Protein AF-0000000074038288 (afdb_homodimer)

Foldseek 3Di:
DDDDPVNVQDDVVLVVLLCVLQQVLLVVLDDPQWDDGADDPDTGGHCVVVPVVAPAKDKDKDKDWLPCLQVLCQVVVHLQQRLLLQLQVTLVVRLQFVWQWEEKEKEKEAQHDDSVSSNSNSSNNSVNSNVRSYRHGYYYYYHHHPPDDHRGMIMMMMIMTIDHPVSTAQQAPFDFQWFKKFWWWLAQRRFQVVLLVVLCVVLVPDQQAALCVLPPPLPTRHGNSCSSSPHTFRCNQVSNQCVVVPAAWRGKWFAHAQACFPGVLRRHDFFKEKEWEPVFFDFHSSLVSSCVSSVDDLVVSRNTGNRTTGMMTIHHPVRVVVSQVSSVVGGPTHMTRTTTMRGDGSGYDYPPRD/DDDDPVNVQDDVVLVVLLCVLQQVLLVVLDDPQWDDGADDPDTGGHCVVVPVVAPAKDKDKDKDWLPCLQVLCQVVVHLQFRLLLQLQVTLVVRLQFVWQWEEKEKEKEDQHDDSVSSSSNSSNNSVNSNVRSYRHGYYYYYHDHPPDDHRGMIMMMMIMTIDHPVSTAQQAPDDFQWFKKFWWWLAQRRFQVVLLVVLCVVLVPDQQAALCVLPPPLPTRHGNSCSSSPHTFRCNQVSNQCVVVPAAWRGKWFAHAQACFPGVLRRHDFFKEKEWEPVFFDFRSSLVSSCVSSVDDLVVSRNTGNRTTGMMTIHHPVRVVVSQVSSVVGGPTHMTRTTTMRGDGSGYDYPPRD

Radius of gyration: 26.0 Å; Cα contacts (8 Å, |Δi|>4): 1789; chains: 2; bounding box: 57×75×63 Å

Solvent-accessible surface area (backbone atoms only — not comparable to full-atom values): 34507 Å² total; per-residue (Å²): 123,66,57,45,53,57,76,36,47,38,55,69,65,48,53,55,50,25,50,65,64,31,47,63,44,30,54,72,22,54,54,91,40,47,75,51,67,92,81,56,65,36,26,38,38,45,36,58,83,56,47,78,79,36,92,40,42,21,38,30,34,26,51,41,54,34,58,49,47,44,57,54,24,53,77,68,71,48,52,65,41,56,19,28,28,32,47,18,58,20,44,31,29,30,28,38,32,60,29,46,51,47,38,32,38,39,36,44,35,25,15,59,80,48,40,68,59,54,27,41,26,50,41,22,29,23,54,41,25,47,74,58,58,16,18,45,55,48,55,37,78,45,55,30,56,87,32,32,32,90,78,29,55,48,50,40,30,36,31,38,22,41,29,46,58,93,60,56,31,68,5,76,74,55,50,63,61,20,33,28,31,32,29,48,36,65,42,54,41,62,32,46,38,49,38,53,51,46,30,35,59,76,58,64,56,59,53,75,40,30,38,32,76,77,30,81,81,43,78,40,80,51,27,41,46,56,46,61,58,30,55,28,70,60,52,40,61,29,50,52,50,41,54,74,71,63,55,68,66,26,27,41,28,60,28,40,61,23,2,64,60,52,30,45,44,73,33,47,32,90,49,24,19,37,45,31,43,48,70,48,60,70,59,53,43,66,56,56,45,49,32,63,65,23,46,36,52,56,73,54,47,42,46,34,28,27,70,20,36,32,34,36,43,29,28,50,56,88,48,44,66,63,50,53,57,48,41,67,70,51,35,98,53,59,68,33,74,28,34,35,29,31,77,40,86,38,47,58,46,69,41,70,70,113,123,67,57,46,54,57,75,36,47,37,54,69,65,49,53,53,50,24,50,65,65,31,47,63,42,31,55,71,21,54,53,93,40,46,75,51,66,91,81,57,67,35,27,38,37,46,36,59,83,58,48,77,80,34,94,40,43,21,39,31,35,28,52,39,54,34,59,51,46,44,56,55,25,53,76,66,70,48,51,66,40,56,19,29,27,33,47,17,58,18,44,30,30,31,27,38,30,61,28,47,52,46,38,32,37,40,36,44,36,25,15,58,79,48,39,68,60,52,26,41,24,52,41,22,30,24,53,40,26,47,73,58,59,16,19,46,54,49,56,37,78,45,54,30,54,87,31,32,31,89,78,30,53,49,49,39,30,36,32,37,21,40,28,44,57,93,59,55,32,68,5,75,75,54,48,63,62,20,33,29,31,32,30,48,35,66,42,54,41,61,31,46,38,48,40,52,50,44,30,36,58,77,60,64,57,60,52,76,40,30,38,31,76,78,29,79,80,42,78,39,78,52,26,42,45,57,46,61,57,30,54,29,70,61,53,40,61,32,52,52,50,41,54,74,70,63,54,69,67,25,27,42,28,62,29,40,62,24,2,63,59,52,31,44,43,74,32,46,32,91,49,24,20,40,45,32,43,47,70,47,61,71,60,52,44,65,56,56,45,50,33,63,64,24,46,36,51,55,72,55,45,41,47,33,27,28,71,21,35,32,32,37,43,27,28,50,56,89,48,45,67,62,48,54,58,49,40,65,71,50,35,97,52,57,70,33,73,29,35,35,29,32,75,41,86,37,49,59,46,69,41,71,69,114

Sequence (708 aa):
MSLSYKDSGVDIEAGNRTVDLIRDAAASTFTPAVLTGVGSFGAFYDLSEIAPSYRQPVLVQSVDGVGTKTVVARQADDFSRIGADLVSACCNDIAVHGARPLTFLDYVANDVLDPERVAQIVCGIAEACRAVGASLIGGETAEMPGVYLPGEHDLVGVVTGIVERDRIINGETITPGDVILGVASSGLHTNGFSLARKIIQVADLSLKAPLEQLLPGAGSSRSLQDALLEAHVNYTPGILALLEAGIPLRGMAHITGGGVLENIPRILPPGCDALLDGTAWKVPPIFSVLAHHGGVAPEELHRVFNMGVGLTVILPAAARDEAQALMKEVFSVESWEIGVVTEGTGAVRISGIAMSLSYKDSGVDIEAGNRTVDLIRDAAASTFTPAVLTGVGSFGAFYDLSEIAPSYRQPVLVQSVDGVGTKTVVARQADDFSRIGADLVSACCNDIAVHGARPLTFLDYVANDVLDPERVAQIVCGIAEACRAVGASLIGGETAEMPGVYLPGEHDLVGVVTGIVERDRIINGETITPGDVILGVASSGLHTNGFSLARKIIQVADLSLKAPLEQLLPGAGSSRSLQDALLEAHVNYTPGILALLEAGIPLRGMAHITGGGVLENIPRILPPGCDALLDGTAWKVPPIFSVLAHHGGVAPEELHRVFNMGVGLTVILPAAARDEAQALMKEVFSVESWEIGVVTEGTGAVRISGIA

InterPro domains:
  IPR004733 Phosphoribosylformylglycinamidine cyclo-ligase [MF_00741] (3-353)
  IPR004733 Phosphoribosylformylglycinamidine cyclo-ligase [PTHR10520] (2-347)
  IPR004733 Phosphoribosylformylglycinamidine cyclo-ligase [TIGR00878] (3-343)
  IPR004733 Phosphoribosylformylglycinamidine cyclo-ligase [cd02196] (36-342)
  IPR010918 PurM-like, C-terminal domain [PF02769] (176-346)
  IPR016188 PurM-like, N-terminal domain [PF00586] (58-163)
  IPR036676 PurM-like, C-terminal domain superfamily [G3DSA:3.90.650.10] (170-354)
  IPR036676 PurM-like, C-terminal domain superfamily [SSF56042] (170-349)
  IPR036921 PurM-like, N-terminal domain superfamily [G3DSA:3.30.1330.10] (1-169)
  IPR036921 PurM-like, N-terminal domain superfamily [SSF55326] (2-169)

pLDDT: mean 95.11, std 5.72, range [53.66, 98.94]

Secondary structure (DSSP, 8-state):
----TGGGT--HHHHHHHHHHHHHHHHTT--TTB---TT-SSEEEE-TTTGGG-SSEEEEEEEEE-TTHHHHHHHHT--TTHHHHHHHHHHHHHHTTTPEEEEEEEEEEESS--HHHHHHHHHHHHHHHHHHT-EEEEEEEEE-TTTBPTT-EEEEEEEEEEEEGGG---STT--TT-EEEEEEPSSSTTSSHHHHHHHHHHTT--TTSBHHHHSTT----SBHHHHHTPPPP--HHHHHHHHHTT----EEEE--TTHHHHHGGGGPPTTEEEEEETTSSPPPHHHHHHHHHHT--HHHHHHHS-TTEEEEEEE-GGGHHHHHHHHHHH-SS-EEEEEEEEESSS-EEEES--/----TGGGT--HHHHHHHHHHHHHHHHTT--TTB---TTSSSEEEE-TTTGGG-SSEEEEEEEEE-TTHHHHHHHHT--TTHHHHHHHHHHHHHHTTTPEEEEEEEEEEESS--HHHHHHHHHHHHHHHHHHT-EEEEEEEEE-TTTBPTT-EEEEEEEEEEEEGGG---STT--TT-EEEEEEPSSSTTSSHHHHHHHHHHTT--TTSBHHHHSTT----SBHHHHHTPPPP--HHHHHHHHHTT----EEEE--TTHHHHHGGGGPPTTEEEEEETTSSPPPHHHHHHHHHHT--HHHHHHHS-TTEEEEEEE-GGGHHHHHHHHHHH-SS-EEEEEEEEESSS-EEEES--

Structure (mmCIF, N/CA/C/O backbone):
data_AF-0000000074038288-model_v1
#
loop_
_entity.id
_entity.type
_entity.pdbx_description
1 polymer 'Phosphoribosylformylglycinamidine cyclo-ligase'
#
loop_
_atom_site.group_PDB
_atom_site.id
_atom_site.type_symbol
_atom_site.label_atom_id
_atom_site.label_alt_id
_atom_site.label_comp_id
_atom_site.label_asym_id
_atom_site.label_entity_id
_atom_site.label_seq_id
_atom_site.pdbx_PDB_ins_code
_atom_site.Cartn_x
_atom_site.Cartn_y
_atom_site.Cartn_z
_atom_site.occupancy
_atom_site.B_iso_or_equiv
_atom_site.auth_seq_id
_atom_site.auth_comp_id
_atom_site.auth_asym_id
_atom_site.auth_atom_id
_atom_site.pdbx_PDB_model_num
ATOM 1 N N . MET A 1 1 ? -26 -23.531 -15.258 1 53.66 1 MET A N 1
ATOM 2 C CA . MET A 1 1 ? -25.453 -22.312 -15.836 1 53.66 1 MET A CA 1
ATOM 3 C C . MET A 1 1 ? -23.969 -22.188 -15.547 1 53.66 1 MET A C 1
ATOM 5 O O . MET A 1 1 ? -23.516 -22.516 -14.453 1 53.66 1 MET A O 1
ATOM 9 N N . SER A 1 2 ? -23.094 -22.109 -16.5 1 71.56 2 SER A N 1
ATOM 10 C CA . SER A 1 2 ? -21.641 -22.031 -16.422 1 71.56 2 SER A CA 1
ATOM 11 C C . SER A 1 2 ? -21.188 -20.703 -15.844 1 71.56 2 SER A C 1
ATOM 13 O O . SER A 1 2 ? -21.547 -19.641 -16.359 1 71.56 2 SER A O 1
ATOM 15 N N . LEU A 1 3 ? -20.594 -20.719 -14.602 1 82 3 LEU A N 1
ATOM 16 C CA . LEU A 1 3 ? -20.156 -19.5 -13.938 1 82 3 LEU A CA 1
ATOM 17 C C . LEU A 1 3 ? -18.828 -19 -14.5 1 82 3 LEU A C 1
ATOM 19 O O . LEU A 1 3 ? -17.969 -19.812 -14.867 1 82 3 LEU A O 1
ATOM 23 N N . SER A 1 4 ? -18.828 -17.719 -14.758 1 77.88 4 SER A N 1
ATOM 24 C CA . SER A 1 4 ? -17.594 -17.047 -15.188 1 77.88 4 SER A CA 1
ATOM 25 C C . SER A 1 4 ? -17.125 -16.031 -14.156 1 77.88 4 SER A C 1
ATOM 27 O O . SER A 1 4 ? -17.844 -15.734 -13.188 1 77.88 4 SER A O 1
ATOM 29 N N . TYR A 1 5 ? -15.93 -15.664 -14.359 1 80.38 5 TYR A N 1
ATOM 30 C CA . TYR A 1 5 ? -15.375 -14.625 -13.492 1 80.38 5 TYR A CA 1
ATOM 31 C C . TYR A 1 5 ? -16.25 -13.375 -13.516 1 80.38 5 TYR A C 1
ATOM 33 O O . TYR A 1 5 ? -16.484 -12.75 -12.477 1 80.38 5 TYR A O 1
ATOM 41 N N . LYS A 1 6 ? -16.703 -12.984 -14.625 1 77.44 6 LYS A N 1
ATOM 42 C CA . LYS A 1 6 ? -17.562 -11.828 -14.773 1 77.44 6 LYS A CA 1
ATOM 43 C C . LYS A 1 6 ? -18.844 -11.992 -13.969 1 77.44 6 LYS A C 1
ATOM 45 O O . LYS A 1 6 ? -19.328 -11.047 -13.336 1 77.44 6 LYS A O 1
ATOM 50 N N . ASP A 1 7 ? -19.281 -13.125 -13.898 1 79.62 7 ASP A N 1
ATOM 51 C CA . ASP A 1 7 ? -20.484 -13.43 -13.133 1 79.62 7 ASP A CA 1
ATOM 52 C C . ASP A 1 7 ? -20.25 -13.242 -11.633 1 79.62 7 ASP A C 1
ATOM 54 O O . ASP A 1 7 ? -21.188 -13.133 -10.852 1 79.62 7 ASP A O 1
ATOM 58 N N . SER A 1 8 ? -19.109 -13.266 -11.32 1 80.56 8 SER A N 1
ATOM 59 C CA . SER A 1 8 ? -18.766 -13.172 -9.906 1 80.56 8 SER A CA 1
ATOM 60 C C . SER A 1 8 ? -18.422 -11.75 -9.508 1 80.56 8 SER A C 1
ATOM 62 O O . SER A 1 8 ? -18.016 -11.492 -8.367 1 80.56 8 SER A O 1
ATOM 64 N N . GLY A 1 9 ? -18.5 -10.867 -10.391 1 79.81 9 GLY A N 1
ATOM 65 C CA . GLY A 1 9 ? -18.344 -9.461 -10.07 1 79.81 9 GLY A CA 1
ATOM 66 C C . GLY A 1 9 ? -16.984 -8.914 -10.438 1 79.81 9 GLY A C 1
ATOM 67 O O . GLY A 1 9 ? -16.656 -7.766 -10.117 1 79.81 9 GLY A O 1
ATOM 68 N N . VAL A 1 10 ? -16.203 -9.75 -11.062 1 81.31 10 VAL A N 1
ATOM 69 C CA . VAL A 1 10 ? -14.891 -9.281 -11.469 1 81.31 10 VAL A CA 1
ATOM 70 C C . VAL A 1 10 ? -14.805 -9.227 -12.992 1 81.31 10 VAL A C 1
ATOM 72 O O . VAL A 1 10 ? -15.062 -10.227 -13.672 1 81.31 10 VAL A O 1
ATOM 75 N N . ASP A 1 11 ? -14.461 -8.016 -13.516 1 81.5 11 ASP A N 1
ATOM 76 C CA . ASP A 1 11 ? -14.43 -7.785 -14.953 1 81.5 11 ASP A CA 1
ATOM 77 C C . ASP A 1 11 ? -13 -7.574 -15.445 1 81.5 11 ASP A C 1
ATOM 79 O O . ASP A 1 11 ? -12.461 -6.469 -15.352 1 81.5 11 ASP A O 1
ATOM 83 N N . ILE A 1 12 ? -12.438 -8.555 -16.016 1 77.62 12 ILE A N 1
ATOM 84 C CA . ILE A 1 12 ? -11.055 -8.539 -16.5 1 77.62 12 ILE A CA 1
ATOM 85 C C . ILE A 1 12 ? -10.898 -7.465 -17.578 1 77.62 12 ILE A C 1
ATOM 87 O O . ILE A 1 12 ? -9.883 -6.762 -17.609 1 77.62 12 ILE A O 1
ATOM 91 N N . GLU A 1 13 ? -11.914 -7.305 -18.406 1 78.5 13 GLU A N 1
ATOM 92 C CA . GLU A 1 13 ? -11.867 -6.297 -19.453 1 78.5 13 GLU A CA 1
ATOM 93 C C . GLU A 1 13 ? -11.828 -4.887 -18.859 1 78.5 13 GLU A C 1
ATOM 95 O O . GLU A 1 13 ? -11.141 -4.008 -19.391 1 78.5 13 GLU A O 1
ATOM 100 N N . ALA A 1 14 ? -12.594 -4.715 -17.875 1 84 14 ALA A N 1
ATOM 101 C CA . ALA A 1 14 ? -12.57 -3.426 -17.188 1 84 14 ALA A CA 1
ATOM 102 C C . ALA A 1 14 ? -11.18 -3.129 -16.625 1 84 14 ALA A C 1
ATOM 104 O O . ALA A 1 14 ? -10.727 -1.982 -16.656 1 84 14 ALA A O 1
ATOM 105 N N . GLY A 1 15 ? -10.539 -4.121 -16.141 1 83.19 15 GLY A N 1
ATOM 106 C CA . GLY A 1 15 ? -9.172 -3.969 -15.664 1 83.19 15 GLY A CA 1
ATOM 107 C C . GLY A 1 15 ? -8.211 -3.537 -16.75 1 83.19 15 GLY A C 1
ATOM 108 O O . GLY A 1 15 ? -7.418 -2.613 -16.547 1 83.19 15 GLY A O 1
ATOM 109 N N . ASN A 1 16 ? -8.328 -4.148 -17.875 1 82.69 16 ASN A N 1
ATOM 110 C CA . ASN A 1 16 ? -7.484 -3.793 -19 1 82.69 16 ASN A CA 1
ATOM 111 C C . ASN A 1 16 ? -7.754 -2.369 -19.484 1 82.69 16 ASN A C 1
ATOM 113 O O . ASN A 1 16 ? -6.824 -1.634 -19.812 1 82.69 16 ASN A O 1
ATOM 117 N N . ARG A 1 17 ? -8.961 -2.051 -19.531 1 87.25 17 ARG A N 1
ATOM 118 C CA . ARG A 1 17 ? -9.344 -0.697 -19.922 1 87.25 17 ARG A CA 1
ATOM 119 C C . ARG A 1 17 ? -8.75 0.333 -18.969 1 87.25 17 ARG A C 1
ATOM 121 O O . ARG A 1 17 ? -8.273 1.387 -19.391 1 87.25 17 ARG A O 1
ATOM 128 N N . THR A 1 18 ? -8.82 0.029 -17.734 1 89.38 18 THR A N 1
ATOM 129 C CA . THR A 1 18 ? -8.234 0.921 -16.734 1 89.38 18 THR A CA 1
ATOM 130 C C . THR A 1 18 ? -6.758 1.166 -17.016 1 89.38 18 THR A C 1
ATOM 132 O O . THR A 1 18 ? -6.301 2.311 -17.016 1 89.38 18 THR A O 1
ATOM 135 N N . VAL A 1 19 ? -6.043 0.137 -17.297 1 87.38 19 VAL A N 1
ATOM 136 C CA . VAL A 1 19 ? -4.617 0.238 -17.578 1 87.38 19 VAL A CA 1
ATOM 137 C C . VAL A 1 19 ? -4.395 1.139 -18.781 1 87.38 19 VAL A C 1
ATOM 139 O O . VAL A 1 19 ? -3.5 1.987 -18.781 1 87.38 19 VAL A O 1
ATOM 142 N N . ASP A 1 20 ? -5.188 1.035 -19.766 1 90.38 20 ASP A N 1
ATOM 143 C CA . ASP A 1 20 ? -5.078 1.845 -20.969 1 90.38 20 ASP A CA 1
ATOM 144 C C . ASP A 1 20 ? -5.305 3.324 -20.656 1 90.38 20 ASP A C 1
ATOM 146 O O . ASP A 1 20 ? -4.633 4.191 -21.219 1 90.38 20 ASP A O 1
ATOM 150 N N . LEU A 1 21 ? -6.199 3.541 -19.797 1 91.75 21 LEU A N 1
ATOM 151 C CA . LEU A 1 21 ? -6.59 4.914 -19.484 1 91.75 21 LEU A CA 1
ATOM 152 C C . LEU A 1 21 ? -5.516 5.613 -18.672 1 91.75 21 LEU A C 1
ATOM 154 O O . LEU A 1 21 ? -5.395 6.84 -18.703 1 91.75 21 LEU A O 1
ATOM 158 N N . ILE A 1 22 ? -4.715 4.844 -17.953 1 93.62 22 ILE A N 1
ATOM 159 C CA . ILE A 1 22 ? -3.848 5.5 -16.969 1 93.62 22 ILE A CA 1
ATOM 160 C C . ILE A 1 22 ? -2.398 5.445 -17.453 1 93.62 22 ILE A C 1
ATOM 162 O O . ILE A 1 22 ? -1.529 6.125 -16.891 1 93.62 22 ILE A O 1
ATOM 166 N N . ARG A 1 23 ? -2.135 4.672 -18.453 1 93.06 23 ARG A N 1
ATOM 167 C CA . ARG A 1 23 ? -0.776 4.391 -18.906 1 93.06 23 ARG A CA 1
ATOM 168 C C . ARG A 1 23 ? -0.015 5.68 -19.203 1 93.06 23 ARG A C 1
ATOM 170 O O . ARG A 1 23 ? 1.106 5.863 -18.719 1 93.06 23 ARG A O 1
ATOM 177 N N . ASP A 1 24 ? -0.569 6.59 -19.938 1 94.94 24 ASP A N 1
ATOM 178 C CA . ASP A 1 24 ? 0.098 7.828 -20.328 1 94.94 24 ASP A CA 1
ATOM 179 C C . ASP A 1 24 ? 0.338 8.727 -19.109 1 94.94 24 ASP A C 1
ATOM 181 O O . ASP A 1 24 ? 1.373 9.391 -19.016 1 94.94 24 ASP A O 1
ATOM 185 N N . ALA A 1 25 ? -0.634 8.781 -18.281 1 95 25 ALA A N 1
ATOM 186 C CA . ALA A 1 25 ? -0.489 9.594 -17.078 1 95 25 ALA A CA 1
ATOM 187 C C . ALA A 1 25 ? 0.678 9.109 -16.219 1 95 25 ALA A C 1
ATOM 189 O O . ALA A 1 25 ? 1.498 9.906 -15.766 1 95 25 ALA A O 1
ATOM 190 N N . ALA A 1 26 ? 0.738 7.828 -16 1 94.88 26 ALA A N 1
ATOM 191 C CA . ALA A 1 26 ? 1.844 7.258 -15.242 1 94.88 26 ALA A CA 1
ATOM 192 C C . ALA A 1 26 ? 3.18 7.527 -15.93 1 94.88 26 ALA A C 1
ATOM 194 O O . ALA A 1 26 ? 4.137 7.977 -15.289 1 94.88 26 ALA A O 1
ATOM 195 N N . ALA A 1 27 ? 3.25 7.344 -17.219 1 95.69 27 ALA A N 1
ATOM 196 C CA . ALA A 1 27 ? 4.484 7.516 -17.984 1 95.69 27 ALA A CA 1
ATOM 197 C C . ALA A 1 27 ? 4.977 8.961 -17.906 1 95.69 27 ALA A C 1
ATOM 199 O O . ALA A 1 27 ? 6.18 9.211 -17.938 1 95.69 27 ALA A O 1
ATOM 200 N N . SER A 1 28 ? 4.078 9.867 -17.781 1 97.19 28 SER A N 1
ATOM 201 C CA . SER A 1 28 ? 4.434 11.281 -17.734 1 97.19 28 SER A CA 1
ATOM 202 C C . SER A 1 28 ? 5.227 11.602 -16.469 1 97.19 28 SER A C 1
ATOM 204 O O . SER A 1 28 ? 5.84 12.672 -16.375 1 97.19 28 SER A O 1
ATOM 206 N N . THR A 1 29 ? 5.227 10.711 -15.516 1 97.62 29 THR A N 1
ATOM 207 C CA . THR A 1 29 ? 5.957 10.93 -14.273 1 97.62 29 THR A CA 1
ATOM 208 C C . THR A 1 29 ? 7.348 10.312 -14.344 1 97.62 29 THR A C 1
ATOM 210 O O . THR A 1 29 ? 8.156 10.484 -13.43 1 97.62 29 THR A O 1
ATOM 213 N N . PHE A 1 30 ? 7.633 9.57 -15.359 1 96.38 30 PHE A N 1
ATOM 214 C CA . PHE A 1 30 ? 8.844 8.758 -15.422 1 96.38 30 PHE A CA 1
ATOM 215 C C . PHE A 1 30 ? 10.062 9.633 -15.711 1 96.38 30 PHE A C 1
ATOM 217 O O . PHE A 1 30 ? 9.961 10.625 -16.438 1 96.38 30 PHE A O 1
ATOM 224 N N . THR A 1 31 ? 11.141 9.312 -15.055 1 94.19 31 THR A N 1
ATOM 225 C CA . THR A 1 31 ? 12.477 9.789 -15.383 1 94.19 31 THR A CA 1
ATOM 226 C C . THR A 1 31 ? 13.297 8.688 -16.047 1 94.19 31 THR A C 1
ATOM 228 O O . THR A 1 31 ? 12.844 7.543 -16.141 1 94.19 31 THR A O 1
ATOM 231 N N . PRO A 1 32 ? 14.523 9.008 -16.484 1 93.31 32 PRO A N 1
ATOM 232 C CA . PRO A 1 32 ? 15.375 7.957 -17.047 1 93.31 32 PRO A CA 1
ATOM 233 C C . PRO A 1 32 ? 15.711 6.859 -16.047 1 93.31 32 PRO A C 1
ATOM 235 O O . PRO A 1 32 ? 16.188 5.785 -16.438 1 93.31 32 PRO A O 1
ATOM 238 N N . ALA A 1 33 ? 15.43 7.105 -14.781 1 95.19 33 ALA A N 1
ATOM 239 C CA . ALA A 1 33 ? 15.727 6.117 -13.75 1 95.19 33 ALA A CA 1
ATOM 240 C C . ALA A 1 33 ? 14.703 4.984 -13.766 1 95.19 33 ALA A C 1
ATOM 242 O O . ALA A 1 33 ? 14.945 3.916 -13.195 1 95.19 33 ALA A O 1
ATOM 243 N N . VAL A 1 34 ? 13.547 5.242 -14.352 1 96.31 34 VAL A N 1
ATOM 244 C CA . VAL A 1 34 ? 12.523 4.211 -14.453 1 96.31 34 VAL A CA 1
ATOM 245 C C . VAL A 1 34 ? 12.82 3.295 -15.633 1 96.31 34 VAL A C 1
ATOM 247 O O . VAL A 1 34 ? 12.859 3.746 -16.781 1 96.31 34 VAL A O 1
ATOM 250 N N . LEU A 1 35 ? 12.953 1.976 -15.344 1 93.75 35 LEU A N 1
ATOM 251 C CA . LEU A 1 35 ? 13.422 1.073 -16.391 1 93.75 35 LEU A CA 1
ATOM 252 C C . LEU A 1 35 ? 12.281 0.23 -16.938 1 93.75 35 LEU A C 1
ATOM 254 O O . LEU A 1 35 ? 12.469 -0.551 -17.875 1 93.75 35 LEU A O 1
ATOM 258 N N . THR A 1 36 ? 11.141 0.269 -16.328 1 87.12 36 THR A N 1
ATOM 259 C CA . THR A 1 36 ? 10.031 -0.581 -16.75 1 87.12 36 THR A CA 1
ATOM 260 C C . THR A 1 36 ? 8.805 0.258 -17.078 1 87.12 36 THR A C 1
ATOM 262 O O . THR A 1 36 ? 8.617 1.345 -16.531 1 87.12 36 THR A O 1
ATOM 265 N N . GLY A 1 37 ? 8.102 -0.224 -18.047 1 78.69 37 GLY A N 1
ATOM 266 C CA . GLY A 1 37 ? 6.781 0.33 -18.281 1 78.69 37 GLY A CA 1
ATOM 267 C C . GLY A 1 37 ? 5.695 -0.341 -17.469 1 78.69 37 GLY A C 1
ATOM 268 O O . GLY A 1 37 ? 5.984 -1.082 -16.531 1 78.69 37 GLY A O 1
ATOM 269 N N . VAL A 1 38 ? 4.465 -0.058 -17.797 1 73.81 38 VAL A N 1
ATOM 270 C CA . VAL A 1 38 ? 3.299 -0.641 -17.141 1 73.81 38 VAL A CA 1
ATOM 271 C C . VAL A 1 38 ? 3.127 -2.092 -17.594 1 73.81 38 VAL A C 1
ATOM 273 O O . VAL A 1 38 ? 3.309 -2.414 -18.766 1 73.81 38 VAL A O 1
ATOM 276 N N . GLY A 1 39 ? 3.004 -3.125 -16.562 1 72.62 39 GLY A N 1
ATOM 277 C CA . GLY A 1 39 ? 2.67 -4.492 -16.938 1 72.62 39 GLY A CA 1
ATOM 278 C C . GLY A 1 39 ? 3.66 -5.512 -16.406 1 72.62 39 GLY A C 1
ATOM 279 O O . GLY A 1 39 ? 3.361 -6.707 -16.359 1 72.62 39 GLY A O 1
ATOM 280 N N . SER A 1 40 ? 4.84 -5.09 -16.031 1 84.06 40 SER A N 1
ATOM 281 C CA . SER A 1 40 ? 5.816 -6.012 -15.461 1 84.06 40 SER A CA 1
ATOM 282 C C . SER A 1 40 ? 5.387 -6.477 -14.078 1 84.06 40 SER A C 1
ATOM 284 O O . SER A 1 40 ? 4.504 -5.875 -13.461 1 84.06 40 SER A O 1
ATOM 286 N N . PHE A 1 41 ? 5.918 -7.648 -13.703 1 92.44 41 PHE A N 1
ATOM 287 C CA . PHE A 1 41 ? 5.605 -8.156 -12.375 1 92.44 41 PHE A CA 1
ATOM 288 C C . PHE A 1 41 ? 6.086 -7.184 -11.297 1 92.44 41 PHE A C 1
ATOM 290 O O . PHE A 1 41 ? 5.395 -6.957 -10.305 1 92.44 41 PHE A O 1
ATOM 297 N N . GLY A 1 42 ? 7.215 -6.641 -11.461 1 94.25 42 GLY A N 1
ATOM 298 C CA . GLY A 1 42 ? 7.801 -5.629 -10.602 1 94.25 42 GLY A CA 1
ATOM 299 C C . GLY A 1 42 ? 8.266 -4.398 -11.352 1 94.25 42 GLY A C 1
ATOM 300 O O . GLY A 1 42 ? 8.578 -4.473 -12.539 1 94.25 42 GLY A O 1
ATOM 301 N N . ALA A 1 43 ? 8.281 -3.271 -10.656 1 96.06 43 ALA A N 1
ATOM 302 C CA . ALA A 1 43 ? 8.742 -2.016 -11.242 1 96.06 43 ALA A CA 1
ATOM 303 C C . ALA A 1 43 ? 10.203 -1.758 -10.898 1 96.06 43 ALA A C 1
ATOM 305 O O . ALA A 1 43 ? 10.648 -2.029 -9.781 1 96.06 43 ALA A O 1
ATOM 306 N N . PHE A 1 44 ? 10.969 -1.221 -11.883 1 97.06 44 PHE A N 1
ATOM 307 C CA . PHE A 1 44 ? 12.406 -1.019 -11.719 1 97.06 44 PHE A CA 1
ATOM 308 C C . PHE A 1 44 ? 12.734 0.466 -11.609 1 97.06 44 PHE A C 1
ATOM 310 O O . PHE A 1 44 ? 12.219 1.278 -12.383 1 97.06 44 PHE A O 1
ATOM 317 N N . TYR A 1 45 ? 13.531 0.779 -10.68 1 97.5 45 TYR A N 1
ATOM 318 C CA . TYR A 1 45 ? 14.047 2.133 -10.516 1 97.5 45 TYR A CA 1
ATOM 319 C C . TYR A 1 45 ? 15.562 2.121 -10.32 1 97.5 45 TYR A C 1
ATOM 321 O O . TYR A 1 45 ? 16.047 1.656 -9.289 1 97.5 45 TYR A O 1
ATOM 329 N N . ASP A 1 46 ? 16.266 2.664 -11.273 1 96.44 46 ASP A N 1
ATOM 330 C CA . ASP A 1 46 ? 17.719 2.672 -11.305 1 96.44 46 ASP A CA 1
ATOM 331 C C . ASP A 1 46 ? 18.281 3.729 -10.359 1 96.44 46 ASP A C 1
ATOM 333 O O . ASP A 1 46 ? 18 4.918 -10.508 1 96.44 46 ASP A O 1
ATOM 337 N N . LEU A 1 47 ? 19.109 3.27 -9.422 1 94.5 47 LEU A N 1
ATOM 338 C CA . LEU A 1 47 ? 19.688 4.188 -8.453 1 94.5 47 LEU A CA 1
ATOM 339 C C . LEU A 1 47 ? 21.031 4.719 -8.945 1 94.5 47 LEU A C 1
ATOM 341 O O . LEU A 1 47 ? 21.641 5.574 -8.305 1 94.5 47 LEU A O 1
ATOM 345 N N . SER A 1 48 ? 21.469 4.281 -10.078 1 88.56 48 SER A N 1
ATOM 346 C CA . SER A 1 48 ? 22.844 4.512 -10.516 1 88.56 48 SER A CA 1
ATOM 347 C C . SER A 1 48 ? 23.125 6 -10.719 1 88.56 48 SER A C 1
ATOM 349 O O . SER A 1 48 ? 24.234 6.465 -10.492 1 88.56 48 SER A O 1
ATOM 351 N N . GLU A 1 49 ? 22.109 6.711 -11.133 1 83.62 49 GLU A N 1
ATOM 352 C CA . GLU A 1 49 ? 22.344 8.133 -11.383 1 83.62 49 GLU A CA 1
ATOM 353 C C . GLU A 1 49 ? 22.188 8.945 -10.102 1 83.62 49 GLU A C 1
ATOM 355 O O . GLU A 1 49 ? 22.719 10.055 -10 1 83.62 49 GLU A O 1
ATOM 360 N N . ILE A 1 50 ? 21.5 8.406 -9.141 1 84.81 50 ILE A N 1
ATOM 361 C CA . ILE A 1 50 ? 21.188 9.148 -7.922 1 84.81 50 ILE A CA 1
ATOM 362 C C . ILE A 1 50 ? 22.188 8.766 -6.82 1 84.81 50 ILE A C 1
ATOM 364 O O . ILE A 1 50 ? 22.625 9.625 -6.051 1 84.81 50 ILE A O 1
ATOM 368 N N . ALA A 1 51 ? 22.656 7.594 -6.895 1 77.56 51 ALA A N 1
ATOM 369 C CA . ALA A 1 51 ? 23.438 7.008 -5.809 1 77.56 51 ALA A CA 1
ATOM 370 C C . ALA A 1 51 ? 24.766 7.746 -5.633 1 77.56 51 ALA A C 1
ATOM 372 O O . ALA A 1 51 ? 25.203 7.992 -4.504 1 77.56 51 ALA A O 1
ATOM 373 N N . PRO A 1 52 ? 25.359 8.242 -6.734 1 80 52 PRO A N 1
ATOM 374 C CA . PRO A 1 52 ? 26.656 8.891 -6.559 1 80 52 PRO A CA 1
ATOM 375 C C . PRO A 1 52 ? 26.562 10.203 -5.781 1 80 52 PRO A C 1
ATOM 377 O O . PRO A 1 52 ? 27.578 10.68 -5.254 1 80 52 PRO A O 1
ATOM 380 N N . SER A 1 53 ? 25.453 10.695 -5.699 1 86.12 53 SER A N 1
ATOM 381 C CA . SER A 1 53 ? 25.266 11.961 -4.996 1 86.12 53 SER A CA 1
ATOM 382 C C . SER A 1 53 ? 25.109 11.742 -3.496 1 86.12 53 SER A C 1
ATOM 384 O O . SER A 1 53 ? 25.016 12.703 -2.73 1 86.12 53 SER A O 1
ATOM 386 N N . TYR A 1 54 ? 25.156 10.508 -3.037 1 90.62 54 TYR A N 1
ATOM 387 C CA . TYR A 1 54 ? 24.984 10.164 -1.63 1 90.62 54 TYR A CA 1
ATOM 388 C C . TYR A 1 54 ? 26.172 9.367 -1.114 1 90.62 54 TYR A C 1
ATOM 390 O O . TYR A 1 54 ? 26.625 8.422 -1.766 1 90.62 54 TYR A O 1
ATOM 398 N N . ARG A 1 55 ? 26.734 9.789 -0.027 1 91.06 55 ARG A N 1
ATOM 399 C CA . ARG A 1 55 ? 27.812 9.047 0.632 1 91.06 55 ARG A CA 1
ATOM 400 C C . ARG A 1 55 ? 27.25 7.863 1.415 1 91.06 55 ARG A C 1
ATOM 402 O O . ARG A 1 55 ? 27.75 6.742 1.308 1 91.06 55 ARG A O 1
ATOM 409 N N . GLN A 1 56 ? 26.188 8.086 2.18 1 93.75 56 GLN A N 1
ATOM 410 C CA . GLN A 1 56 ? 25.469 7.09 2.955 1 93.75 56 GLN A CA 1
ATOM 411 C C . GLN A 1 56 ? 23.969 7.172 2.693 1 93.75 56 GLN A C 1
ATOM 413 O O . GLN A 1 56 ? 23.203 7.621 3.553 1 93.75 56 GLN A O 1
ATOM 418 N N . PRO A 1 57 ? 23.562 6.586 1.51 1 94.81 57 PRO A N 1
ATOM 419 C CA . PRO A 1 57 ? 22.156 6.688 1.12 1 94.81 57 PRO A CA 1
ATOM 420 C C . PRO A 1 57 ? 21.234 5.891 2.035 1 94.81 57 PRO A C 1
ATOM 422 O O . PRO A 1 57 ? 21.484 4.719 2.309 1 94.81 57 PRO A O 1
ATOM 425 N N . VAL A 1 58 ? 20.203 6.523 2.553 1 96.69 58 VAL A N 1
ATOM 426 C CA . VAL A 1 58 ? 19.188 5.891 3.375 1 96.69 58 VAL A CA 1
ATOM 427 C C . VAL A 1 58 ? 17.828 6 2.688 1 96.69 58 VAL A C 1
ATOM 429 O O . VAL A 1 58 ? 17.391 7.098 2.328 1 96.69 58 VAL A O 1
ATOM 432 N N . LEU A 1 59 ? 17.203 4.824 2.432 1 97.25 59 LEU A N 1
ATOM 433 C CA . LEU A 1 59 ? 15.828 4.852 1.946 1 97.25 59 LEU A CA 1
ATOM 434 C C . LEU A 1 59 ? 14.867 5.277 3.055 1 97.25 59 LEU A C 1
ATOM 436 O O . LEU A 1 59 ? 15.039 4.883 4.211 1 97.25 59 LEU A O 1
ATOM 440 N N . VAL A 1 60 ? 13.93 6.098 2.762 1 98.19 60 VAL A N 1
ATOM 441 C CA . VAL A 1 60 ? 12.836 6.473 3.652 1 98.19 60 VAL A CA 1
ATOM 442 C C . VAL A 1 60 ? 11.492 6.117 3.006 1 98.19 60 VAL A C 1
ATOM 444 O O . VAL A 1 60 ? 11.227 6.516 1.871 1 98.19 60 VAL A O 1
ATOM 447 N N . GLN A 1 61 ? 10.656 5.336 3.709 1 98.5 61 GLN A N 1
ATOM 448 C CA . GLN A 1 61 ? 9.414 4.84 3.121 1 98.5 61 GLN A CA 1
ATOM 449 C C . GLN A 1 61 ? 8.219 5.125 4.027 1 98.5 61 GLN A C 1
ATOM 451 O O . GLN A 1 61 ? 8.359 5.168 5.254 1 98.5 61 GLN A O 1
ATOM 456 N N . SER A 1 62 ? 7.113 5.379 3.457 1 98.12 62 SER A N 1
ATOM 457 C CA . SER A 1 62 ? 5.852 5.559 4.168 1 98.12 62 SER A CA 1
ATOM 458 C C . SER A 1 62 ? 4.684 4.984 3.373 1 98.12 62 SER A C 1
ATOM 460 O O . SER A 1 62 ? 4.668 5.051 2.141 1 98.12 62 SER A O 1
ATOM 462 N N . VAL A 1 63 ? 3.771 4.332 4.023 1 98.06 63 VAL A N 1
ATOM 463 C CA . VAL A 1 63 ? 2.514 3.852 3.459 1 98.06 63 VAL A CA 1
ATOM 464 C C . VAL A 1 63 ? 1.339 4.508 4.184 1 98.06 63 VAL A C 1
ATOM 466 O O . VAL A 1 63 ? 1.376 4.688 5.402 1 98.06 63 VAL A O 1
ATOM 469 N N . ASP A 1 64 ? 0.36 4.938 3.432 1 97.38 64 ASP A N 1
ATOM 470 C CA . ASP A 1 64 ? -0.815 5.566 4.023 1 97.38 64 ASP A CA 1
ATOM 471 C C . ASP A 1 64 ? -2.02 5.473 3.088 1 97.38 64 ASP A C 1
ATOM 473 O O . ASP A 1 64 ? -1.894 5.012 1.951 1 97.38 64 ASP A O 1
ATOM 477 N N . GLY A 1 65 ? -3.17 5.816 3.564 1 97.38 65 GLY A N 1
ATOM 478 C CA . GLY A 1 65 ? -4.406 5.934 2.811 1 97.38 65 GLY A CA 1
ATOM 479 C C . GLY A 1 65 ? -5.074 7.285 2.969 1 97.38 65 GLY A C 1
ATOM 480 O O . GLY A 1 65 ? -4.527 8.188 3.611 1 97.38 65 GLY A O 1
ATOM 481 N N . VAL A 1 66 ? -6.27 7.434 2.338 1 97.5 66 VAL A N 1
ATOM 482 C CA . VAL A 1 66 ? -7 8.688 2.465 1 97.5 66 VAL A CA 1
ATOM 483 C C . VAL A 1 66 ? -8.188 8.508 3.404 1 97.5 66 VAL A C 1
ATOM 485 O O . VAL A 1 66 ? -8.961 9.438 3.627 1 97.5 66 VAL A O 1
ATOM 488 N N . GLY A 1 67 ? -8.383 7.301 3.881 1 96.12 67 GLY A N 1
ATOM 489 C CA . GLY A 1 67 ? -9.422 7.004 4.855 1 96.12 67 GLY A CA 1
ATOM 490 C C . GLY A 1 67 ? -10.82 7.207 4.312 1 96.12 67 GLY A C 1
ATOM 491 O O . GLY A 1 67 ? -11.078 6.965 3.133 1 96.12 67 GLY A O 1
ATOM 492 N N . THR A 1 68 ? -11.688 7.637 5.199 1 97.06 68 THR A N 1
ATOM 493 C CA . THR A 1 68 ? -13.109 7.676 4.848 1 97.06 68 THR A CA 1
ATOM 494 C C . THR A 1 68 ? -13.445 8.977 4.121 1 97.06 68 THR A C 1
ATOM 496 O O . THR A 1 68 ? -14.617 9.258 3.857 1 97.06 68 THR A O 1
ATOM 499 N N . LYS A 1 69 ? -12.391 9.789 3.799 1 97.88 69 LYS A N 1
ATOM 500 C CA . LYS A 1 69 ? -12.609 10.898 2.879 1 97.88 69 LYS A CA 1
ATOM 501 C C . LYS A 1 69 ? -13.172 10.414 1.55 1 97.88 69 LYS A C 1
ATOM 503 O O . LYS A 1 69 ? -13.891 11.148 0.867 1 97.88 69 LYS A O 1
ATOM 508 N N . THR A 1 70 ? -12.961 9.148 1.186 1 97.56 70 THR A N 1
ATOM 509 C CA . THR A 1 70 ? -13.477 8.547 -0.04 1 97.56 70 THR A CA 1
ATOM 510 C C . THR A 1 70 ? -15 8.531 -0.032 1 97.56 70 THR A C 1
ATOM 512 O O . THR A 1 70 ? -15.633 8.625 -1.086 1 97.56 70 THR A O 1
ATOM 515 N N . VAL A 1 71 ? -15.609 8.398 1.153 1 97.5 71 VAL A N 1
ATOM 516 C CA . VAL A 1 71 ? -17.062 8.375 1.262 1 97.5 71 VAL A CA 1
ATOM 517 C C . VAL A 1 71 ? -17.641 9.727 0.849 1 97.5 71 VAL A C 1
ATOM 519 O O . VAL A 1 71 ? -18.641 9.797 0.135 1 97.5 71 VAL A O 1
ATOM 522 N N . VAL A 1 72 ? -16.969 10.789 1.306 1 97.5 72 VAL A N 1
ATOM 523 C CA . VAL A 1 72 ? -17.406 12.141 0.945 1 97.5 72 VAL A CA 1
ATOM 524 C C . VAL A 1 72 ? -17.234 12.352 -0.558 1 97.5 72 VAL A C 1
ATOM 526 O O . VAL A 1 72 ? -18.094 12.945 -1.208 1 97.5 72 VAL A O 1
ATOM 529 N N . ALA A 1 73 ? -16.109 11.891 -1.11 1 96.94 73 ALA A N 1
ATOM 530 C CA . ALA A 1 73 ? -15.875 12 -2.549 1 96.94 73 ALA A CA 1
ATOM 531 C C . ALA A 1 73 ? -16.969 11.297 -3.336 1 96.94 73 ALA A C 1
ATOM 533 O O . ALA A 1 73 ? -17.469 11.82 -4.34 1 96.94 73 ALA A O 1
ATOM 534 N N . ARG A 1 74 ? -17.359 10.148 -2.928 1 96.12 74 ARG A N 1
ATOM 535 C CA . ARG A 1 74 ? -18.406 9.398 -3.59 1 96.12 74 ARG A CA 1
ATOM 536 C C . ARG A 1 74 ? -19.75 10.141 -3.52 1 96.12 74 ARG A C 1
ATOM 538 O O . ARG A 1 74 ? -20.438 10.273 -4.527 1 96.12 74 ARG A O 1
ATOM 545 N N . GLN A 1 75 ? -20.062 10.578 -2.314 1 95.94 75 GLN A N 1
ATOM 546 C CA . GLN A 1 75 ? -21.312 11.297 -2.125 1 95.94 75 GLN A CA 1
ATOM 547 C C . GLN A 1 75 ? -21.375 12.547 -3.004 1 95.94 75 GLN A C 1
ATOM 549 O O . GLN A 1 75 ? -22.438 12.898 -3.52 1 95.94 75 GLN A O 1
ATOM 554 N N . ALA A 1 76 ? -20.25 13.164 -3.143 1 95.19 76 ALA A N 1
ATOM 555 C CA . ALA A 1 76 ? -20.156 14.367 -3.965 1 95.19 76 ALA A CA 1
ATOM 556 C C . ALA A 1 76 ? -19.969 14.016 -5.438 1 95.19 76 ALA A C 1
ATOM 558 O O . ALA A 1 76 ? -20.031 14.891 -6.309 1 95.19 76 ALA A O 1
ATOM 559 N N . ASP A 1 77 ? -19.688 12.797 -5.762 1 93.62 77 ASP A N 1
ATOM 560 C CA . ASP A 1 77 ? -19.344 12.305 -7.094 1 93.62 77 ASP A CA 1
ATOM 561 C C . ASP A 1 77 ? -18.172 13.094 -7.684 1 93.62 77 ASP A C 1
ATOM 563 O O . ASP A 1 77 ? -18.25 13.562 -8.82 1 93.62 77 ASP A O 1
ATOM 567 N N . ASP A 1 78 ? -17.219 13.305 -6.887 1 94.5 78 ASP A N 1
ATOM 568 C CA . ASP A 1 78 ? -16.016 14.039 -7.27 1 94.5 78 ASP A CA 1
ATOM 569 C C . ASP A 1 78 ? -14.766 13.406 -6.664 1 94.5 78 ASP A C 1
ATOM 571 O O . ASP A 1 78 ? -14.445 13.641 -5.5 1 94.5 78 ASP A O 1
ATOM 575 N N . PHE A 1 79 ? -14.07 12.648 -7.516 1 94.88 79 PHE A N 1
ATOM 576 C CA . PHE A 1 79 ? -12.852 11.984 -7.082 1 94.88 79 PHE A CA 1
ATOM 577 C C . PHE A 1 79 ? -11.617 12.695 -7.629 1 94.88 79 PHE A C 1
ATOM 579 O O . PHE A 1 79 ? -10.508 12.156 -7.586 1 94.88 79 PHE A O 1
ATOM 586 N N . SER A 1 80 ? -11.727 13.93 -8.055 1 91.38 80 SER A N 1
ATOM 587 C CA . SER A 1 80 ? -10.688 14.602 -8.82 1 91.38 80 SER A CA 1
ATOM 588 C C . SER A 1 80 ? -9.492 14.961 -7.945 1 91.38 80 SER A C 1
ATOM 590 O O . SER A 1 80 ? -8.375 15.102 -8.445 1 91.38 80 SER A O 1
ATOM 592 N N . ARG A 1 81 ? -9.672 15.062 -6.633 1 93.44 81 ARG A N 1
ATOM 593 C CA . ARG A 1 81 ? -8.594 15.562 -5.781 1 93.44 81 ARG A CA 1
ATOM 594 C C . ARG A 1 81 ? -8.047 14.461 -4.883 1 93.44 81 ARG A C 1
ATOM 596 O O . ARG A 1 81 ? -6.984 14.617 -4.281 1 93.44 81 ARG A O 1
ATOM 603 N N . ILE A 1 82 ? -8.711 13.328 -4.832 1 97.44 82 ILE A N 1
ATOM 604 C CA . ILE A 1 82 ? -8.406 12.305 -3.832 1 97.44 82 ILE A CA 1
ATOM 605 C C . ILE A 1 82 ? -7.043 11.688 -4.125 1 97.44 82 ILE A C 1
ATOM 607 O O . ILE A 1 82 ? -6.312 11.32 -3.201 1 97.44 82 ILE A O 1
ATOM 611 N N . GLY A 1 83 ? -6.715 11.562 -5.438 1 97.94 83 GLY A N 1
ATOM 612 C CA . GLY A 1 83 ? -5.387 11.086 -5.793 1 97.94 83 GLY A CA 1
ATOM 613 C C . GLY A 1 83 ? -4.27 11.953 -5.25 1 97.94 83 GLY A C 1
ATOM 614 O O . GLY A 1 83 ? -3.287 11.445 -4.707 1 97.94 83 GLY A O 1
ATOM 615 N N . ALA A 1 84 ? -4.438 13.266 -5.391 1 97.75 84 ALA A N 1
ATOM 616 C CA . ALA A 1 84 ? -3.455 14.211 -4.871 1 97.75 84 ALA A CA 1
ATOM 617 C C . ALA A 1 84 ? -3.367 14.133 -3.352 1 97.75 84 ALA A C 1
ATOM 619 O O . ALA A 1 84 ? -2.285 14.273 -2.777 1 97.75 84 ALA A O 1
ATOM 620 N N . ASP A 1 85 ? -4.527 13.938 -2.699 1 98.62 85 ASP A N 1
ATOM 621 C CA . ASP A 1 85 ? -4.551 13.758 -1.25 1 98.62 85 ASP A CA 1
ATOM 622 C C . ASP A 1 85 ? -3.637 12.617 -0.822 1 98.62 85 ASP A C 1
ATOM 624 O O . ASP A 1 85 ? -2.893 12.734 0.152 1 98.62 85 ASP A O 1
ATOM 628 N N . LEU A 1 86 ? -3.732 11.57 -1.569 1 98.75 86 LEU A N 1
ATOM 629 C CA . LEU A 1 86 ? -2.973 10.367 -1.246 1 98.75 86 LEU A CA 1
ATOM 630 C C . LEU A 1 86 ? -1.473 10.633 -1.331 1 98.75 86 LEU A C 1
ATOM 632 O O . LEU A 1 86 ? -0.72 10.258 -0.428 1 98.75 86 LEU A O 1
ATOM 636 N N . VAL A 1 87 ? -1.022 11.273 -2.391 1 98.81 87 VAL A N 1
ATOM 637 C CA . VAL A 1 87 ? 0.391 11.57 -2.594 1 98.81 87 VAL A CA 1
ATOM 638 C C . VAL A 1 87 ? 0.882 12.516 -1.496 1 98.81 87 VAL A C 1
ATOM 640 O O . VAL A 1 87 ? 1.972 12.328 -0.95 1 98.81 87 VAL A O 1
ATOM 643 N N . SER A 1 88 ? 0.062 13.477 -1.146 1 98.75 88 SER A N 1
ATOM 644 C CA . SER A 1 88 ? 0.431 14.422 -0.095 1 98.75 88 SER A CA 1
ATOM 645 C C . SER A 1 88 ? 0.583 13.719 1.25 1 98.75 88 SER A C 1
ATOM 647 O O . SER A 1 88 ? 1.542 13.977 1.983 1 98.75 88 SER A O 1
ATOM 649 N N . ALA A 1 89 ? -0.358 12.844 1.552 1 98.31 89 ALA A N 1
ATOM 650 C CA . ALA A 1 89 ? -0.309 12.117 2.816 1 98.31 89 ALA A CA 1
ATOM 651 C C . ALA A 1 89 ? 0.991 11.328 2.945 1 98.31 89 ALA A C 1
ATOM 653 O O . ALA A 1 89 ? 1.638 11.352 3.996 1 98.31 89 ALA A O 1
ATOM 654 N N . CYS A 1 90 ? 1.387 10.695 1.919 1 98.56 90 CYS A N 1
ATOM 655 C CA . CYS A 1 90 ? 2.568 9.836 1.942 1 98.56 90 CYS A CA 1
ATOM 656 C C . CYS A 1 90 ? 3.844 10.672 1.875 1 98.56 90 CYS A C 1
ATOM 658 O O . CYS A 1 90 ? 4.77 10.461 2.664 1 98.56 90 CYS A O 1
ATOM 660 N N . CYS A 1 91 ? 3.908 11.617 0.985 1 98.81 91 CYS A N 1
ATOM 661 C CA . CYS A 1 91 ? 5.129 12.375 0.734 1 98.81 91 CYS A CA 1
ATOM 662 C C . CYS A 1 91 ? 5.457 13.289 1.906 1 98.81 91 CYS A C 1
ATOM 664 O O . CYS A 1 91 ? 6.625 13.492 2.232 1 98.81 91 CYS A O 1
ATOM 666 N N . ASN A 1 92 ? 4.422 13.883 2.521 1 98.81 92 ASN A N 1
ATOM 667 C CA . ASN A 1 92 ? 4.672 14.711 3.691 1 98.81 92 ASN A CA 1
ATOM 668 C C . ASN A 1 92 ? 5.332 13.922 4.816 1 98.81 92 ASN A C 1
ATOM 670 O O . ASN A 1 92 ? 6.16 14.453 5.559 1 98.81 92 ASN A O 1
ATOM 674 N N . ASP A 1 93 ? 5.004 12.656 4.945 1 98.44 93 ASP A N 1
ATOM 675 C CA . ASP A 1 93 ? 5.535 11.797 6.004 1 98.44 93 ASP A CA 1
ATOM 676 C C . ASP A 1 93 ? 7.043 11.625 5.867 1 98.44 93 ASP A C 1
ATOM 678 O O . ASP A 1 93 ? 7.754 11.492 6.867 1 98.44 93 ASP A O 1
ATOM 682 N N . ILE A 1 94 ? 7.539 11.578 4.645 1 98.62 94 ILE A N 1
ATOM 683 C CA . ILE A 1 94 ? 8.977 11.352 4.52 1 98.62 94 ILE A CA 1
ATOM 684 C C . ILE A 1 94 ? 9.703 12.688 4.395 1 98.62 94 ILE A C 1
ATOM 686 O O . ILE A 1 94 ? 10.867 12.812 4.777 1 98.62 94 ILE A O 1
ATOM 690 N N . ALA A 1 95 ? 9.008 13.711 3.914 1 98.69 95 ALA A N 1
ATOM 691 C CA . ALA A 1 95 ? 9.617 15.023 3.736 1 98.69 95 ALA A CA 1
ATOM 692 C C . ALA A 1 95 ? 10.055 15.609 5.074 1 98.69 95 ALA A C 1
ATOM 694 O O . ALA A 1 95 ? 11.062 16.312 5.152 1 98.69 95 ALA A O 1
ATOM 695 N N . VAL A 1 96 ? 9.344 15.32 6.137 1 98.69 96 VAL A N 1
ATOM 696 C CA . VAL A 1 96 ? 9.641 15.883 7.449 1 98.69 96 VAL A CA 1
ATOM 697 C C . VAL A 1 96 ? 10.977 15.344 7.953 1 98.69 96 VAL A C 1
ATOM 699 O O . VAL A 1 96 ? 11.539 15.867 8.922 1 98.69 96 VAL A O 1
ATOM 702 N N . HIS A 1 97 ? 11.492 14.312 7.301 1 98.38 97 HIS A N 1
ATOM 703 C CA . HIS A 1 97 ? 12.797 13.766 7.652 1 98.38 97 HIS A CA 1
ATOM 704 C C . HIS A 1 97 ? 13.875 14.258 6.699 1 98.38 97 HIS A C 1
ATOM 706 O O . HIS A 1 97 ? 15.031 13.82 6.781 1 98.38 97 HIS A O 1
ATOM 712 N N . GLY A 1 98 ? 13.508 15.117 5.75 1 98.12 98 GLY A N 1
ATOM 713 C CA . GLY A 1 98 ? 14.453 15.648 4.781 1 98.12 98 GLY A CA 1
ATOM 714 C C . GLY A 1 98 ? 14.617 14.766 3.561 1 98.12 98 GLY A C 1
ATOM 715 O O . GLY A 1 98 ? 15.547 14.961 2.771 1 98.12 98 GLY A O 1
ATOM 716 N N . ALA A 1 99 ? 13.773 13.836 3.373 1 98.19 99 ALA A N 1
ATOM 717 C CA . ALA A 1 99 ? 13.922 12.875 2.281 1 98.19 99 ALA A CA 1
ATOM 718 C C . ALA A 1 99 ? 13.289 13.406 0.997 1 98.19 99 ALA A C 1
ATOM 720 O O . ALA A 1 99 ? 12.234 14.047 1.035 1 98.19 99 ALA A O 1
ATOM 721 N N . ARG A 1 100 ? 13.883 13.148 -0.108 1 97.44 100 ARG A N 1
ATOM 722 C CA . ARG A 1 100 ? 13.336 13.422 -1.433 1 97.44 100 ARG A CA 1
ATOM 723 C C . ARG A 1 100 ? 12.586 12.211 -1.981 1 97.44 100 ARG A C 1
ATOM 725 O O . ARG A 1 100 ? 13.125 11.102 -2.006 1 97.44 100 ARG A O 1
ATOM 732 N N . PRO A 1 101 ? 11.359 12.43 -2.432 1 98.38 101 PRO A N 1
ATOM 733 C CA . PRO A 1 101 ? 10.633 11.297 -3.014 1 98.38 101 PRO A CA 1
ATOM 734 C C . PRO A 1 101 ? 11.273 10.797 -4.309 1 98.38 101 PRO A C 1
ATOM 736 O O . PRO A 1 101 ? 11.758 11.594 -5.113 1 98.38 101 PRO A O 1
ATOM 739 N N . LEU A 1 102 ? 11.273 9.469 -4.543 1 98.12 102 LEU A N 1
ATOM 740 C CA . LEU A 1 102 ? 11.781 8.844 -5.766 1 98.12 102 LEU A CA 1
ATOM 741 C C . LEU A 1 102 ? 10.656 8.125 -6.508 1 98.12 102 LEU A C 1
ATOM 743 O O . LEU A 1 102 ? 10.375 8.438 -7.668 1 98.12 102 LEU A O 1
ATOM 747 N N . THR A 1 103 ? 10 7.215 -5.809 1 98.5 103 THR A N 1
ATOM 748 C CA . THR A 1 103 ? 8.984 6.387 -6.453 1 98.5 103 THR A CA 1
ATOM 749 C C . THR A 1 103 ? 7.688 6.406 -5.652 1 98.5 103 THR A C 1
ATOM 751 O O . THR A 1 103 ? 7.691 6.688 -4.453 1 98.5 103 THR A O 1
ATOM 754 N N . PHE A 1 104 ? 6.637 6.188 -6.332 1 98.69 104 PHE A N 1
ATOM 755 C CA . PHE A 1 104 ? 5.309 6.055 -5.742 1 98.69 104 PHE A CA 1
ATOM 756 C C . PHE A 1 104 ? 4.57 4.859 -6.34 1 98.69 104 PHE A C 1
ATOM 758 O O . PHE A 1 104 ? 4.645 4.613 -7.543 1 98.69 104 PHE A O 1
ATOM 765 N N . LEU A 1 105 ? 3.955 4.004 -5.512 1 98.31 105 LEU A N 1
ATOM 766 C CA . LEU A 1 105 ? 3.033 2.947 -5.91 1 98.31 105 LEU A CA 1
ATOM 767 C C . LEU A 1 105 ? 1.65 3.178 -5.312 1 98.31 105 LEU A C 1
ATOM 769 O O . LEU A 1 105 ? 1.528 3.721 -4.211 1 98.31 105 LEU A O 1
ATOM 773 N N . ASP A 1 106 ? 0.654 2.744 -6.047 1 98 106 ASP A N 1
ATOM 774 C CA . ASP A 1 106 ? -0.707 2.932 -5.551 1 98 106 ASP A CA 1
ATOM 775 C C . ASP A 1 106 ? -1.486 1.619 -5.582 1 98 106 ASP A C 1
ATOM 777 O O . ASP A 1 106 ? -1.142 0.703 -6.332 1 98 106 ASP A O 1
ATOM 781 N N . TYR A 1 107 ? -2.416 1.5 -4.781 1 98.12 107 TYR A N 1
ATOM 782 C CA . TYR A 1 107 ? -3.438 0.462 -4.707 1 98.12 107 TYR A CA 1
ATOM 783 C C . TYR A 1 107 ? -4.832 1.073 -4.617 1 98.12 107 TYR A C 1
ATOM 785 O O . TYR A 1 107 ? -5.125 1.832 -3.689 1 98.12 107 TYR A O 1
ATOM 793 N N . VAL A 1 108 ? -5.672 0.831 -5.617 1 97.75 108 VAL A N 1
ATOM 794 C CA . VAL A 1 108 ? -7.051 1.307 -5.645 1 97.75 108 VAL A CA 1
ATOM 795 C C . VAL A 1 108 ? -8.008 0.117 -5.613 1 97.75 108 VAL A C 1
ATOM 797 O O . VAL A 1 108 ? -8.008 -0.714 -6.523 1 97.75 108 VAL A O 1
ATOM 800 N N . ALA A 1 109 ? -8.82 0.028 -4.566 1 97.25 109 ALA A N 1
ATOM 801 C CA . ALA A 1 109 ? -9.758 -1.078 -4.418 1 97.25 109 ALA A CA 1
ATOM 802 C C . ALA A 1 109 ? -11.195 -0.569 -4.352 1 97.25 109 ALA A C 1
ATOM 804 O O . ALA A 1 109 ? -11.453 0.529 -3.85 1 97.25 109 ALA A O 1
ATOM 805 N N . ASN A 1 110 ? -12.094 -1.302 -4.836 1 95.69 110 ASN A N 1
ATOM 806 C CA . ASN A 1 110 ? -13.516 -0.979 -4.844 1 95.69 110 ASN A CA 1
ATOM 807 C C . ASN A 1 110 ? -14.375 -2.236 -4.922 1 95.69 110 ASN A C 1
ATOM 809 O O . ASN A 1 110 ? -13.859 -3.338 -5.109 1 95.69 110 ASN A O 1
ATOM 813 N N . ASP A 1 111 ? -15.695 -2.031 -4.773 1 94.69 111 ASP A N 1
ATOM 814 C CA . ASP A 1 111 ? -16.625 -3.15 -4.895 1 94.69 111 ASP A CA 1
ATOM 815 C C . ASP A 1 111 ? -16.766 -3.582 -6.352 1 94.69 111 ASP A C 1
ATOM 817 O O . ASP A 1 111 ? -16.719 -4.773 -6.664 1 94.69 111 ASP A O 1
ATOM 821 N N . VAL A 1 112 ? -16.969 -2.627 -7.211 1 92.62 112 VAL A N 1
ATOM 822 C CA . VAL A 1 112 ? -17.094 -2.834 -8.648 1 92.62 112 VAL A CA 1
ATOM 823 C C . VAL A 1 112 ? -16.188 -1.844 -9.391 1 92.62 112 VAL A C 1
ATOM 825 O O . VAL A 1 112 ? -16.234 -0.638 -9.133 1 92.62 112 VAL A O 1
ATOM 828 N N . LEU A 1 113 ? -15.453 -2.404 -10.281 1 92.12 113 LEU A N 1
ATOM 829 C CA . LEU A 1 113 ? -14.484 -1.582 -10.992 1 92.12 113 LEU A CA 1
ATOM 830 C C . LEU A 1 113 ? -15.172 -0.642 -11.977 1 92.12 113 LEU A C 1
ATOM 832 O O . LEU A 1 113 ? -15.945 -1.087 -12.828 1 92.12 113 LEU A O 1
ATOM 836 N N . ASP A 1 114 ? -15.008 0.592 -11.797 1 93.19 114 ASP A N 1
ATOM 837 C CA . ASP A 1 114 ? -15.328 1.643 -12.758 1 93.19 114 ASP A CA 1
ATOM 838 C C . ASP A 1 114 ? -14.055 2.242 -13.352 1 93.19 114 ASP A C 1
ATOM 840 O O . ASP A 1 114 ? -13.422 3.109 -12.75 1 93.19 114 ASP A O 1
ATOM 844 N N . PRO A 1 115 ? -13.75 1.827 -14.547 1 94.31 115 PRO A N 1
ATOM 845 C CA . PRO A 1 115 ? -12.461 2.217 -15.133 1 94.31 115 PRO A CA 1
ATOM 846 C C . PRO A 1 115 ? -12.281 3.73 -15.195 1 94.31 115 PRO A C 1
ATOM 848 O O . PRO A 1 115 ? -11.18 4.23 -14.938 1 94.31 115 PRO A O 1
ATOM 851 N N . GLU A 1 116 ? -13.312 4.496 -15.523 1 94.12 116 GLU A N 1
ATOM 852 C CA . GLU A 1 116 ? -13.203 5.945 -15.648 1 94.12 116 GLU A CA 1
ATOM 853 C C . GLU A 1 116 ? -12.945 6.598 -14.289 1 94.12 116 GLU A C 1
ATOM 855 O O . GLU A 1 116 ? -12.164 7.547 -14.195 1 94.12 116 GLU A O 1
ATOM 860 N N . ARG A 1 117 ? -13.57 6.133 -13.312 1 94.56 117 ARG A N 1
ATOM 861 C CA . ARG A 1 117 ? -13.359 6.652 -11.961 1 94.56 117 ARG A CA 1
ATOM 862 C C . ARG A 1 117 ? -11.945 6.367 -11.477 1 94.56 117 ARG A C 1
ATOM 864 O O . ARG A 1 117 ? -11.289 7.242 -10.914 1 94.56 117 ARG A O 1
ATOM 871 N N . VAL A 1 118 ? -11.539 5.152 -11.641 1 94.94 118 VAL A N 1
ATOM 872 C CA . VAL A 1 118 ? -10.188 4.781 -11.234 1 94.94 118 VAL A CA 1
ATOM 873 C C . VAL A 1 118 ? -9.172 5.609 -12.008 1 94.94 118 VAL A C 1
ATOM 875 O O . VAL A 1 118 ? -8.164 6.051 -11.445 1 94.94 118 VAL A O 1
ATOM 878 N N . ALA A 1 119 ? -9.422 5.793 -13.266 1 94.94 119 ALA A N 1
ATOM 879 C CA . ALA A 1 119 ? -8.523 6.605 -14.078 1 94.94 119 ALA A CA 1
ATOM 880 C C . ALA A 1 119 ? -8.43 8.031 -13.531 1 94.94 119 ALA A C 1
ATOM 882 O O . ALA A 1 119 ? -7.348 8.617 -13.5 1 94.94 119 ALA A O 1
ATOM 883 N N . GLN A 1 120 ? -9.531 8.57 -13.125 1 95.31 120 GLN A N 1
ATOM 884 C CA . GLN A 1 120 ? -9.539 9.906 -12.539 1 95.31 120 GLN A CA 1
ATOM 885 C C . GLN A 1 120 ? -8.641 9.969 -11.305 1 95.31 120 GLN A C 1
ATOM 887 O O . GLN A 1 120 ? -7.867 10.914 -11.141 1 95.31 120 GLN A O 1
ATOM 892 N N . ILE A 1 121 ? -8.766 9.031 -10.484 1 97.38 121 ILE A N 1
ATOM 893 C CA . ILE A 1 121 ? -7.984 8.953 -9.258 1 97.38 121 ILE A CA 1
ATOM 894 C C . ILE A 1 121 ? -6.5 8.836 -9.594 1 97.38 121 ILE A C 1
ATOM 896 O O . ILE A 1 121 ? -5.68 9.609 -9.094 1 97.38 121 ILE A O 1
ATOM 900 N N . VAL A 1 122 ? -6.156 7.934 -10.492 1 97.12 122 VAL A N 1
ATOM 901 C CA . VAL A 1 122 ? -4.762 7.645 -10.805 1 97.12 122 VAL A CA 1
ATOM 902 C C . VAL A 1 122 ? -4.148 8.82 -11.555 1 97.12 122 VAL A C 1
ATOM 904 O O . VAL A 1 122 ? -2.969 9.133 -11.367 1 97.12 122 VAL A O 1
ATOM 907 N N . CYS A 1 123 ? -4.898 9.469 -12.406 1 97 123 CYS A N 1
ATOM 908 C CA . CYS A 1 123 ? -4.398 10.664 -13.078 1 97 123 CYS A CA 1
ATOM 909 C C . CYS A 1 123 ? -4.082 11.766 -12.07 1 97 123 CYS A C 1
ATOM 911 O O . CYS A 1 123 ? -3.111 12.508 -12.242 1 97 123 CYS A O 1
ATOM 913 N N . GLY A 1 124 ? -4.934 11.883 -11.055 1 97.38 124 GLY A N 1
ATOM 914 C CA . GLY A 1 124 ? -4.637 12.805 -9.969 1 97.38 124 GLY A CA 1
ATOM 915 C C . GLY A 1 124 ? -3.363 12.461 -9.227 1 97.38 124 GLY A C 1
ATOM 916 O O . GLY A 1 124 ? -2.592 13.344 -8.852 1 97.38 124 GLY A O 1
ATOM 917 N N . ILE A 1 125 ? -3.178 11.156 -9.016 1 98.5 125 ILE A N 1
ATOM 918 C CA . ILE A 1 125 ? -1.948 10.688 -8.383 1 98.5 125 ILE A CA 1
ATOM 919 C C . ILE A 1 125 ? -0.748 11.086 -9.242 1 98.5 125 ILE A C 1
ATOM 921 O O . ILE A 1 125 ? 0.229 11.641 -8.734 1 98.5 125 ILE A O 1
ATOM 925 N N . ALA A 1 126 ? -0.845 10.812 -10.516 1 98.12 126 ALA A N 1
ATOM 926 C CA . ALA A 1 126 ? 0.248 11.102 -11.438 1 98.12 126 ALA A CA 1
ATOM 927 C C . ALA A 1 126 ? 0.595 12.586 -11.438 1 98.12 126 ALA A C 1
ATOM 929 O O . ALA A 1 126 ? 1.771 12.953 -11.391 1 98.12 126 ALA A O 1
ATOM 930 N N . GLU A 1 127 ? -0.379 13.406 -11.492 1 98 127 GLU A N 1
ATOM 931 C CA . GLU A 1 127 ? -0.151 14.844 -11.469 1 98 127 GLU A CA 1
ATOM 932 C C . GLU A 1 127 ? 0.563 15.273 -10.188 1 98 127 GLU A C 1
ATOM 934 O O . GLU A 1 127 ? 1.51 16.062 -10.234 1 98 127 GLU A O 1
ATOM 939 N N . ALA A 1 128 ? 0.08 14.781 -9.102 1 98.38 128 ALA A N 1
ATOM 940 C CA . ALA A 1 128 ? 0.692 15.109 -7.812 1 98.38 128 ALA A CA 1
ATOM 941 C C . ALA A 1 128 ? 2.121 14.586 -7.734 1 98.38 128 ALA A C 1
ATOM 943 O O . ALA A 1 128 ? 3 15.234 -7.168 1 98.38 128 ALA A O 1
ATOM 944 N N . CYS A 1 129 ? 2.357 13.375 -8.242 1 98.56 129 CYS A N 1
ATOM 945 C CA . CYS A 1 129 ? 3.703 12.812 -8.273 1 98.56 129 CYS A CA 1
ATOM 946 C C . CYS A 1 129 ? 4.648 13.703 -9.07 1 98.56 129 CYS A C 1
ATOM 948 O O . CYS A 1 129 ? 5.762 13.992 -8.625 1 98.56 129 CYS A O 1
ATOM 950 N N . ARG A 1 130 ? 4.227 14.148 -10.203 1 97.81 130 ARG A N 1
ATOM 951 C CA . ARG A 1 130 ? 5.051 15.039 -11.023 1 97.81 130 ARG A CA 1
ATOM 952 C C . ARG A 1 130 ? 5.43 16.297 -10.242 1 97.81 130 ARG A C 1
ATOM 954 O O . ARG A 1 130 ? 6.57 16.75 -10.312 1 97.81 130 ARG A O 1
ATOM 961 N N . ALA A 1 131 ? 4.531 16.766 -9.492 1 96.69 131 ALA A N 1
ATOM 962 C CA . ALA A 1 131 ? 4.723 18.016 -8.766 1 96.69 131 ALA A CA 1
ATOM 963 C C . ALA A 1 131 ? 5.801 17.875 -7.699 1 96.69 131 ALA A C 1
ATOM 965 O O . ALA A 1 131 ? 6.445 18.859 -7.324 1 96.69 131 ALA A O 1
ATOM 966 N N . VAL A 1 132 ? 6.039 16.688 -7.207 1 97.5 132 VAL A N 1
ATOM 967 C CA . VAL A 1 132 ? 7.008 16.531 -6.125 1 97.5 132 VAL A CA 1
ATOM 968 C C . VAL A 1 132 ? 8.234 15.789 -6.633 1 97.5 132 VAL A C 1
ATOM 970 O O . VAL A 1 132 ? 9.141 15.469 -5.859 1 97.5 132 VAL A O 1
ATOM 973 N N . GLY A 1 133 ? 8.25 15.414 -7.898 1 96.38 133 GLY A N 1
ATOM 974 C CA . GLY A 1 133 ? 9.414 14.781 -8.508 1 96.38 133 GLY A CA 1
ATOM 975 C C . GLY A 1 133 ? 9.469 13.289 -8.266 1 96.38 133 GLY A C 1
ATOM 976 O O . GLY A 1 133 ? 10.539 12.68 -8.328 1 96.38 133 GLY A O 1
ATOM 977 N N . ALA A 1 134 ? 8.383 12.664 -7.949 1 98.06 134 ALA A N 1
ATOM 978 C CA . ALA A 1 134 ? 8.305 11.219 -7.777 1 98.06 134 ALA A CA 1
ATOM 979 C C . ALA A 1 134 ? 7.793 10.539 -9.039 1 98.06 134 ALA A C 1
ATOM 981 O O . ALA A 1 134 ? 7.023 11.133 -9.805 1 98.06 134 ALA A O 1
ATOM 982 N N . SER A 1 135 ? 8.195 9.336 -9.281 1 98.12 135 SER A N 1
ATOM 983 C CA . SER A 1 135 ? 7.707 8.547 -10.398 1 98.12 135 SER A CA 1
ATOM 984 C C . SER A 1 135 ? 6.66 7.535 -9.945 1 98.12 135 SER A C 1
ATOM 986 O O . SER A 1 135 ? 6.906 6.742 -9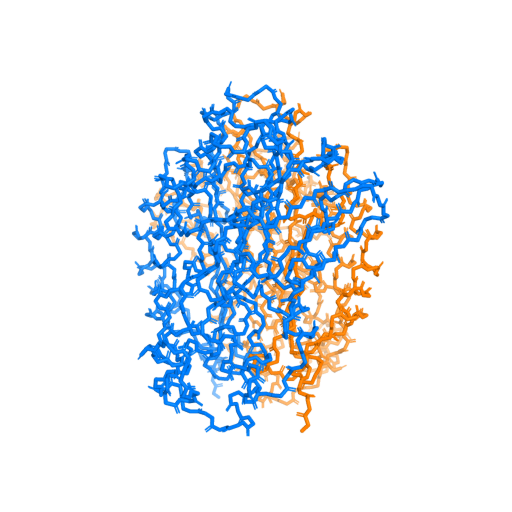.031 1 98.12 135 SER A O 1
ATOM 988 N N . LEU A 1 136 ? 5.441 7.613 -10.531 1 97.81 136 LEU A N 1
ATOM 989 C CA . LEU A 1 136 ? 4.426 6.586 -10.32 1 97.81 136 LEU A CA 1
ATOM 990 C C . LEU A 1 136 ? 4.754 5.328 -11.117 1 97.81 136 LEU A C 1
ATOM 992 O O . LEU A 1 136 ? 4.348 5.199 -12.273 1 97.81 136 LEU A O 1
ATOM 996 N N . ILE A 1 137 ? 5.402 4.309 -10.469 1 96.88 137 ILE A N 1
ATOM 997 C CA . ILE A 1 137 ? 6.09 3.293 -11.258 1 96.88 137 ILE A CA 1
ATOM 998 C C . ILE A 1 137 ? 5.27 2.006 -11.273 1 96.88 137 ILE A C 1
ATOM 1000 O O . ILE A 1 137 ? 5.602 1.06 -11.992 1 96.88 137 ILE A O 1
ATOM 1004 N N . GLY A 1 138 ? 4.207 1.979 -10.484 1 94 138 GLY A N 1
ATOM 1005 C CA . GLY A 1 138 ? 3.389 0.78 -10.43 1 94 138 GLY A CA 1
ATOM 1006 C C . GLY A 1 138 ? 2.148 0.944 -9.57 1 94 138 GLY A C 1
ATOM 1007 O O . GLY A 1 138 ? 1.955 1.988 -8.945 1 94 138 GLY A O 1
ATOM 1008 N N . GLY A 1 139 ? 1.347 -0.093 -9.57 1 94.06 139 GLY A N 1
ATOM 1009 C CA . GLY A 1 139 ? 0.124 -0.1 -8.789 1 94.06 139 GLY A CA 1
ATOM 1010 C C . GLY A 1 139 ? -0.706 -1.354 -8.984 1 94.06 139 GLY A C 1
ATOM 1011 O O . GLY A 1 139 ? -0.29 -2.275 -9.695 1 94.06 139 GLY A O 1
ATOM 1012 N N . GLU A 1 140 ? -1.758 -1.386 -8.258 1 93.25 140 GLU A N 1
ATOM 1013 C CA . GLU A 1 140 ? -2.721 -2.482 -8.32 1 93.25 140 GLU A CA 1
ATOM 1014 C C . GLU A 1 140 ? -4.152 -1.965 -8.203 1 93.25 140 GLU A C 1
ATOM 1016 O O . GLU A 1 140 ? -4.438 -1.087 -7.387 1 93.25 140 GLU A O 1
ATOM 1021 N N . THR A 1 141 ? -4.984 -2.418 -9.109 1 92.88 141 THR A N 1
ATOM 1022 C CA . THR A 1 141 ? -6.418 -2.166 -9.023 1 92.88 141 THR A CA 1
ATOM 1023 C C . THR A 1 141 ? -7.168 -3.436 -8.625 1 92.88 141 THR A C 1
ATOM 1025 O O . THR A 1 141 ? -7.082 -4.453 -9.312 1 92.88 141 THR A O 1
ATOM 1028 N N . ALA A 1 142 ? -7.887 -3.379 -7.547 1 92.69 142 ALA A N 1
ATOM 1029 C CA . ALA A 1 142 ? -8.578 -4.559 -7.027 1 92.69 142 ALA A CA 1
ATOM 1030 C C . ALA A 1 142 ? -10.094 -4.367 -7.059 1 92.69 142 ALA A C 1
ATOM 1032 O O . ALA A 1 142 ? -10.602 -3.328 -6.637 1 92.69 142 ALA A O 1
ATOM 1033 N N . GLU A 1 143 ? -10.727 -5.27 -7.676 1 93.56 143 GLU A N 1
ATOM 1034 C CA . GLU A 1 143 ? -12.18 -5.387 -7.594 1 93.56 143 GLU A CA 1
ATOM 1035 C C . GLU A 1 143 ? -12.586 -6.453 -6.578 1 93.56 143 GLU A C 1
ATOM 1037 O O . GLU A 1 143 ? -12.359 -7.645 -6.801 1 93.56 143 GLU A O 1
ATOM 1042 N N . MET A 1 144 ? -13.234 -6.031 -5.5 1 95.19 144 MET A N 1
ATOM 1043 C CA . MET A 1 144 ? -13.461 -6.949 -4.387 1 95.19 144 MET A CA 1
ATOM 1044 C C . MET A 1 144 ? -14.922 -6.945 -3.965 1 95.19 144 MET A C 1
ATOM 1046 O O . MET A 1 144 ? -15.258 -6.531 -2.852 1 95.19 144 MET A O 1
ATOM 1050 N N . PRO A 1 145 ? -15.789 -7.52 -4.828 1 93.31 145 PRO A N 1
ATOM 1051 C CA . PRO A 1 145 ? -17.188 -7.66 -4.43 1 93.31 145 PRO A CA 1
ATOM 1052 C C . PRO A 1 145 ? -17.359 -8.469 -3.146 1 93.31 145 PRO A C 1
ATOM 1054 O O . PRO A 1 145 ? -16.688 -9.492 -2.963 1 93.31 145 PRO A O 1
ATOM 1057 N N . GLY A 1 146 ? -18.219 -8 -2.287 1 93.56 146 GLY A N 1
ATOM 1058 C CA . GLY A 1 146 ? -18.469 -8.703 -1.037 1 93.56 146 GLY A CA 1
ATOM 1059 C C . GLY A 1 146 ? -17.531 -8.266 0.084 1 93.56 146 GLY A C 1
ATOM 1060 O O . GLY A 1 146 ? -17.672 -8.734 1.219 1 93.56 146 GLY A O 1
ATOM 1061 N N . VAL A 1 147 ? -16.641 -7.383 -0.172 1 96.94 147 VAL A N 1
ATOM 1062 C CA . VAL A 1 147 ? -15.727 -6.855 0.841 1 96.94 147 VAL A CA 1
ATOM 1063 C C . VAL A 1 147 ? -16.062 -5.395 1.128 1 96.94 147 VAL A C 1
ATOM 1065 O O . VAL A 1 147 ? -16.203 -5 2.287 1 96.94 147 VAL A O 1
ATOM 1068 N N . TYR A 1 148 ? -16.25 -4.641 0.126 1 97.56 148 TYR A N 1
ATOM 1069 C CA . TYR A 1 148 ? -16.578 -3.225 0.215 1 97.56 148 TYR A CA 1
ATOM 1070 C C . TYR A 1 148 ? -18.078 -3.01 0.132 1 97.56 148 TYR A C 1
ATOM 1072 O O . TYR A 1 148 ? -18.797 -3.793 -0.502 1 97.56 148 TYR A O 1
ATOM 1080 N N . LEU A 1 149 ? -18.562 -1.943 0.787 1 97.19 149 LEU A N 1
ATOM 1081 C CA . LEU A 1 149 ? -19.938 -1.494 0.538 1 97.19 149 LEU A CA 1
ATOM 1082 C C . LEU A 1 149 ? -20.094 -1.021 -0.903 1 97.19 149 LEU A C 1
ATOM 1084 O O . LEU A 1 149 ? -19.125 -0.591 -1.532 1 97.19 149 LEU A O 1
ATOM 1088 N N . PRO A 1 150 ? -21.312 -1.094 -1.481 1 95.31 150 PRO A N 1
ATOM 1089 C CA . PRO A 1 150 ? -21.516 -0.705 -2.877 1 95.31 150 PRO A CA 1
ATOM 1090 C C . PRO A 1 150 ? -21.062 0.723 -3.168 1 95.31 150 PRO A C 1
ATOM 1092 O O . PRO A 1 150 ? -21.469 1.66 -2.48 1 95.31 150 PRO A O 1
ATOM 1095 N N . GLY A 1 151 ? -20.172 0.85 -4.086 1 94.75 151 GLY A N 1
ATOM 1096 C CA . GLY A 1 151 ? -19.734 2.148 -4.574 1 94.75 151 GLY A CA 1
ATOM 1097 C C . GLY A 1 151 ? -18.531 2.699 -3.814 1 94.75 151 GLY A C 1
ATOM 1098 O O . GLY A 1 151 ? -17.969 3.719 -4.199 1 94.75 151 GLY A O 1
ATOM 1099 N N . GLU A 1 152 ? -18.109 2.037 -2.779 1 96.25 152 GLU A N 1
ATOM 1100 C CA . GLU A 1 152 ? -17.047 2.572 -1.935 1 96.25 152 GLU A CA 1
ATOM 1101 C C . GLU A 1 152 ? -15.664 2.197 -2.477 1 96.25 152 GLU A C 1
ATOM 1103 O O . GLU A 1 152 ? -15.539 1.268 -3.275 1 96.25 152 GLU A O 1
ATOM 1108 N N . HIS A 1 153 ? -14.648 2.971 -2.064 1 96.88 153 HIS A N 1
ATOM 1109 C CA . HIS A 1 153 ? -13.266 2.83 -2.496 1 96.88 153 HIS A CA 1
ATOM 1110 C C . HIS A 1 153 ? -12.305 2.891 -1.311 1 96.88 153 HIS A C 1
ATOM 1112 O O . HIS A 1 153 ? -12.633 3.482 -0.278 1 96.88 153 HIS A O 1
ATOM 1118 N N . ASP A 1 154 ? -11.266 2.26 -1.421 1 98.06 154 ASP A N 1
ATOM 1119 C CA . ASP A 1 154 ? -10.094 2.479 -0.58 1 98.06 154 ASP A CA 1
ATOM 1120 C C . ASP A 1 154 ? -8.852 2.738 -1.429 1 98.06 154 ASP A C 1
ATOM 1122 O O . ASP A 1 154 ? -8.711 2.189 -2.523 1 98.06 154 ASP A O 1
ATOM 1126 N N . LEU A 1 155 ? -8.047 3.684 -1.025 1 98.44 155 LEU A N 1
ATOM 1127 C CA . LEU A 1 155 ? -6.824 4.082 -1.714 1 98.44 155 LEU A CA 1
ATOM 1128 C C . LEU A 1 155 ? -5.617 3.961 -0.79 1 98.44 155 LEU A C 1
ATOM 1130 O O . LEU A 1 155 ? -5.621 4.496 0.321 1 98.44 155 LEU A O 1
ATOM 1134 N N . VAL A 1 156 ? -4.602 3.273 -1.232 1 98.69 156 VAL A N 1
ATOM 1135 C CA . VAL A 1 156 ? -3.354 3.109 -0.491 1 98.69 156 VAL A CA 1
ATOM 1136 C C . VAL A 1 156 ? -2.178 3.568 -1.349 1 98.69 156 VAL A C 1
ATOM 1138 O O . VAL A 1 156 ? -2.137 3.301 -2.553 1 98.69 156 VAL A O 1
ATOM 1141 N N . GLY A 1 157 ? -1.301 4.332 -0.774 1 98.62 157 GLY A N 1
ATOM 1142 C CA . GLY A 1 157 ? -0.09 4.785 -1.438 1 98.62 157 GLY A CA 1
ATOM 1143 C C . GLY A 1 157 ? 1.174 4.461 -0.665 1 98.62 157 GLY A C 1
ATOM 1144 O O . GLY A 1 157 ? 1.157 4.41 0.567 1 98.62 157 GLY A O 1
ATOM 1145 N N . VAL A 1 158 ? 2.221 4.23 -1.381 1 98.56 158 VAL A N 1
ATOM 1146 C CA . VAL A 1 158 ? 3.535 4.035 -0.781 1 98.56 158 VAL A CA 1
ATOM 1147 C C . VAL A 1 158 ? 4.562 4.91 -1.492 1 98.56 158 VAL A C 1
ATOM 1149 O O . VAL A 1 158 ? 4.668 4.883 -2.721 1 98.56 158 VAL A O 1
ATOM 1152 N N . VAL A 1 159 ? 5.246 5.66 -0.727 1 98.81 159 VAL A N 1
ATOM 1153 C CA . VAL A 1 159 ? 6.324 6.48 -1.26 1 98.81 159 VAL A CA 1
ATOM 1154 C C . VAL A 1 159 ? 7.672 5.945 -0.773 1 98.81 159 VAL A C 1
ATOM 1156 O O . VAL A 1 159 ? 7.793 5.504 0.372 1 98.81 159 VAL A O 1
ATOM 1159 N N . THR A 1 160 ? 8.609 5.879 -1.653 1 98.5 160 THR A N 1
ATOM 1160 C CA . THR A 1 160 ? 10.008 5.629 -1.332 1 98.5 160 THR A CA 1
ATOM 1161 C C . THR A 1 160 ? 10.867 6.832 -1.703 1 98.5 160 THR A C 1
ATOM 1163 O O . THR A 1 160 ? 10.812 7.32 -2.834 1 98.5 160 THR A O 1
ATOM 1166 N N . GLY A 1 161 ? 11.531 7.344 -0.741 1 98.19 161 GLY A N 1
ATOM 1167 C CA . GLY A 1 161 ? 12.469 8.438 -0.954 1 98.19 161 GLY A CA 1
ATOM 1168 C C . GLY A 1 161 ? 13.875 8.117 -0.477 1 98.19 161 GLY A C 1
ATOM 1169 O O . GLY A 1 161 ? 14.18 6.973 -0.15 1 98.19 161 GLY A O 1
ATOM 1170 N N . ILE A 1 162 ? 14.719 9.148 -0.495 1 97.19 162 ILE A N 1
ATOM 1171 C CA . ILE A 1 162 ? 16.109 8.961 -0.133 1 97.19 162 ILE A CA 1
ATOM 1172 C C . ILE A 1 162 ? 16.625 10.188 0.628 1 97.19 162 ILE A C 1
ATOM 1174 O O . ILE A 1 162 ? 16.188 11.305 0.369 1 97.19 162 ILE A O 1
ATOM 1178 N N . VAL A 1 163 ? 17.469 9.969 1.578 1 97.19 163 VAL A N 1
ATOM 1179 C CA . VAL A 1 163 ? 18.109 11.039 2.346 1 97.19 163 VAL A CA 1
ATOM 1180 C C . VAL A 1 163 ? 19.531 10.625 2.721 1 97.19 163 VAL A C 1
ATOM 1182 O O . VAL A 1 163 ? 19.828 9.438 2.824 1 97.19 163 VAL A O 1
ATOM 1185 N N . GLU A 1 164 ? 20.406 11.633 2.766 1 96.56 164 GLU A N 1
ATOM 1186 C CA . GLU A 1 164 ? 21.734 11.375 3.322 1 96.56 164 GLU A CA 1
ATOM 1187 C C . GLU A 1 164 ? 21.656 11.094 4.82 1 96.56 164 GLU A C 1
ATOM 1189 O O . GLU A 1 164 ? 20.984 11.805 5.559 1 96.56 164 GLU A O 1
ATOM 1194 N N . ARG A 1 165 ? 22.328 10.117 5.246 1 95.44 165 ARG A N 1
ATOM 1195 C CA . ARG A 1 165 ? 22.203 9.633 6.617 1 95.44 165 ARG A CA 1
ATOM 1196 C C . ARG A 1 165 ? 22.438 10.766 7.617 1 95.44 1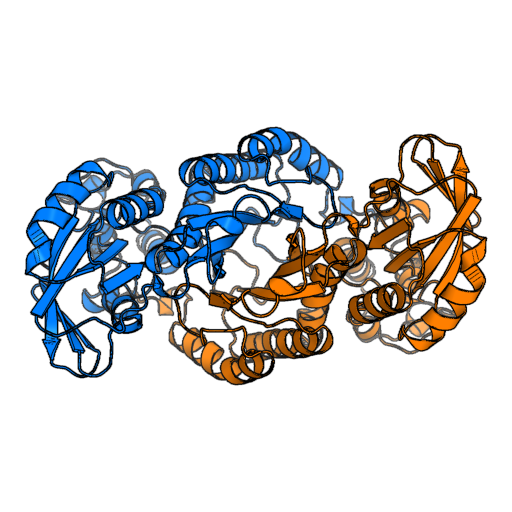65 ARG A C 1
ATOM 1198 O O . ARG A 1 165 ? 21.656 10.945 8.555 1 95.44 165 ARG A O 1
ATOM 1205 N N . ASP A 1 166 ? 23.484 11.5 7.398 1 95.75 166 ASP A N 1
ATOM 1206 C CA . ASP A 1 166 ? 23.859 12.516 8.383 1 95.75 166 ASP A CA 1
ATOM 1207 C C . ASP A 1 166 ? 23 13.766 8.219 1 95.75 166 ASP A C 1
ATOM 1209 O O . ASP A 1 166 ? 23.188 14.75 8.938 1 95.75 166 ASP A O 1
ATOM 1213 N N . ARG A 1 167 ? 22.062 13.789 7.293 1 96.31 167 ARG A N 1
ATOM 1214 C CA . ARG A 1 167 ? 21.156 14.914 7.086 1 96.31 167 ARG A CA 1
ATOM 1215 C C . ARG A 1 167 ? 19.734 14.562 7.527 1 96.31 167 ARG A C 1
ATOM 1217 O O . ARG A 1 167 ? 18.812 15.352 7.332 1 96.31 167 ARG A O 1
ATOM 1224 N N . ILE A 1 168 ? 19.578 13.391 8.047 1 97.19 168 ILE A N 1
ATOM 1225 C CA . ILE A 1 168 ? 18.266 12.977 8.547 1 97.19 168 ILE A CA 1
ATOM 1226 C C . ILE A 1 168 ? 17.797 13.93 9.641 1 97.19 168 ILE A C 1
ATOM 1228 O O . ILE A 1 168 ? 18.562 14.234 10.57 1 97.19 168 ILE A O 1
ATOM 1232 N N . ILE A 1 169 ? 16.625 14.422 9.531 1 97.69 169 ILE A N 1
ATOM 1233 C CA . ILE A 1 169 ? 15.992 15.234 10.555 1 97.69 169 ILE A CA 1
ATOM 1234 C C . ILE A 1 169 ? 15.039 14.367 11.383 1 97.69 169 ILE A C 1
ATOM 1236 O O . ILE A 1 169 ? 14.062 13.828 10.852 1 97.69 169 ILE A O 1
ATOM 1240 N N . ASN A 1 170 ? 15.32 14.219 12.68 1 94.44 170 ASN A N 1
ATOM 1241 C CA . ASN A 1 170 ? 14.492 13.344 13.516 1 94.44 170 ASN A CA 1
ATOM 1242 C C . ASN A 1 170 ? 14.172 14 14.852 1 94.44 170 ASN A C 1
ATOM 1244 O O . ASN A 1 170 ? 13.68 13.336 15.766 1 94.44 170 ASN A O 1
ATOM 1248 N N . GLY A 1 171 ? 14.508 15.219 15.07 1 96.62 171 GLY A N 1
ATOM 1249 C CA . GLY A 1 171 ? 14.133 15.977 16.25 1 96.62 171 GLY A CA 1
ATOM 1250 C C . GLY A 1 171 ? 15.141 15.867 17.375 1 96.62 171 GLY A C 1
ATOM 1251 O O . GLY A 1 171 ? 15.008 16.531 18.406 1 96.62 171 GLY A O 1
ATOM 1252 N N . GLU A 1 172 ? 16.219 15.133 17.188 1 95.5 172 GLU A N 1
ATOM 1253 C CA . GLU A 1 172 ? 17.172 14.844 18.25 1 95.5 172 GLU A CA 1
ATOM 1254 C C . GLU A 1 172 ? 17.906 16.109 18.688 1 95.5 172 GLU A C 1
ATOM 1256 O O . GLU A 1 172 ? 18.391 16.203 19.828 1 95.5 172 GLU A O 1
ATOM 1261 N N . THR A 1 173 ? 18.016 17.141 17.797 1 97.56 173 THR A N 1
ATOM 1262 C CA . THR A 1 173 ? 18.797 18.328 18.094 1 97.56 173 THR A CA 1
ATOM 1263 C C . THR A 1 173 ? 17.906 19.453 18.609 1 97.56 173 THR A C 1
ATOM 1265 O O . THR A 1 173 ? 18.391 20.578 18.828 1 97.56 173 THR A O 1
ATOM 1268 N N . ILE A 1 174 ? 16.641 19.188 18.766 1 98.69 174 ILE A N 1
ATOM 1269 C CA . ILE A 1 174 ? 15.719 20.172 19.328 1 98.69 174 ILE A CA 1
ATOM 1270 C C . ILE A 1 174 ? 16.125 20.516 20.766 1 98.69 174 ILE A C 1
ATOM 1272 O O . ILE A 1 174 ? 16.5 19.625 21.531 1 98.69 174 ILE A O 1
ATOM 1276 N N . THR A 1 175 ? 16.109 21.766 21.109 1 98.44 175 THR A N 1
ATOM 1277 C CA . THR A 1 175 ? 16.453 22.219 22.453 1 98.44 175 THR A CA 1
ATOM 1278 C C . THR A 1 175 ? 15.508 23.312 22.906 1 98.44 175 THR A C 1
ATOM 1280 O O . THR A 1 175 ? 14.898 24 22.078 1 98.44 175 THR A O 1
ATOM 1283 N N . PRO A 1 176 ? 15.383 23.406 24.297 1 98.69 176 PRO A N 1
ATOM 1284 C CA . PRO A 1 176 ? 14.602 24.531 24.781 1 98.69 176 PRO A CA 1
ATOM 1285 C C . PRO A 1 176 ? 15.055 25.875 24.188 1 98.69 176 PRO A C 1
ATOM 1287 O O . PRO A 1 176 ? 16.25 26.109 24.047 1 98.69 176 PRO A O 1
ATOM 1290 N N . GLY A 1 177 ? 14.094 26.688 23.844 1 98.69 177 GLY A N 1
ATOM 1291 C CA . GLY A 1 177 ? 14.391 27.969 23.219 1 98.69 177 GLY A CA 1
ATOM 1292 C C . GLY A 1 177 ? 14.164 27.953 21.719 1 98.69 177 GLY A C 1
ATOM 1293 O O . GLY A 1 177 ? 14.023 29.016 21.094 1 98.69 177 GLY A O 1
ATOM 1294 N N . ASP A 1 178 ? 14.117 26.797 21.125 1 98.88 178 ASP A N 1
ATOM 1295 C CA . ASP A 1 178 ? 13.766 26.703 19.719 1 98.88 178 ASP A CA 1
ATOM 1296 C C . ASP A 1 178 ? 12.344 27.219 19.453 1 98.88 178 ASP A C 1
ATOM 1298 O O . ASP A 1 178 ? 11.469 27.078 20.312 1 98.88 178 ASP A O 1
ATOM 1302 N N . VAL A 1 179 ? 12.141 27.812 18.281 1 98.88 179 VAL A N 1
ATOM 1303 C CA . VAL A 1 179 ? 10.828 28.328 17.906 1 98.88 179 VAL A CA 1
ATOM 1304 C C . VAL A 1 179 ? 10.07 27.266 17.109 1 98.88 179 VAL A C 1
ATOM 1306 O O . VAL A 1 179 ? 10.688 26.422 16.438 1 98.88 179 VAL A O 1
ATOM 1309 N N . ILE A 1 180 ? 8.789 27.266 17.25 1 98.94 180 ILE A N 1
ATOM 1310 C CA . ILE A 1 180 ? 7.906 26.375 16.5 1 98.94 180 ILE A CA 1
ATOM 1311 C C . ILE A 1 180 ? 7.082 27.172 15.508 1 98.94 180 ILE A C 1
ATOM 1313 O O . ILE A 1 180 ? 6.309 28.062 15.891 1 98.94 180 ILE A O 1
ATOM 1317 N N . LEU A 1 181 ? 7.305 26.938 14.25 1 98.94 181 LEU A N 1
ATOM 1318 C CA . LEU A 1 181 ? 6.488 27.531 13.188 1 98.94 181 LEU A CA 1
ATOM 1319 C C . LEU A 1 181 ? 5.406 26.547 12.734 1 98.94 181 LEU A C 1
ATOM 1321 O O . LEU A 1 181 ? 5.648 25.344 12.641 1 98.94 181 LEU A O 1
ATOM 1325 N N . GLY A 1 182 ? 4.223 27.047 12.602 1 98.81 182 GLY A N 1
ATOM 1326 C CA . GLY A 1 182 ? 3.123 26.281 12.031 1 98.81 182 GLY A CA 1
ATOM 1327 C C . GLY A 1 182 ? 2.818 26.656 10.594 1 98.81 182 GLY A C 1
ATOM 1328 O O . GLY A 1 182 ? 2.828 27.844 10.242 1 98.81 182 GLY A O 1
ATOM 1329 N N . VAL A 1 183 ? 2.66 25.688 9.75 1 98.88 183 VAL A N 1
ATOM 1330 C CA . VAL A 1 183 ? 2.229 25.875 8.375 1 98.88 183 VAL A CA 1
ATOM 1331 C C . VAL A 1 183 ? 0.762 25.484 8.227 1 98.88 183 VAL A C 1
ATOM 1333 O O . VAL A 1 183 ? 0.342 24.438 8.734 1 98.88 183 VAL A O 1
ATOM 1336 N N . ALA A 1 184 ? 0.029 26.234 7.508 1 98.75 184 ALA A N 1
ATOM 1337 C CA . ALA A 1 184 ? -1.427 26.125 7.449 1 98.75 184 ALA A CA 1
ATOM 1338 C C . ALA A 1 184 ? -1.849 24.828 6.781 1 98.75 184 ALA A C 1
ATOM 1340 O O . ALA A 1 184 ? -1.202 24.359 5.836 1 98.75 184 ALA A O 1
ATOM 1341 N N . SER A 1 185 ? -2.904 24.203 7.32 1 98.44 185 SER A N 1
ATOM 1342 C CA . SER A 1 185 ? -3.637 23.203 6.566 1 98.44 185 SER A CA 1
ATOM 1343 C C . SER A 1 185 ? -4.711 23.844 5.691 1 98.44 185 SER A C 1
ATOM 1345 O O . SER A 1 185 ? -5.055 25 5.871 1 98.44 185 SER A O 1
ATOM 1347 N N . SER A 1 186 ? -5.223 23.125 4.727 1 96.94 186 SER A N 1
ATOM 1348 C CA . SER A 1 186 ? -6.273 23.609 3.834 1 96.94 186 SER A CA 1
ATOM 1349 C C . SER A 1 186 ? -7.648 23.141 4.305 1 96.94 186 SER A C 1
ATOM 1351 O O . SER A 1 186 ? -8.664 23.469 3.691 1 96.94 186 SER A O 1
ATOM 1353 N N . GLY A 1 187 ? -7.781 22.562 5.348 1 97.06 187 GLY A N 1
ATOM 1354 C CA . GLY A 1 187 ? -8.938 21.875 5.922 1 97.06 187 GLY A CA 1
ATOM 1355 C C . GLY A 1 187 ? -8.57 20.641 6.711 1 97.06 187 GLY A C 1
ATOM 1356 O O . GLY A 1 187 ? -7.57 20.625 7.438 1 97.06 187 GLY A O 1
ATOM 1357 N N . LEU A 1 188 ? -9.398 19.594 6.578 1 98 188 LEU A N 1
ATOM 1358 C CA . LEU A 1 188 ? -9.195 18.391 7.363 1 98 188 LEU A CA 1
ATOM 1359 C C . LEU A 1 188 ? -8.039 17.562 6.801 1 98 188 LEU A C 1
ATOM 1361 O O . LEU A 1 188 ? -7.543 16.641 7.461 1 98 188 LEU A O 1
ATOM 1365 N N . HIS A 1 189 ? -7.609 17.906 5.559 1 98.19 189 HIS A N 1
ATOM 1366 C CA . HIS A 1 189 ? -6.703 17.016 4.828 1 98.19 189 HIS A CA 1
ATOM 1367 C C . HIS A 1 189 ? -7.293 15.625 4.684 1 98.19 189 HIS A C 1
ATOM 1369 O O . HIS A 1 189 ? -8.312 15.438 4.012 1 98.19 189 HIS A O 1
ATOM 1375 N N . THR A 1 190 ? -6.711 14.594 5.285 1 97.44 190 THR A N 1
ATOM 1376 C CA . THR A 1 190 ? -7.227 13.242 5.125 1 97.44 190 THR A CA 1
ATOM 1377 C C . THR A 1 190 ? -7.555 12.625 6.484 1 97.44 190 THR A C 1
ATOM 1379 O O . THR A 1 190 ? -7.625 11.398 6.613 1 97.44 190 THR A O 1
ATOM 1382 N N . ASN A 1 191 ? -7.789 13.43 7.477 1 95.44 191 ASN A N 1
ATOM 1383 C CA . ASN A 1 191 ? -7.988 12.898 8.82 1 95.44 191 ASN A CA 1
ATOM 1384 C C . ASN A 1 191 ? -9.281 13.422 9.445 1 95.44 191 ASN A C 1
ATOM 1386 O O . ASN A 1 191 ? -9.703 14.547 9.156 1 95.44 191 ASN A O 1
ATOM 1390 N N . GLY A 1 192 ? -9.883 12.547 10.281 1 95.62 192 GLY A N 1
ATOM 1391 C CA . GLY A 1 192 ? -11.031 12.961 11.07 1 95.62 192 GLY A CA 1
ATOM 1392 C C . GLY A 1 192 ? -12.352 12.812 10.328 1 95.62 192 GLY A C 1
ATOM 1393 O O . GLY A 1 192 ? -13.398 13.242 10.828 1 95.62 192 GLY A O 1
ATOM 1394 N N . PHE A 1 193 ? -12.336 12.203 9.258 1 97 193 PHE A N 1
ATOM 1395 C CA . PHE A 1 193 ? -13.508 12.195 8.391 1 97 193 PHE A CA 1
ATOM 1396 C C . PHE A 1 193 ? -14.602 11.312 8.977 1 97 193 PHE A C 1
ATOM 1398 O O . PHE A 1 193 ? -15.789 11.539 8.719 1 97 193 PHE A O 1
ATOM 1405 N N . SER A 1 194 ? -14.273 10.25 9.703 1 95.12 194 SER A N 1
ATOM 1406 C CA . SER A 1 194 ? -15.32 9.461 10.336 1 95.12 194 SER A CA 1
ATOM 1407 C C . SER A 1 194 ? -16.156 10.312 11.273 1 95.12 194 SER A C 1
ATOM 1409 O O . SER A 1 194 ? -17.391 10.211 11.273 1 95.12 194 SER A O 1
ATOM 1411 N N . LEU A 1 195 ? -15.531 11.125 12.086 1 95.75 195 LEU A N 1
ATOM 1412 C CA . LEU A 1 195 ? -16.266 12.031 12.977 1 95.75 195 LEU A CA 1
ATOM 1413 C C . LEU A 1 195 ? -17.031 13.078 12.172 1 95.75 195 LEU A C 1
ATOM 1415 O O . LEU A 1 195 ? -18.203 13.352 12.461 1 95.75 195 LEU A O 1
ATOM 1419 N N . ALA A 1 196 ? -16.344 13.68 11.188 1 97.38 196 ALA A N 1
ATOM 1420 C CA . ALA A 1 196 ? -17 14.68 10.352 1 97.38 196 ALA A CA 1
ATOM 1421 C C . ALA A 1 196 ? -18.266 14.109 9.703 1 97.38 196 ALA A C 1
ATOM 1423 O O . ALA A 1 196 ? -19.312 14.75 9.719 1 97.38 196 ALA A O 1
ATOM 1424 N N . ARG A 1 197 ? -18.156 12.938 9.164 1 97 197 ARG A N 1
ATOM 1425 C CA . ARG A 1 197 ? -19.297 12.289 8.508 1 97 197 ARG A CA 1
ATOM 1426 C C . ARG A 1 197 ? -20.422 12.016 9.5 1 97 197 ARG A C 1
ATOM 1428 O O . ARG A 1 197 ? -21.594 12.18 9.164 1 97 197 ARG A O 1
ATOM 1435 N N . LYS A 1 198 ? -20.062 11.547 10.664 1 96.38 198 LYS A N 1
ATOM 1436 C CA . LYS A 1 198 ? -21.062 11.289 11.695 1 96.38 198 LYS A CA 1
ATOM 1437 C C . LYS A 1 198 ? -21.828 12.562 12.062 1 96.38 198 LYS A C 1
ATOM 1439 O O . LYS A 1 198 ? -23.047 12.547 12.219 1 96.38 198 LYS A O 1
ATOM 1444 N N . ILE A 1 199 ? -21.109 13.625 12.242 1 96.94 199 ILE A N 1
ATOM 1445 C CA . ILE A 1 199 ? -21.719 14.914 12.562 1 96.94 199 ILE A CA 1
ATOM 1446 C C . ILE A 1 199 ? -22.688 15.32 11.461 1 96.94 199 ILE A C 1
ATOM 1448 O O . ILE A 1 199 ? -23.812 15.727 11.742 1 96.94 199 ILE A O 1
ATOM 1452 N N . ILE A 1 200 ? -22.25 15.227 10.195 1 97.25 200 ILE A N 1
ATOM 1453 C CA . ILE A 1 200 ? -23.062 15.594 9.047 1 97.25 200 ILE A CA 1
ATOM 1454 C C . ILE A 1 200 ? -24.344 14.766 9.031 1 97.25 200 ILE A C 1
ATOM 1456 O O . ILE A 1 200 ? -25.438 15.297 8.797 1 97.25 200 ILE A O 1
ATOM 1460 N N . GLN A 1 201 ? -24.203 13.523 9.297 1 95.88 201 GLN A N 1
ATOM 1461 C CA . GLN A 1 201 ? -25.344 12.609 9.312 1 95.88 201 GLN A CA 1
ATOM 1462 C C . GLN A 1 201 ? -26.312 12.961 10.43 1 95.88 201 GLN A C 1
ATOM 1464 O O . GLN A 1 201 ? -27.516 13.109 10.188 1 95.88 201 GLN A O 1
ATOM 1469 N N . VAL A 1 202 ? -25.844 13.102 11.664 1 96 202 VAL A N 1
ATOM 1470 C CA . VAL A 1 202 ? -26.672 13.312 12.844 1 96 202 VAL A CA 1
ATOM 1471 C C . VAL A 1 202 ? -27.359 14.672 12.75 1 96 202 VAL A C 1
ATOM 1473 O O . VAL A 1 202 ? -28.531 14.805 13.117 1 96 202 VAL A O 1
ATOM 1476 N N . ALA A 1 203 ? -26.656 15.609 12.266 1 96.88 203 ALA A N 1
ATOM 1477 C CA . ALA A 1 203 ? -27.188 16.969 12.172 1 96.88 203 ALA A CA 1
ATOM 1478 C C . ALA A 1 203 ? -27.938 17.172 10.867 1 96.88 203 ALA A C 1
ATOM 1480 O O . ALA A 1 203 ? -28.516 18.234 10.625 1 96.88 203 ALA A O 1
ATOM 1481 N N . ASP A 1 204 ? -27.922 16.172 10.016 1 97.31 204 ASP A N 1
ATOM 1482 C CA . ASP A 1 204 ? -28.609 16.172 8.727 1 97.31 204 ASP A CA 1
ATOM 1483 C C . ASP A 1 204 ? -28.203 17.391 7.891 1 97.31 204 ASP A C 1
ATOM 1485 O O . ASP A 1 204 ? -29.047 18.156 7.441 1 97.31 204 ASP A O 1
ATOM 1489 N N . LEU A 1 205 ? -26.938 17.578 7.789 1 97.81 205 LEU A N 1
ATOM 1490 C CA . LEU A 1 205 ? -26.422 18.703 7.035 1 97.81 205 LEU A CA 1
ATOM 1491 C C . LEU A 1 205 ? -26.375 18.391 5.543 1 97.81 205 LEU A C 1
ATOM 1493 O O . LEU A 1 205 ? -26.062 17.266 5.152 1 97.81 205 LEU A O 1
ATOM 1497 N N . SER A 1 206 ? -26.609 19.406 4.723 1 97.56 206 SER A N 1
ATOM 1498 C CA . SER A 1 206 ? -26.453 19.266 3.277 1 97.56 206 SER A CA 1
ATOM 1499 C C . SER A 1 206 ? -25.016 19.516 2.848 1 97.56 206 SER A C 1
ATOM 1501 O O . SER A 1 206 ? -24.453 20.578 3.139 1 97.56 206 SER A O 1
ATOM 1503 N N . LEU A 1 207 ? -24.453 18.641 2.09 1 97.56 207 LEU A N 1
ATOM 1504 C CA . LEU A 1 207 ? -23.094 18.781 1.578 1 97.56 207 LEU A CA 1
ATOM 1505 C C . LEU A 1 207 ? -22.984 19.984 0.642 1 97.56 207 LEU A C 1
ATOM 1507 O O . LEU A 1 207 ? -21.922 20.562 0.486 1 97.56 207 LEU A O 1
ATOM 1511 N N . LYS A 1 208 ? -24.078 20.375 0.096 1 97.12 208 LYS A N 1
ATOM 1512 C CA . LYS A 1 208 ? -24.078 21.453 -0.891 1 97.12 208 LYS A CA 1
ATOM 1513 C C . LYS A 1 208 ? -24.266 22.812 -0.221 1 97.12 208 LYS A C 1
ATOM 1515 O O . LYS A 1 208 ? -24.062 23.859 -0.85 1 97.12 208 LYS A O 1
ATOM 1520 N N . ALA A 1 209 ? -24.594 22.828 1.027 1 97.81 209 ALA A N 1
ATOM 1521 C CA . ALA A 1 209 ? -24.844 24.078 1.735 1 97.81 209 ALA A CA 1
ATOM 1522 C C . ALA A 1 209 ? -23.547 24.844 1.963 1 97.81 209 ALA A C 1
ATOM 1524 O O . ALA A 1 209 ? -22.531 24.266 2.33 1 97.81 209 ALA A O 1
ATOM 1525 N N . PRO A 1 210 ? -23.641 26.188 1.725 1 97.88 210 PRO A N 1
ATOM 1526 C CA . PRO A 1 210 ? -22.484 27.016 2.102 1 97.88 210 PRO A CA 1
ATOM 1527 C C . PRO A 1 210 ? -22.234 27.016 3.607 1 97.88 210 PRO A C 1
ATOM 1529 O O . PRO A 1 210 ? -23.172 27 4.402 1 97.88 210 PRO A O 1
ATOM 1532 N N . LEU A 1 211 ? -20.969 27.094 3.98 1 98.06 211 LEU A N 1
ATOM 1533 C CA . LEU A 1 211 ? -20.609 27.062 5.395 1 98.06 211 LEU A CA 1
ATOM 1534 C C . LEU A 1 211 ? -21.266 28.203 6.156 1 98.06 211 LEU A C 1
ATOM 1536 O O . LEU A 1 211 ? -21.703 28.031 7.301 1 98.06 211 LEU A O 1
ATOM 1540 N N . GLU A 1 212 ? -21.359 29.344 5.57 1 97.12 212 GLU A N 1
ATOM 1541 C CA . GLU A 1 212 ? -21.969 30.516 6.215 1 97.12 212 GLU A CA 1
ATOM 1542 C C . GLU A 1 212 ? -23.438 30.266 6.531 1 97.12 212 GLU A C 1
ATOM 1544 O O . GLU A 1 212 ? -23.984 30.812 7.496 1 97.12 212 GLU A O 1
ATOM 1549 N N . GLN A 1 213 ? -24.078 29.469 5.711 1 97.31 213 GLN A N 1
ATOM 1550 C CA . GLN A 1 213 ? -25.469 29.109 5.965 1 97.31 213 GLN A CA 1
ATOM 1551 C C . GLN A 1 213 ? -25.578 28.109 7.109 1 97.31 213 GLN A C 1
ATOM 1553 O O . GLN A 1 213 ? -26.562 28.125 7.863 1 97.31 213 GLN A O 1
ATOM 1558 N N . LEU A 1 214 ? -24.641 27.219 7.168 1 97.44 214 LEU A N 1
ATOM 1559 C CA . LEU A 1 214 ? -24.641 26.188 8.211 1 97.44 214 LEU A CA 1
ATOM 1560 C C . LEU A 1 214 ? -24.297 26.797 9.562 1 97.44 214 LEU A C 1
ATOM 1562 O O . LEU A 1 214 ? -24.766 26.328 10.602 1 97.44 214 LEU A O 1
ATOM 1566 N N . LEU A 1 215 ? -23.453 27.781 9.594 1 96.69 215 LEU A N 1
ATOM 1567 C CA . LEU A 1 215 ? -23.062 28.516 10.797 1 96.69 215 LEU A CA 1
ATOM 1568 C C . LEU A 1 215 ? -22.859 30 10.484 1 96.69 215 LEU A C 1
ATOM 1570 O O . LEU A 1 215 ? -21.812 30.391 9.969 1 96.69 215 LEU A O 1
ATOM 1574 N N . PRO A 1 216 ? -23.828 30.781 10.867 1 94.12 216 PRO A N 1
ATOM 1575 C CA . PRO A 1 216 ? -23.656 32.219 10.633 1 94.12 216 PRO A CA 1
ATOM 1576 C C . PRO A 1 216 ? -22.391 32.781 11.258 1 94.12 216 PRO A C 1
ATOM 1578 O O . PRO A 1 216 ? -22.094 32.5 12.422 1 94.12 216 PRO A O 1
ATOM 1581 N N . GLY A 1 217 ? -21.547 33.5 10.422 1 91.25 217 GLY A N 1
ATOM 1582 C CA . GLY A 1 217 ? -20.297 34.031 10.922 1 91.25 217 GLY A CA 1
ATOM 1583 C C . GLY A 1 217 ? -19.109 33.156 10.625 1 91.25 217 GLY A C 1
ATOM 1584 O O . GLY A 1 217 ? -17.969 33.5 10.969 1 91.25 217 GLY A O 1
ATOM 1585 N N . ALA A 1 218 ? -19.344 31.984 10.055 1 89.75 218 ALA A N 1
ATOM 1586 C CA . ALA A 1 218 ? -18.234 31.078 9.742 1 89.75 218 ALA A CA 1
ATOM 1587 C C . ALA A 1 218 ? -17.234 31.719 8.797 1 89.75 218 ALA A C 1
ATOM 1589 O O . ALA A 1 218 ? -16.062 31.375 8.789 1 89.75 218 ALA A O 1
ATOM 1590 N N . GLY A 1 219 ? -17.734 32.719 7.98 1 89.75 219 GLY A N 1
ATOM 1591 C CA . GLY A 1 219 ? -16.844 33.5 7.16 1 89.75 219 GLY A CA 1
ATOM 1592 C C . GLY A 1 219 ? -16.391 32.812 5.895 1 89.75 219 GLY A C 1
ATOM 1593 O O . GLY A 1 219 ? -15.266 32.969 5.445 1 89.75 219 GLY A O 1
ATOM 1594 N N . SER A 1 220 ? -17.156 31.875 5.34 1 93.75 220 SER A N 1
ATOM 1595 C CA . SER A 1 220 ? -16.812 31.203 4.094 1 93.75 220 SER A CA 1
ATOM 1596 C C . SER A 1 220 ? -18.062 30.859 3.287 1 93.75 220 SER A C 1
ATOM 1598 O O . SER A 1 220 ? -19.016 30.297 3.822 1 93.75 220 SER A O 1
ATOM 1600 N N . SER A 1 221 ? -18.031 31.156 2.016 1 95.12 221 SER A N 1
ATOM 1601 C CA . SER A 1 221 ? -19.141 30.875 1.115 1 95.12 221 SER A CA 1
ATOM 1602 C C . SER A 1 221 ? -18.969 29.516 0.436 1 95.12 221 SER A C 1
ATOM 1604 O O . SER A 1 221 ? -19.828 29.094 -0.334 1 95.12 221 SER A O 1
ATOM 1606 N N . ARG A 1 222 ? -17.906 28.859 0.736 1 96.06 222 ARG A N 1
ATOM 1607 C CA . ARG A 1 222 ? -17.688 27.531 0.166 1 96.06 222 ARG A CA 1
ATOM 1608 C C . ARG A 1 222 ? -18.719 26.547 0.69 1 96.06 222 ARG A C 1
ATOM 1610 O O . ARG A 1 222 ? -19.172 26.656 1.828 1 96.06 222 ARG A O 1
ATOM 1617 N N . SER A 1 223 ? -19.031 25.578 -0.181 1 97.81 223 SER A N 1
ATOM 1618 C CA . SER A 1 223 ? -19.938 24.516 0.269 1 97.81 223 SER A CA 1
ATOM 1619 C C . SER A 1 223 ? -19.25 23.578 1.25 1 97.81 223 SER A C 1
ATOM 1621 O O . SER A 1 223 ? -18.016 23.516 1.301 1 97.81 223 SER A O 1
ATOM 1623 N N . LEU A 1 224 ? -20.062 22.891 2.023 1 98.25 224 LEU A N 1
ATOM 1624 C CA . LEU A 1 224 ? -19.547 21.891 2.945 1 98.25 224 LEU A CA 1
ATOM 1625 C C . LEU A 1 224 ? -18.703 20.844 2.201 1 98.25 224 LEU A C 1
ATOM 1627 O O . LEU A 1 224 ? -17.609 20.5 2.633 1 98.25 224 LEU A O 1
ATOM 1631 N N . GLN A 1 225 ? -19.188 20.344 1.087 1 97.5 225 GLN A N 1
ATOM 1632 C CA . GLN A 1 225 ? -18.453 19.328 0.334 1 97.5 225 GLN A CA 1
ATOM 1633 C C . GLN A 1 225 ? -17.141 19.891 -0.215 1 97.5 225 GLN A C 1
ATOM 1635 O O . GLN A 1 225 ? -16.125 19.203 -0.231 1 97.5 225 GLN A O 1
ATOM 1640 N N . ASP A 1 226 ? -17.141 21.141 -0.664 1 97.19 226 ASP A N 1
ATOM 1641 C CA . ASP A 1 226 ? -15.914 21.734 -1.166 1 97.19 226 ASP A CA 1
ATOM 1642 C C . ASP A 1 226 ? -14.875 21.859 -0.057 1 97.19 226 ASP A C 1
ATOM 1644 O O . ASP A 1 226 ? -13.688 21.641 -0.286 1 97.19 226 ASP A O 1
ATOM 1648 N N . ALA A 1 227 ? -15.328 22.25 1.118 1 97.81 227 ALA A N 1
ATOM 1649 C CA . ALA A 1 227 ? -14.422 22.375 2.258 1 97.81 227 ALA A CA 1
ATOM 1650 C C . ALA A 1 227 ? -13.867 21.016 2.67 1 97.81 227 ALA A C 1
ATOM 1652 O O . ALA A 1 227 ? -12.68 20.906 2.996 1 97.81 227 ALA A O 1
ATOM 1653 N N . LEU A 1 228 ? -14.711 20.031 2.672 1 98.25 228 LEU A N 1
ATOM 1654 C CA . LEU A 1 228 ? -14.312 18.688 3.08 1 98.25 228 LEU A CA 1
ATOM 1655 C C . LEU A 1 228 ? -13.367 18.062 2.055 1 98.25 228 LEU A C 1
ATOM 1657 O O . LEU A 1 228 ? -12.438 17.344 2.416 1 98.25 228 LEU A O 1
ATOM 1661 N N . LEU A 1 229 ? -13.547 18.406 0.762 1 97.56 229 LEU A N 1
ATOM 1662 C CA . LEU A 1 229 ? -12.789 17.766 -0.301 1 97.56 229 LEU A CA 1
ATOM 1663 C C . LEU A 1 229 ? -11.578 18.594 -0.7 1 97.56 229 LEU A C 1
ATOM 1665 O O . LEU A 1 229 ? -10.883 18.281 -1.666 1 97.56 229 LEU A O 1
ATOM 1669 N N . GLU A 1 230 ? -11.422 19.703 0.058 1 96.06 230 GLU A N 1
ATOM 1670 C CA . GLU A 1 230 ? -10.227 20.5 -0.224 1 96.06 230 GLU A CA 1
ATOM 1671 C C . GLU A 1 230 ? -8.969 19.641 -0.179 1 96.06 230 GLU A C 1
ATOM 1673 O O . GLU A 1 230 ? -8.82 18.797 0.703 1 96.06 230 GLU A O 1
ATOM 1678 N N . ALA A 1 231 ? -8.055 19.891 -1.105 1 95.38 231 ALA A N 1
ATOM 1679 C CA . ALA A 1 231 ? -6.887 19.031 -1.304 1 95.38 231 ALA A CA 1
ATOM 1680 C C . ALA A 1 231 ? -5.945 19.094 -0.103 1 95.38 231 ALA A C 1
ATOM 1682 O O . ALA A 1 231 ? -5.742 20.172 0.476 1 95.38 231 ALA A O 1
ATOM 1683 N N . HIS A 1 232 ? -5.434 17.953 0.281 1 98 232 HIS A N 1
ATOM 1684 C CA . HIS A 1 232 ? -4.348 17.844 1.252 1 98 232 HIS A CA 1
ATOM 1685 C C . HIS A 1 232 ? -3.104 18.578 0.767 1 98 232 HIS A C 1
ATOM 1687 O O . HIS A 1 232 ? -2.541 18.234 -0.275 1 98 232 HIS A O 1
ATOM 1693 N N . VAL A 1 233 ? -2.662 19.594 1.515 1 98.25 233 VAL A N 1
ATOM 1694 C CA . VAL A 1 233 ? -1.503 20.391 1.106 1 98.25 233 VAL A CA 1
ATOM 1695 C C . VAL A 1 233 ? -0.265 19.484 1.051 1 98.25 233 VAL A C 1
ATOM 1697 O O . VAL A 1 233 ? -0.016 18.703 1.969 1 98.25 233 VAL A O 1
ATOM 1700 N N . ASN A 1 234 ? 0.422 19.562 -0.041 1 98.69 234 ASN A N 1
ATOM 1701 C CA . ASN A 1 234 ? 1.722 18.906 -0.13 1 98.69 234 ASN A CA 1
ATOM 1702 C C . ASN A 1 234 ? 2.855 19.844 0.265 1 98.69 234 ASN A C 1
ATOM 1704 O O . ASN A 1 234 ? 3.127 20.828 -0.434 1 98.69 234 ASN A O 1
ATOM 1708 N N . TYR A 1 235 ? 3.539 19.562 1.323 1 98.75 235 TYR A N 1
ATOM 1709 C CA . TYR A 1 235 ? 4.539 20.469 1.891 1 98.75 235 TYR A CA 1
ATOM 1710 C C . TYR A 1 235 ? 5.93 20.125 1.362 1 98.75 235 TYR A C 1
ATOM 1712 O O . TYR A 1 235 ? 6.895 20.844 1.643 1 98.75 235 TYR A O 1
ATOM 1720 N N . THR A 1 236 ? 6.074 19.094 0.576 1 98.69 236 THR A N 1
ATOM 1721 C CA . THR A 1 236 ? 7.355 18.531 0.149 1 98.69 236 THR A CA 1
ATOM 1722 C C . THR A 1 236 ? 8.18 19.578 -0.589 1 98.69 236 THR A C 1
ATOM 1724 O O . THR A 1 236 ? 9.336 19.828 -0.245 1 98.69 236 THR A O 1
ATOM 1727 N N . PRO A 1 237 ? 7.578 20.281 -1.579 1 98.25 237 PRO A N 1
ATOM 1728 C CA . PRO A 1 237 ? 8.398 21.281 -2.279 1 98.25 237 PRO A CA 1
ATOM 1729 C C . PRO A 1 237 ? 8.914 22.375 -1.356 1 98.25 237 PRO A C 1
ATOM 1731 O O . PRO A 1 237 ? 10.078 22.781 -1.463 1 98.25 237 PRO A O 1
ATOM 1734 N N . GLY A 1 238 ? 8.078 22.875 -0.483 1 98.62 238 GLY A N 1
ATOM 1735 C CA . GLY A 1 238 ? 8.492 23.891 0.465 1 98.62 238 GLY A CA 1
ATOM 1736 C C . GLY A 1 238 ? 9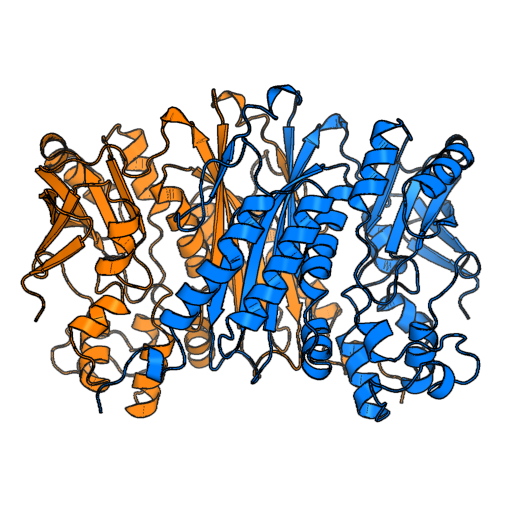.586 23.422 1.405 1 98.62 238 GLY A C 1
ATOM 1737 O O . GLY A 1 238 ? 10.555 24.156 1.651 1 98.62 238 GLY A O 1
ATOM 1738 N N . ILE A 1 239 ? 9.453 22.234 1.949 1 98.75 239 ILE A N 1
ATOM 1739 C CA . ILE A 1 239 ? 10.43 21.672 2.871 1 98.75 239 ILE A CA 1
ATOM 1740 C C . ILE A 1 239 ? 11.781 21.516 2.166 1 98.75 239 ILE A C 1
ATOM 1742 O O . ILE A 1 239 ? 12.812 21.906 2.707 1 98.75 239 ILE A O 1
ATOM 1746 N N . LEU A 1 240 ? 11.773 20.969 0.948 1 98 240 LEU A N 1
ATOM 1747 C CA . LEU A 1 240 ? 13.008 20.781 0.194 1 98 240 LEU A CA 1
ATOM 1748 C C . LEU A 1 240 ? 13.672 22.125 -0.1 1 98 240 LEU A C 1
ATOM 1750 O O . LEU A 1 240 ? 14.898 22.234 -0.074 1 98 240 LEU A O 1
ATOM 1754 N N . ALA A 1 241 ? 12.891 23.141 -0.374 1 98.38 241 ALA A N 1
ATOM 1755 C CA . ALA A 1 241 ? 13.422 24.469 -0.618 1 98.38 241 ALA A CA 1
ATOM 1756 C C . ALA A 1 241 ? 14.117 25.016 0.626 1 98.38 241 ALA A C 1
ATOM 1758 O O . ALA A 1 241 ? 15.172 25.641 0.529 1 98.38 241 ALA A O 1
ATOM 1759 N N . LEU A 1 242 ? 13.539 24.859 1.792 1 98.75 242 LEU A N 1
ATOM 1760 C CA . LEU A 1 242 ? 14.156 25.297 3.039 1 98.75 242 LEU A CA 1
ATOM 1761 C C . LEU A 1 242 ? 15.5 24.594 3.252 1 98.75 242 LEU A C 1
ATOM 1763 O O . LEU A 1 242 ? 16.484 25.234 3.652 1 98.75 242 LEU A O 1
ATOM 1767 N N . LEU A 1 243 ? 15.516 23.297 2.992 1 98.25 243 LEU A N 1
ATOM 1768 C CA . LEU A 1 243 ? 16.734 22.516 3.154 1 98.25 243 LEU A CA 1
ATOM 1769 C C . LEU A 1 243 ? 17.828 23 2.197 1 98.25 243 LEU A C 1
ATOM 1771 O O . LEU A 1 243 ? 18.984 23.141 2.59 1 98.25 243 LEU A O 1
ATOM 1775 N N . GLU A 1 244 ? 17.438 23.219 0.948 1 97.44 244 GLU A N 1
ATOM 1776 C CA . GLU A 1 244 ? 18.391 23.672 -0.07 1 97.44 244 GLU A CA 1
ATOM 1777 C C . GLU A 1 244 ? 18.969 25.031 0.301 1 97.44 244 GLU A C 1
ATOM 1779 O O . GLU A 1 244 ? 20.141 25.312 0.009 1 97.44 244 GLU A O 1
ATOM 1784 N N . ALA A 1 245 ? 18.203 25.844 0.958 1 98.25 245 ALA A N 1
ATOM 1785 C CA . ALA A 1 245 ? 18.641 27.172 1.349 1 98.25 245 ALA A CA 1
ATOM 1786 C C . ALA A 1 245 ? 19.516 27.125 2.596 1 98.25 245 ALA A C 1
ATOM 1788 O O . ALA A 1 245 ? 20.078 28.141 3.008 1 98.25 245 ALA A O 1
ATOM 1789 N N . GLY A 1 246 ? 19.609 26.031 3.223 1 97.94 246 GLY A N 1
ATOM 1790 C CA . GLY A 1 246 ? 20.484 25.859 4.371 1 97.94 246 GLY A CA 1
ATOM 1791 C C . GLY A 1 246 ? 19.844 26.266 5.68 1 97.94 246 GLY A C 1
ATOM 1792 O O . GLY A 1 246 ? 20.547 26.562 6.656 1 97.94 246 GLY A O 1
ATOM 1793 N N . ILE A 1 247 ? 18.5 26.406 5.699 1 98.44 247 ILE A N 1
ATOM 1794 C CA . ILE A 1 247 ? 17.828 26.672 6.965 1 98.44 247 ILE A CA 1
ATOM 1795 C C . ILE A 1 247 ? 18.062 25.531 7.941 1 98.44 247 ILE A C 1
ATOM 1797 O O . ILE A 1 247 ? 17.922 24.359 7.582 1 98.44 247 ILE A O 1
ATOM 1801 N N . PRO A 1 248 ? 18.438 25.797 9.156 1 98.31 248 PRO A N 1
ATOM 1802 C CA . PRO A 1 248 ? 18.766 24.75 10.125 1 98.31 248 PRO A CA 1
ATOM 1803 C C . PRO A 1 248 ? 17.516 24.141 10.758 1 98.31 248 PRO A C 1
ATOM 1805 O O . PRO A 1 248 ? 17.219 24.406 11.93 1 98.31 248 PRO A O 1
ATOM 1808 N N . LEU A 1 249 ? 16.859 23.312 10.094 1 98.69 249 LEU A N 1
ATOM 1809 C CA . LEU A 1 249 ? 15.672 22.625 10.586 1 98.69 249 LEU A CA 1
ATOM 1810 C C . LEU A 1 249 ? 16.047 21.547 11.602 1 98.69 249 LEU A C 1
ATOM 1812 O O . LEU A 1 249 ? 16.781 20.609 11.289 1 98.69 249 LEU A O 1
ATOM 1816 N N . ARG A 1 250 ? 15.508 21.609 12.797 1 98.69 250 ARG A N 1
ATOM 1817 C CA . ARG A 1 250 ? 15.836 20.656 13.859 1 98.69 250 ARG A CA 1
ATOM 1818 C C . ARG A 1 250 ? 14.789 19.547 13.953 1 98.69 250 ARG A C 1
ATOM 1820 O O . ARG A 1 250 ? 15.086 18.453 14.422 1 98.69 250 ARG A O 1
ATOM 1827 N N . GLY A 1 251 ? 13.586 19.859 13.57 1 98.5 251 GLY A N 1
ATOM 1828 C CA . GLY A 1 251 ? 12.484 18.906 13.578 1 98.5 251 GLY A CA 1
ATOM 1829 C C . GLY A 1 251 ? 11.258 19.391 12.836 1 98.5 251 GLY A C 1
ATOM 1830 O O . GLY A 1 251 ? 11.008 20.609 12.781 1 98.5 251 GLY A O 1
ATOM 1831 N N . MET A 1 252 ? 10.578 18.531 12.289 1 98.75 252 MET A N 1
ATOM 1832 C CA . MET A 1 252 ? 9.297 18.797 11.633 1 98.75 252 MET A CA 1
ATOM 1833 C C . MET A 1 252 ? 8.281 17.703 11.945 1 98.75 252 MET A C 1
ATOM 1835 O O . MET A 1 252 ? 8.633 16.531 12.07 1 98.75 252 MET A O 1
ATOM 1839 N N . ALA A 1 253 ? 7.051 18.078 12.109 1 98.56 253 ALA A N 1
ATOM 1840 C CA . ALA A 1 253 ? 5.965 17.125 12.336 1 98.56 253 ALA A CA 1
ATOM 1841 C C . ALA A 1 253 ? 4.852 17.297 11.305 1 98.56 253 ALA A C 1
ATOM 1843 O O . ALA A 1 253 ? 4.352 18.422 11.117 1 98.56 253 ALA A O 1
ATOM 1844 N N . HIS A 1 254 ? 4.57 16.203 10.578 1 98.62 254 HIS A N 1
ATOM 1845 C CA . HIS A 1 254 ? 3.379 16.156 9.742 1 98.62 254 HIS A CA 1
ATOM 1846 C C . HIS A 1 254 ? 2.117 16 10.586 1 98.62 254 HIS A C 1
ATOM 1848 O O . HIS A 1 254 ? 1.9 14.961 11.203 1 98.62 254 HIS A O 1
ATOM 1854 N N . ILE A 1 255 ? 1.242 17.031 10.578 1 98.25 255 ILE A N 1
ATOM 1855 C CA . ILE A 1 255 ? 0.104 17.047 11.484 1 98.25 255 ILE A CA 1
ATOM 1856 C C . ILE A 1 255 ? -1.104 16.391 10.82 1 98.25 255 ILE A C 1
ATOM 1858 O O . ILE A 1 255 ? -1.683 16.953 9.883 1 98.25 255 ILE A O 1
ATOM 1862 N N . THR A 1 256 ? -1.443 15.266 11.297 1 95 256 THR A N 1
ATOM 1863 C CA . THR A 1 256 ? -2.562 14.477 10.797 1 95 256 THR A CA 1
ATOM 1864 C C . THR A 1 256 ? -3.553 14.172 11.922 1 95 256 THR A C 1
ATOM 1866 O O . THR A 1 256 ? -4.012 15.078 12.609 1 95 256 THR A O 1
ATOM 1869 N N . GLY A 1 257 ? -3.941 12.898 12.047 1 90.75 257 GLY A N 1
ATOM 1870 C CA . GLY A 1 257 ? -4.754 12.539 13.195 1 90.75 257 GLY A CA 1
ATOM 1871 C C . GLY A 1 257 ? -4.043 12.766 14.523 1 90.75 257 GLY A C 1
ATOM 1872 O O . GLY A 1 257 ? -2.844 12.5 14.641 1 90.75 257 GLY A O 1
ATOM 1873 N N . GLY A 1 258 ? -4.773 13.25 15.5 1 91.38 258 GLY A N 1
ATOM 1874 C CA . GLY A 1 258 ? -4.18 13.586 16.781 1 91.38 258 GLY A CA 1
ATOM 1875 C C . GLY A 1 258 ? -3.732 15.039 16.875 1 91.38 258 GLY A C 1
ATOM 1876 O O . GLY A 1 258 ? -3.457 15.539 17.969 1 91.38 258 GLY A O 1
ATOM 1877 N N . GLY A 1 259 ? -3.695 15.695 15.719 1 94.88 259 GLY A N 1
ATOM 1878 C CA . GLY A 1 259 ? -3.348 17.109 15.695 1 94.88 259 GLY A CA 1
ATOM 1879 C C . GLY A 1 259 ? -1.953 17.391 16.234 1 94.88 259 GLY A C 1
ATOM 1880 O O . GLY A 1 259 ? -1.072 16.531 16.156 1 94.88 259 GLY A O 1
ATOM 1881 N N . VAL A 1 260 ? -1.764 18.609 16.656 1 96.56 260 VAL A N 1
ATOM 1882 C CA . VAL A 1 260 ? -0.461 19.031 17.156 1 96.56 260 VAL A CA 1
ATOM 1883 C C . VAL A 1 260 ? -0.157 18.312 18.469 1 96.56 260 VAL A C 1
ATOM 1885 O O . VAL A 1 260 ? 1.008 18.094 18.812 1 96.56 260 VAL A O 1
ATOM 1888 N N . LEU A 1 261 ? -1.13 17.812 19.188 1 95 261 LEU A N 1
ATOM 1889 C CA . LEU A 1 261 ? -1 17.219 20.516 1 95 261 LEU A CA 1
ATOM 1890 C C . LEU A 1 261 ? -0.323 15.859 20.438 1 95 261 LEU A C 1
ATOM 1892 O O . LEU A 1 261 ? 0.388 15.461 21.375 1 95 261 LEU A O 1
ATOM 1896 N N . GLU A 1 262 ? -0.571 15.203 19.328 1 93 262 GLU A N 1
ATOM 1897 C CA . GLU A 1 262 ? -0.069 13.836 19.266 1 93 262 GLU A CA 1
ATOM 1898 C C . GLU A 1 262 ? 1.09 13.719 18.281 1 93 262 GLU A C 1
ATOM 1900 O O . GLU A 1 262 ? 1.929 12.82 18.406 1 93 262 GLU A O 1
ATOM 1905 N N . ASN A 1 263 ? 1.154 14.562 17.297 1 96.06 263 ASN A N 1
ATOM 1906 C CA . ASN A 1 263 ? 2.17 14.414 16.266 1 96.06 263 ASN A CA 1
ATOM 1907 C C . ASN A 1 263 ? 3.471 15.117 16.656 1 96.06 263 ASN A C 1
ATOM 1909 O O . ASN A 1 263 ? 4.559 14.617 16.359 1 96.06 263 ASN A O 1
ATOM 1913 N N . ILE A 1 264 ? 3.418 16.266 17.359 1 97.81 264 ILE A N 1
ATOM 1914 C CA . ILE A 1 264 ? 4.629 16.984 17.734 1 97.81 264 ILE A CA 1
ATOM 1915 C C . ILE A 1 264 ? 5.445 16.156 18.719 1 97.81 264 ILE A C 1
ATOM 1917 O O . ILE A 1 264 ? 6.668 16.062 18.594 1 97.81 264 ILE A O 1
ATOM 1921 N N . PRO A 1 265 ? 4.832 15.461 19.734 1 96.25 265 PRO A N 1
ATOM 1922 C CA . PRO A 1 265 ? 5.605 14.664 20.688 1 96.25 265 PRO A CA 1
ATOM 1923 C C . PRO A 1 265 ? 6.457 13.594 20 1 96.25 265 PRO A C 1
ATOM 1925 O O . PRO A 1 265 ? 7.488 13.188 20.547 1 96.25 265 PRO A O 1
ATOM 1928 N N . ARG A 1 266 ? 6.105 13.219 18.812 1 94.31 266 ARG A N 1
ATOM 1929 C CA . ARG A 1 266 ? 6.82 12.164 18.094 1 94.31 266 ARG A CA 1
ATOM 1930 C C . ARG A 1 266 ? 8.25 12.594 17.781 1 94.31 266 ARG A C 1
ATOM 1932 O O . ARG A 1 266 ? 9.094 11.758 17.469 1 94.31 266 ARG A O 1
ATOM 1939 N N . ILE A 1 267 ? 8.523 13.891 17.781 1 96.38 267 ILE A N 1
ATOM 1940 C CA . ILE A 1 267 ? 9.852 14.336 17.391 1 96.38 267 ILE A CA 1
ATOM 1941 C C . ILE A 1 267 ? 10.516 15.078 18.531 1 96.38 267 ILE A C 1
ATOM 1943 O O . ILE A 1 267 ? 11.641 15.578 18.391 1 96.38 267 ILE A O 1
ATOM 1947 N N . LEU A 1 268 ? 9.844 15.203 19.688 1 97.5 268 LEU A N 1
ATOM 1948 C CA . LEU A 1 268 ? 10.453 15.883 20.828 1 97.5 268 LEU A CA 1
ATOM 1949 C C . LEU A 1 268 ? 11.445 14.969 21.531 1 97.5 268 LEU A C 1
ATOM 1951 O O . LEU A 1 268 ? 11.117 13.836 21.891 1 97.5 268 LEU A O 1
ATOM 1955 N N . PRO A 1 269 ? 12.648 15.445 21.719 1 97 269 PRO A N 1
ATOM 1956 C CA . PRO A 1 269 ? 13.594 14.656 22.516 1 97 269 PRO A CA 1
ATOM 1957 C C . PRO A 1 269 ? 13.281 14.688 24 1 97 269 PRO A C 1
ATOM 1959 O O . PRO A 1 269 ? 12.477 15.516 24.453 1 97 269 PRO A O 1
ATOM 1962 N N . PRO A 1 270 ? 13.906 13.766 24.688 1 95.5 270 PRO A N 1
ATOM 1963 C CA . PRO A 1 270 ? 13.703 13.805 26.125 1 95.5 270 PRO A CA 1
ATOM 1964 C C . PRO A 1 270 ? 14.031 15.164 26.734 1 95.5 270 PRO A C 1
ATOM 1966 O O . PRO A 1 270 ? 15 15.812 26.328 1 95.5 270 PRO A O 1
ATOM 1969 N N . GLY A 1 271 ? 13.172 15.562 27.656 1 96.88 271 GLY A N 1
ATOM 1970 C CA . GLY A 1 271 ? 13.445 16.797 28.391 1 96.88 271 GLY A CA 1
ATOM 1971 C C . GLY A 1 271 ? 12.844 18.016 27.734 1 96.88 271 GLY A C 1
ATOM 1972 O O . GLY A 1 271 ? 13.023 19.141 28.219 1 96.88 271 GLY A O 1
ATOM 1973 N N . CYS A 1 272 ? 12.133 17.859 26.672 1 98.19 272 CYS A N 1
ATOM 1974 C CA . CYS A 1 272 ? 11.586 19.016 25.969 1 98.19 272 CYS A CA 1
ATOM 1975 C C . CYS A 1 272 ? 10.062 18.953 25.938 1 98.19 272 CYS A C 1
ATOM 1977 O O . CYS A 1 272 ? 9.477 17.875 25.812 1 98.19 272 CYS A O 1
ATOM 1979 N N . ASP A 1 273 ? 9.453 20.062 26.062 1 98.5 273 ASP A N 1
ATOM 1980 C CA . ASP A 1 273 ? 8.023 20.297 25.844 1 98.5 273 ASP A CA 1
ATOM 1981 C C . ASP A 1 273 ? 7.793 21.312 24.734 1 98.5 273 ASP A C 1
ATOM 1983 O O . ASP A 1 273 ? 8.719 22.031 24.328 1 98.5 273 ASP A O 1
ATOM 1987 N N . ALA A 1 274 ? 6.656 21.312 24.172 1 98.62 274 ALA A N 1
ATOM 1988 C CA . ALA A 1 274 ? 6.223 22.344 23.25 1 98.62 274 ALA A CA 1
ATOM 1989 C C . ALA A 1 274 ? 5.09 23.172 23.844 1 98.62 274 ALA A C 1
ATOM 1991 O O . ALA A 1 274 ? 4.062 22.625 24.25 1 98.62 274 ALA A O 1
ATOM 1992 N N . LEU A 1 275 ? 5.277 24.422 23.953 1 98.44 275 LEU A N 1
ATOM 1993 C CA . LEU A 1 275 ? 4.242 25.359 24.375 1 98.44 275 LEU A CA 1
ATOM 1994 C C . LEU A 1 275 ? 3.709 26.156 23.188 1 98.44 275 LEU A C 1
ATOM 1996 O O . LEU A 1 275 ? 4.441 26.922 22.562 1 98.44 275 LEU A O 1
ATOM 2000 N N . LEU A 1 276 ? 2.463 25.969 22.891 1 98.31 276 LEU A N 1
ATOM 2001 C CA . LEU A 1 276 ? 1.85 26.578 21.719 1 98.31 276 LEU A CA 1
ATOM 2002 C C . LEU A 1 276 ? 0.824 27.625 22.141 1 98.31 276 LEU A C 1
ATOM 2004 O O . LEU A 1 276 ? 0.179 27.5 23.172 1 98.31 276 LEU A O 1
ATOM 2008 N N . ASP A 1 277 ? 0.706 28.688 21.359 1 97.81 277 ASP A N 1
ATOM 2009 C CA . ASP A 1 277 ? -0.339 29.703 21.469 1 97.81 277 ASP A CA 1
ATOM 2010 C C . ASP A 1 277 ? -1.459 29.453 20.469 1 97.81 277 ASP A C 1
ATOM 2012 O O . ASP A 1 277 ? -1.321 29.766 19.281 1 97.81 277 ASP A O 1
ATOM 2016 N N . GLY A 1 278 ? -2.582 28.984 20.969 1 95.44 278 GLY A N 1
ATOM 2017 C CA . GLY A 1 278 ? -3.691 28.594 20.109 1 95.44 278 GLY A CA 1
ATOM 2018 C C . GLY A 1 278 ? -4.297 29.766 19.344 1 95.44 278 GLY A C 1
ATOM 2019 O O . GLY A 1 278 ? -5.055 29.562 18.406 1 95.44 278 GLY A O 1
ATOM 2020 N N . THR A 1 279 ? -3.969 30.969 19.703 1 96.19 279 THR A N 1
ATOM 2021 C CA . THR A 1 279 ? -4.508 32.156 19.031 1 96.19 279 THR A CA 1
ATOM 2022 C C . THR A 1 279 ? -3.598 32.594 17.891 1 96.19 279 THR A C 1
ATOM 2024 O O . THR A 1 279 ? -3.928 33.531 17.156 1 96.19 279 THR A O 1
ATOM 2027 N N . ALA A 1 280 ? -2.494 31.891 17.719 1 97.31 280 ALA A N 1
ATOM 2028 C CA . ALA A 1 280 ? -1.435 32.375 16.828 1 97.31 280 ALA A CA 1
ATOM 2029 C C . ALA A 1 280 ? -1.698 31.969 15.383 1 97.31 280 ALA A C 1
ATOM 2031 O O . ALA A 1 280 ? -1.047 32.469 14.461 1 97.31 280 ALA A O 1
ATOM 2032 N N . TRP A 1 281 ? -2.635 31.094 15.125 1 96.94 281 TRP A N 1
ATOM 2033 C CA . TRP A 1 281 ? -2.914 30.688 13.758 1 96.94 281 TRP A CA 1
ATOM 2034 C C . TRP A 1 281 ? -4.41 30.75 13.461 1 96.94 281 TRP A C 1
ATOM 2036 O O . TRP A 1 281 ? -5.223 30.859 14.383 1 96.94 281 TRP A O 1
ATOM 2046 N N . LYS A 1 282 ? -4.73 30.766 12.227 1 95.25 282 LYS A N 1
ATOM 2047 C CA . LYS A 1 282 ? -6.113 30.844 11.766 1 95.25 282 LYS A CA 1
ATOM 2048 C C . LYS A 1 282 ? -6.711 29.453 11.586 1 95.25 282 LYS A C 1
ATOM 2050 O O . LYS A 1 282 ? -6.148 28.625 10.867 1 95.25 282 LYS A O 1
ATOM 2055 N N . VAL A 1 283 ? -7.801 29.219 12.203 1 95.69 283 VAL A N 1
ATOM 2056 C CA . VAL A 1 283 ? -8.516 27.953 12.07 1 95.69 283 VAL A CA 1
ATOM 2057 C C . VAL A 1 283 ? -9.508 28.047 10.914 1 95.69 283 VAL A C 1
ATOM 2059 O O . VAL A 1 283 ? -10.367 28.922 10.883 1 95.69 283 VAL A O 1
ATOM 2062 N N . PRO A 1 284 ? -9.414 27.172 9.953 1 96.75 284 PRO A N 1
ATOM 2063 C CA . PRO A 1 284 ? -10.375 27.172 8.852 1 96.75 284 PRO A CA 1
ATOM 2064 C C . PRO A 1 284 ? -11.82 27.062 9.32 1 96.75 284 PRO A C 1
ATOM 2066 O O . PRO A 1 284 ? -12.109 26.328 10.273 1 96.75 284 PRO A O 1
ATOM 2069 N N . PRO A 1 285 ? -12.789 27.641 8.656 1 97.25 285 PRO A N 1
ATOM 2070 C CA . PRO A 1 285 ? -14.188 27.719 9.062 1 97.25 285 PRO A CA 1
ATOM 2071 C C . PRO A 1 285 ? -14.836 26.344 9.211 1 97.25 285 PRO A C 1
ATOM 2073 O O . PRO A 1 285 ? -15.742 26.172 10.031 1 97.25 285 PRO A O 1
ATOM 2076 N N . ILE A 1 286 ? -14.398 25.391 8.477 1 97.94 286 ILE A N 1
ATOM 2077 C CA . ILE A 1 286 ? -15 24.062 8.477 1 97.94 286 ILE A CA 1
ATOM 2078 C C . ILE A 1 286 ? -14.961 23.484 9.891 1 97.94 286 ILE A C 1
ATOM 2080 O O . ILE A 1 286 ? -15.883 22.781 10.305 1 97.94 286 ILE A O 1
ATOM 2084 N N . PHE A 1 287 ? -13.938 23.781 10.633 1 97 287 PHE A N 1
ATOM 2085 C CA . PHE A 1 287 ? -13.789 23.219 11.969 1 97 287 PHE A CA 1
ATOM 2086 C C . PHE A 1 287 ? -14.82 23.812 12.922 1 97 287 PHE A C 1
ATOM 2088 O O . PHE A 1 287 ? -15.352 23.109 13.781 1 97 287 PHE A O 1
ATOM 2095 N N . SER A 1 288 ? -15.109 25.094 12.773 1 96.06 288 SER A N 1
ATOM 2096 C CA . SER A 1 288 ? -16.141 25.719 13.586 1 96.06 288 SER A CA 1
ATOM 2097 C C . SER A 1 288 ? -17.516 25.141 13.281 1 96.06 288 SER A C 1
ATOM 2099 O O . SER A 1 288 ? -18.328 24.938 14.188 1 96.06 288 SER A O 1
ATOM 2101 N N . VAL A 1 289 ? -17.766 24.891 12.031 1 97.56 289 VAL A N 1
ATOM 2102 C CA . VAL A 1 289 ? -19.031 24.297 11.617 1 97.56 289 VAL A CA 1
ATOM 2103 C C . VAL A 1 289 ? -19.172 22.906 12.234 1 97.56 289 VAL A C 1
ATOM 2105 O O . VAL A 1 289 ? -20.219 22.594 12.812 1 97.56 289 VAL A O 1
ATOM 2108 N N . LEU A 1 290 ? -18.125 22.109 12.148 1 97.19 290 LEU A N 1
ATOM 2109 C CA . LEU A 1 290 ? -18.172 20.75 12.703 1 97.19 290 LEU A CA 1
ATOM 2110 C C . LEU A 1 290 ? -18.297 20.797 14.219 1 97.19 290 LEU A C 1
ATOM 2112 O O . LEU A 1 290 ? -19.062 20.016 14.805 1 97.19 290 LEU A O 1
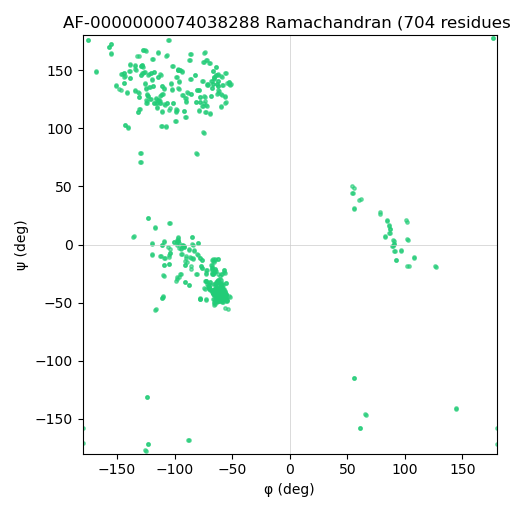ATOM 2116 N N . ALA A 1 291 ? -17.531 21.672 14.844 1 96.06 291 ALA A N 1
ATOM 2117 C CA . ALA A 1 291 ? -17.609 21.828 16.297 1 96.06 291 ALA A CA 1
ATOM 2118 C C . ALA A 1 291 ? -19.016 22.172 16.75 1 96.06 291 ALA A C 1
ATOM 2120 O O . ALA A 1 291 ? -19.547 21.562 17.688 1 96.06 291 ALA A O 1
ATOM 2121 N N . HIS A 1 292 ? -19.656 23.094 16.094 1 96.44 292 HIS A N 1
ATOM 2122 C CA . HIS A 1 292 ? -20.984 23.594 16.438 1 96.44 292 HIS A CA 1
ATOM 2123 C C . HIS A 1 292 ? -22.031 22.516 16.266 1 96.44 292 HIS A C 1
ATOM 2125 O O . HIS A 1 292 ? -22.797 22.219 17.203 1 96.44 292 HIS A O 1
ATOM 2131 N N . HIS A 1 293 ? -22.078 21.875 15.18 1 97.06 293 HIS A N 1
ATOM 2132 C CA . HIS A 1 293 ? -23.156 20.938 14.859 1 97.06 293 HIS A CA 1
ATOM 2133 C C . HIS A 1 293 ? -22.938 19.594 15.523 1 97.06 293 HIS A C 1
ATOM 2135 O O . HIS A 1 293 ? -23.891 18.828 15.734 1 97.06 293 HIS A O 1
ATOM 2141 N N . GLY A 1 294 ? -21.672 19.297 15.812 1 95.88 294 GLY A N 1
ATOM 2142 C CA . GLY A 1 294 ? -21.391 18.047 16.5 1 95.88 294 GLY A CA 1
ATOM 2143 C C . GLY A 1 294 ? -21.391 18.188 18.016 1 95.88 294 GLY A C 1
ATOM 2144 O O . GLY A 1 294 ? -21.422 17.188 18.734 1 95.88 294 GLY A O 1
ATOM 2145 N N . GLY A 1 295 ? -21.344 19.406 18.484 1 95.5 295 GLY A N 1
ATOM 2146 C CA . GLY A 1 295 ? -21.188 19.609 19.922 1 95.5 295 GLY A CA 1
ATOM 2147 C C . GLY A 1 295 ? -19.875 19.031 20.453 1 95.5 295 GLY A C 1
ATOM 2148 O O . GLY A 1 295 ? -19.859 18.422 21.516 1 95.5 295 GLY A O 1
ATOM 2149 N N . VAL A 1 296 ? -18.859 19.172 19.703 1 92.94 296 VAL A N 1
ATOM 2150 C CA . VAL A 1 296 ? -17.594 18.547 20.062 1 92.94 296 VAL A CA 1
ATOM 2151 C C . VAL A 1 296 ? -16.781 19.484 20.938 1 92.94 296 VAL A C 1
ATOM 2153 O O . VAL A 1 296 ? -16.609 20.672 20.609 1 92.94 296 VAL A O 1
ATOM 2156 N N . ALA A 1 297 ? -16.25 19 22.078 1 91.25 297 ALA A N 1
ATOM 2157 C CA . ALA A 1 297 ? -15.422 19.797 22.984 1 91.25 297 ALA A CA 1
ATOM 2158 C C . ALA A 1 297 ? -14.109 20.203 22.328 1 91.25 297 ALA A C 1
ATOM 2160 O O . ALA A 1 297 ? -13.539 19.422 21.547 1 91.25 297 ALA A O 1
ATOM 2161 N N . PRO A 1 298 ? -13.672 21.406 22.672 1 89.5 298 PRO A N 1
ATOM 2162 C CA . PRO A 1 298 ? -12.43 21.891 22.062 1 89.5 298 PRO A CA 1
ATOM 2163 C C . PRO A 1 298 ? -11.281 20.891 22.219 1 89.5 298 PRO A C 1
ATOM 2165 O O . PRO A 1 298 ? -10.5 20.688 21.281 1 89.5 298 PRO A O 1
ATOM 2168 N N . GLU A 1 299 ? -11.117 20.328 23.344 1 87.19 299 GLU A N 1
ATOM 2169 C CA . GLU A 1 299 ? -10.039 19.359 23.578 1 87.19 299 GLU A CA 1
ATOM 2170 C C . GLU A 1 299 ? -10.133 18.188 22.609 1 87.19 299 GLU A C 1
ATOM 2172 O O . GLU A 1 299 ? -9.117 17.719 22.094 1 87.19 299 GLU A O 1
ATOM 2177 N N . GLU A 1 300 ? -11.344 17.75 22.375 1 89.25 300 GLU A N 1
ATOM 2178 C CA . GLU A 1 300 ? -11.578 16.641 21.469 1 89.25 300 GLU A CA 1
ATOM 2179 C C . GLU A 1 300 ? -11.281 17.031 20.031 1 89.25 300 GLU A C 1
ATOM 2181 O O . GLU A 1 300 ? -10.773 16.219 19.25 1 89.25 300 GLU A O 1
ATOM 2186 N N . LEU A 1 301 ? -11.648 18.25 19.672 1 94 301 LEU A N 1
ATOM 2187 C CA . LEU A 1 301 ? -11.352 18.734 18.328 1 94 301 LEU A CA 1
ATOM 2188 C C . LEU A 1 301 ? -9.859 18.656 18.047 1 94 301 LEU A C 1
ATOM 2190 O O . LEU A 1 301 ? -9.453 18.188 16.969 1 94 301 LEU A O 1
ATOM 2194 N N . HIS A 1 302 ? -9.047 19.016 19.047 1 92.94 302 HIS A N 1
ATOM 2195 C CA . HIS A 1 302 ? -7.598 19.047 18.875 1 92.94 302 HIS A CA 1
ATOM 2196 C C . HIS A 1 302 ? -6.996 17.641 18.953 1 92.94 302 HIS A C 1
ATOM 2198 O O . HIS A 1 302 ? -5.848 17.438 18.562 1 92.94 302 HIS A O 1
ATOM 2204 N N . ARG A 1 303 ? -7.781 16.703 19.375 1 90.06 303 ARG A N 1
ATOM 2205 C CA . ARG A 1 303 ? -7.336 15.312 19.422 1 90.06 303 ARG A CA 1
ATOM 2206 C C . ARG A 1 303 ? -7.656 14.586 18.125 1 90.06 303 ARG A C 1
ATOM 2208 O O . ARG A 1 303 ? -7.066 13.547 17.828 1 90.06 303 ARG A O 1
ATOM 2215 N N . VAL A 1 304 ? -8.555 15.156 17.359 1 92.88 304 VAL A N 1
ATOM 2216 C CA . VAL A 1 304 ? -9.023 14.469 16.172 1 92.88 304 VAL A CA 1
ATOM 2217 C C . VAL A 1 304 ? -8.508 15.188 14.922 1 92.88 304 VAL A C 1
ATOM 2219 O O . VAL A 1 304 ? -8.055 14.539 13.977 1 92.88 304 VAL A O 1
ATOM 2222 N N . PHE A 1 305 ? -8.609 16.484 14.977 1 96.69 305 PHE A N 1
ATOM 2223 C CA . PHE A 1 305 ? -8.359 17.266 13.766 1 96.69 305 PHE A CA 1
ATOM 2224 C C . PHE A 1 305 ? -7.035 18 13.875 1 96.69 305 PHE A C 1
ATOM 2226 O O . PHE A 1 305 ? -6.504 18.188 14.977 1 96.69 305 PHE A O 1
ATOM 2233 N N . ASN A 1 306 ? -6.512 18.453 12.727 1 97.69 306 ASN A N 1
ATOM 2234 C CA . ASN A 1 306 ? -5.297 19.25 12.68 1 97.69 306 ASN A CA 1
ATOM 2235 C C . ASN A 1 306 ? -5.566 20.703 13.086 1 97.69 306 ASN A C 1
ATOM 2237 O O . ASN A 1 306 ? -4.637 21.453 13.383 1 97.69 306 ASN A O 1
ATOM 2241 N N . MET A 1 307 ? -6.828 21.156 13.062 1 97.5 307 MET A N 1
ATOM 2242 C CA . MET A 1 307 ? -7.316 22.453 13.523 1 97.5 307 MET A CA 1
ATOM 2243 C C . MET A 1 307 ? -6.566 23.578 12.836 1 97.5 307 MET A C 1
ATOM 2245 O O . MET A 1 307 ? -6.312 24.625 13.453 1 97.5 307 MET A O 1
ATOM 2249 N N . GLY A 1 308 ? -6.141 23.375 11.648 1 97.88 308 GLY A N 1
ATOM 2250 C CA . GLY A 1 308 ? -5.625 24.469 10.852 1 97.88 308 GLY A CA 1
ATOM 2251 C C . GLY A 1 308 ? -4.117 24.422 10.672 1 97.88 308 GLY A C 1
ATOM 2252 O O . GLY A 1 308 ? -3.557 25.188 9.883 1 97.88 308 GLY A O 1
ATOM 2253 N N . VAL A 1 309 ? -3.404 23.578 11.398 1 98.56 309 VAL A N 1
ATOM 2254 C CA . VAL A 1 309 ? -1.964 23.406 11.242 1 98.56 309 VAL A CA 1
ATOM 2255 C C . VAL A 1 309 ? -1.673 22.047 10.602 1 98.56 309 VAL A C 1
ATOM 2257 O O . VAL A 1 309 ? -2.021 21 11.156 1 98.56 309 VAL A O 1
ATOM 2260 N N . GLY A 1 310 ? -1.001 22.094 9.422 1 98.69 310 GLY A N 1
ATOM 2261 C CA . GLY A 1 310 ? -0.737 20.844 8.727 1 98.69 310 GLY A CA 1
ATOM 2262 C C . GLY A 1 310 ? 0.706 20.391 8.844 1 98.69 310 GLY A C 1
ATOM 2263 O O . GLY A 1 310 ? 1.018 19.234 8.586 1 98.69 310 GLY A O 1
ATOM 2264 N N . LEU A 1 311 ? 1.573 21.266 9.219 1 98.88 311 LEU A N 1
ATOM 2265 C CA . LEU A 1 311 ? 3.002 21.016 9.383 1 98.88 311 LEU A CA 1
ATOM 2266 C C . LEU A 1 311 ? 3.586 21.938 10.453 1 98.88 311 LEU A C 1
ATOM 2268 O O . LEU A 1 311 ? 3.227 23.109 10.539 1 98.88 311 LEU A O 1
ATOM 2272 N N . THR A 1 312 ? 4.391 21.406 11.273 1 98.88 312 THR A N 1
ATOM 2273 C CA . THR A 1 312 ? 5.184 22.234 12.164 1 98.88 312 THR A CA 1
ATOM 2274 C C . THR A 1 312 ? 6.668 22.125 11.836 1 98.88 312 THR A C 1
ATOM 2276 O O . THR A 1 312 ? 7.148 21.047 11.461 1 98.88 312 THR A O 1
ATOM 2279 N N . VAL A 1 313 ? 7.336 23.203 11.977 1 98.88 313 VAL A N 1
ATOM 2280 C CA . VAL A 1 313 ? 8.773 23.312 11.75 1 98.88 313 VAL A CA 1
ATOM 2281 C C . VAL A 1 313 ? 9.445 23.875 13 1 98.88 313 VAL A C 1
ATOM 2283 O O . VAL A 1 313 ? 9.078 24.953 13.492 1 98.88 313 VAL A O 1
ATOM 2286 N N . ILE A 1 314 ? 10.383 23.172 13.492 1 98.94 314 ILE A N 1
ATOM 2287 C CA . ILE A 1 314 ? 11.102 23.594 14.688 1 98.94 314 ILE A CA 1
ATOM 2288 C C . ILE A 1 314 ? 12.539 23.969 14.32 1 98.94 314 ILE A C 1
ATOM 2290 O O . ILE A 1 314 ? 13.234 23.203 13.648 1 98.94 314 ILE A O 1
ATOM 2294 N N . LEU A 1 315 ? 13.008 25.094 14.719 1 98.88 315 LEU A N 1
ATOM 2295 C CA . LEU A 1 315 ? 14.336 25.594 14.367 1 98.88 315 LEU A CA 1
ATOM 2296 C C . LEU A 1 315 ? 14.836 26.594 15.414 1 98.88 315 LEU A C 1
ATOM 2298 O O . LEU A 1 315 ? 14.062 27.062 16.25 1 98.88 315 LEU A O 1
ATOM 2302 N N . PRO A 1 316 ? 16.156 26.891 15.422 1 98.81 316 PRO A N 1
ATOM 2303 C CA . PRO A 1 316 ? 16.688 27.875 16.359 1 98.81 316 PRO A CA 1
ATOM 2304 C C . PRO A 1 316 ? 16.047 29.25 16.188 1 98.81 316 PRO A C 1
ATOM 2306 O O . PRO A 1 316 ? 15.773 29.688 15.07 1 98.81 316 PRO A O 1
ATOM 2309 N N . ALA A 1 317 ? 15.867 29.938 17.312 1 98.62 317 ALA A N 1
ATOM 2310 C CA . ALA A 1 317 ? 15.266 31.266 17.312 1 98.62 317 ALA A CA 1
ATOM 2311 C C . ALA A 1 317 ? 16.016 32.219 16.375 1 98.62 317 ALA A C 1
ATOM 2313 O O . ALA A 1 317 ? 15.414 33.094 15.734 1 98.62 317 ALA A O 1
ATOM 2314 N N . ALA A 1 318 ? 17.281 32.031 16.266 1 98.56 318 ALA A N 1
ATOM 2315 C CA . ALA A 1 318 ? 18.141 32.906 15.453 1 98.56 318 ALA A CA 1
ATOM 2316 C C . ALA A 1 318 ? 17.797 32.781 13.969 1 98.56 318 ALA A C 1
ATOM 2318 O O . ALA A 1 318 ? 18.047 33.688 13.188 1 98.56 318 ALA A O 1
ATOM 2319 N N . ALA A 1 319 ? 17.203 31.641 13.531 1 98.62 319 ALA A N 1
ATOM 2320 C CA . ALA A 1 319 ? 16.906 31.375 12.125 1 98.62 319 ALA A CA 1
ATOM 2321 C C . ALA A 1 319 ? 15.469 31.734 11.797 1 98.62 319 ALA A C 1
ATOM 2323 O O . ALA A 1 319 ? 15.039 31.609 10.641 1 98.62 319 ALA A O 1
ATOM 2324 N N . ARG A 1 320 ? 14.719 32.156 12.766 1 98.31 320 ARG A N 1
ATOM 2325 C CA . ARG A 1 320 ? 13.273 32.375 12.664 1 98.31 320 ARG A CA 1
ATOM 2326 C C . ARG A 1 320 ? 12.93 33.281 11.508 1 98.31 320 ARG A C 1
ATOM 2328 O O . ARG A 1 320 ? 12.141 32.938 10.625 1 98.31 320 ARG A O 1
ATOM 2335 N N . ASP A 1 321 ? 13.508 34.5 11.445 1 98.44 321 ASP A N 1
ATOM 2336 C CA . ASP A 1 321 ? 13.133 35.5 10.484 1 98.44 321 ASP A CA 1
ATOM 2337 C C . ASP A 1 321 ? 13.484 35.094 9.062 1 98.44 321 ASP A C 1
ATOM 2339 O O . ASP A 1 321 ? 12.695 35.281 8.133 1 98.44 321 ASP A O 1
ATOM 2343 N N . GLU A 1 322 ? 14.656 34.531 8.938 1 98.5 322 GLU A N 1
ATOM 2344 C CA . GLU A 1 322 ? 15.07 34.062 7.629 1 98.5 322 GLU A CA 1
ATOM 2345 C C . GLU A 1 322 ? 14.148 32.938 7.137 1 98.5 322 GLU A C 1
ATOM 2347 O O . GLU A 1 322 ? 13.742 32.938 5.973 1 98.5 322 GLU A O 1
ATOM 2352 N N . ALA A 1 323 ? 13.828 32 8.008 1 98.69 323 ALA A N 1
ATOM 2353 C CA . ALA A 1 323 ? 12.945 30.891 7.664 1 98.69 323 ALA A CA 1
ATOM 2354 C C . ALA A 1 323 ? 11.562 31.406 7.27 1 98.69 323 ALA A C 1
ATOM 2356 O O . ALA A 1 323 ? 11.008 30.969 6.25 1 98.69 323 ALA A O 1
ATOM 2357 N N . GLN A 1 324 ? 11 32.25 8.031 1 98.5 324 GLN A N 1
ATOM 2358 C CA . GLN A 1 324 ? 9.664 32.781 7.758 1 98.5 324 GLN A CA 1
ATOM 2359 C C . GLN A 1 324 ? 9.625 33.531 6.434 1 98.5 324 GLN A C 1
ATOM 2361 O O . GLN A 1 324 ? 8.641 33.438 5.691 1 98.5 324 GLN A O 1
ATOM 2366 N N . ALA A 1 325 ? 10.656 34.312 6.141 1 98.38 325 ALA A N 1
ATOM 2367 C CA . ALA A 1 325 ? 10.734 35.031 4.871 1 98.38 325 ALA A CA 1
ATOM 2368 C C . ALA A 1 325 ? 10.734 34.062 3.693 1 98.38 325 ALA A C 1
ATOM 2370 O O . ALA A 1 325 ? 10.016 34.281 2.713 1 98.38 325 ALA A O 1
ATOM 2371 N N . LEU A 1 326 ? 11.57 33.062 3.84 1 98.56 326 LEU A N 1
ATOM 2372 C CA . LEU A 1 326 ? 11.656 32.062 2.764 1 98.56 326 LEU A CA 1
ATOM 2373 C C . LEU A 1 326 ? 10.359 31.281 2.645 1 98.56 326 LEU A C 1
ATOM 2375 O O . LEU A 1 326 ? 9.922 30.969 1.538 1 98.56 326 LEU A O 1
ATOM 2379 N N . MET A 1 327 ? 9.742 30.938 3.758 1 98.69 327 MET A N 1
ATOM 2380 C CA . MET A 1 327 ? 8.5 30.156 3.766 1 98.69 327 MET A CA 1
ATOM 2381 C C . MET A 1 327 ? 7.398 30.906 3.01 1 98.69 327 MET A C 1
ATOM 2383 O O . MET A 1 327 ? 6.586 30.281 2.322 1 98.69 327 MET A O 1
ATOM 2387 N N . LYS A 1 328 ? 7.355 32.188 3.09 1 98.19 328 LYS A N 1
ATOM 2388 C CA . LYS A 1 328 ? 6.379 33 2.367 1 98.19 328 LYS A CA 1
ATOM 2389 C C . LYS A 1 328 ? 6.527 32.812 0.858 1 98.19 328 LYS A C 1
ATOM 2391 O O . LYS A 1 328 ? 5.551 32.938 0.116 1 98.19 328 LYS A O 1
ATOM 2396 N N . GLU A 1 329 ? 7.719 32.469 0.461 1 98 329 GLU A N 1
ATOM 2397 C CA . GLU A 1 329 ? 8.016 32.344 -0.962 1 98 329 GLU A CA 1
ATOM 2398 C C . GLU A 1 329 ? 7.773 30.922 -1.456 1 98 329 GLU A C 1
ATOM 2400 O O . GLU A 1 329 ? 7.352 30.719 -2.598 1 98 329 GLU A O 1
ATOM 2405 N N . VAL A 1 330 ? 7.996 30 -0.587 1 97.81 330 VAL A N 1
ATOM 2406 C CA . VAL A 1 330 ? 8.141 28.656 -1.123 1 97.81 330 VAL A CA 1
ATOM 2407 C C . VAL A 1 330 ? 6.922 27.812 -0.733 1 97.81 330 VAL A C 1
ATOM 2409 O O . VAL A 1 330 ? 6.703 26.734 -1.291 1 97.81 330 VAL A O 1
ATOM 2412 N N . PHE A 1 331 ? 6.168 28.219 0.221 1 97.56 331 PHE A N 1
ATOM 2413 C CA . PHE A 1 331 ? 4.926 27.531 0.548 1 97.56 331 PHE A CA 1
ATOM 2414 C C . PHE A 1 331 ? 3.73 28.234 -0.078 1 97.56 331 PHE A C 1
ATOM 2416 O O . PHE A 1 331 ? 3.695 29.469 -0.134 1 97.56 331 PHE A O 1
ATOM 2423 N N . SER A 1 332 ? 2.719 27.469 -0.53 1 95.19 332 SER A N 1
ATOM 2424 C CA . SER A 1 332 ? 1.515 28.031 -1.132 1 95.19 332 SER A CA 1
ATOM 2425 C C . SER A 1 332 ? 0.512 28.453 -0.066 1 95.19 332 SER A C 1
ATOM 2427 O O . SER A 1 332 ? -0.537 29.016 -0.383 1 95.19 332 SER A O 1
ATOM 2429 N N . VAL A 1 333 ? 0.774 28.188 1.202 1 97.44 333 VAL A N 1
ATOM 2430 C CA . VAL A 1 333 ? -0.105 28.484 2.326 1 97.44 333 VAL A CA 1
ATOM 2431 C C . VAL A 1 333 ? 0.646 29.328 3.363 1 97.44 333 VAL A C 1
ATOM 2433 O O . VAL A 1 333 ? 1.876 29.406 3.332 1 97.44 333 VAL A O 1
ATOM 2436 N N . GLU A 1 334 ? -0.103 29.891 4.289 1 97.69 334 GLU A N 1
ATOM 2437 C CA . GLU A 1 334 ? 0.471 30.766 5.305 1 97.69 334 GLU A CA 1
ATOM 2438 C C . GLU A 1 334 ? 1.231 29.969 6.359 1 97.69 334 GLU A C 1
ATOM 2440 O O . GLU A 1 334 ? 1.008 28.766 6.52 1 97.69 334 GLU A O 1
ATOM 2445 N N . SER A 1 335 ? 2.127 30.625 7.016 1 98.44 335 SER A N 1
ATOM 2446 C CA . SER A 1 335 ? 2.828 30.094 8.18 1 98.44 335 SER A CA 1
ATOM 2447 C C . SER A 1 335 ? 2.889 31.125 9.305 1 98.44 335 SER A C 1
ATOM 2449 O O . SER A 1 335 ? 2.742 32.312 9.07 1 98.44 335 SER A O 1
ATOM 2451 N N . TRP A 1 336 ? 3 30.641 10.539 1 98.44 336 TRP A N 1
ATOM 2452 C CA . TRP A 1 336 ? 2.996 31.453 11.742 1 98.44 336 TRP A CA 1
ATOM 2453 C C . TRP A 1 336 ? 4.031 30.953 12.75 1 98.44 336 TRP A C 1
ATOM 2455 O O . TRP A 1 336 ? 4.371 29.766 12.75 1 98.44 336 TRP A O 1
ATOM 2465 N N . GLU A 1 337 ? 4.516 31.891 13.484 1 98.69 337 GLU A N 1
ATOM 2466 C CA . GLU A 1 337 ? 5.133 31.438 14.727 1 98.69 337 GLU A CA 1
ATOM 2467 C C . GLU A 1 337 ? 4.082 31.062 15.766 1 98.69 337 GLU A C 1
ATOM 2469 O O . GLU A 1 337 ? 3.301 31.906 16.203 1 98.69 337 GLU A O 1
ATOM 2474 N N . ILE A 1 338 ? 4.121 29.797 16.172 1 98.62 338 ILE A N 1
ATOM 2475 C CA . ILE A 1 338 ? 2.959 29.375 16.953 1 98.62 338 ILE A CA 1
ATOM 2476 C C . ILE A 1 338 ? 3.404 28.938 18.344 1 98.62 338 ILE A C 1
ATOM 2478 O O . ILE A 1 338 ? 2.572 28.609 19.188 1 98.62 338 ILE A O 1
ATOM 2482 N N . GLY A 1 339 ? 4.68 28.844 18.562 1 98.69 339 GLY A N 1
ATOM 2483 C CA . GLY A 1 339 ? 5.07 28.391 19.891 1 98.69 339 GLY A CA 1
ATOM 2484 C C . GLY A 1 339 ? 6.574 28.297 20.078 1 98.69 339 GLY A C 1
ATOM 2485 O O . GLY A 1 339 ? 7.336 28.812 19.266 1 98.69 339 GLY A O 1
ATOM 2486 N N . VAL A 1 340 ? 6.949 27.688 21.281 1 98.75 340 VAL A N 1
ATOM 2487 C CA . VAL A 1 340 ? 8.352 27.562 21.641 1 98.75 340 VAL A CA 1
ATOM 2488 C C . VAL A 1 340 ? 8.586 26.234 22.375 1 98.75 340 VAL A C 1
ATOM 2490 O O . VAL A 1 340 ? 7.672 25.703 23 1 98.75 340 VAL A O 1
ATOM 2493 N N . VAL A 1 341 ? 9.781 25.719 22.141 1 98.81 341 VAL A N 1
ATOM 2494 C CA . VAL A 1 341 ? 10.203 24.531 22.906 1 98.81 341 VAL A CA 1
ATOM 2495 C C . VAL A 1 341 ? 10.703 24.953 24.281 1 98.81 341 VAL A C 1
ATOM 2497 O O . VAL A 1 341 ? 11.43 25.938 24.406 1 98.81 341 VAL A O 1
ATOM 2500 N N . THR A 1 342 ? 10.258 24.281 25.297 1 98.62 342 THR A N 1
ATOM 2501 C CA . THR A 1 342 ? 10.688 24.516 26.672 1 98.62 342 THR A CA 1
ATOM 2502 C C . THR A 1 342 ? 11.164 23.219 27.328 1 98.62 342 THR A C 1
ATOM 2504 O O . THR A 1 342 ? 11.039 22.156 26.734 1 98.62 342 THR A O 1
ATOM 2507 N N . GLU A 1 343 ? 11.797 23.406 28.469 1 98.12 343 GLU A N 1
ATOM 2508 C CA . GLU A 1 343 ? 12.109 22.203 29.266 1 98.12 343 GLU A CA 1
ATOM 2509 C C . GLU A 1 343 ? 10.844 21.5 29.719 1 98.12 343 GLU A C 1
ATOM 2511 O O . GLU A 1 343 ? 9.859 22.141 30.078 1 98.12 343 GLU A O 1
ATOM 2516 N N . GLY A 1 344 ? 10.93 20.203 29.609 1 96.94 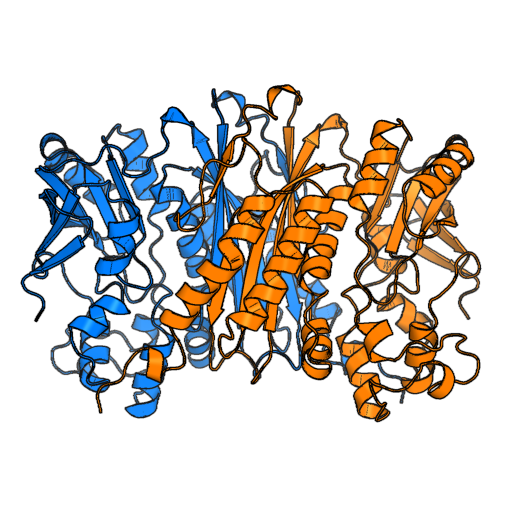344 GLY A N 1
ATOM 2517 C CA . GLY A 1 344 ? 9.742 19.469 30.031 1 96.94 344 GLY A CA 1
ATOM 2518 C C . GLY A 1 344 ? 9.883 17.969 29.891 1 96.94 344 GLY A C 1
ATOM 2519 O O . GLY A 1 344 ? 10.984 17.422 30.016 1 96.94 344 GLY A O 1
ATOM 2520 N N . THR A 1 345 ? 8.734 17.203 29.797 1 95.06 345 THR A N 1
ATOM 2521 C CA . THR A 1 345 ? 8.711 15.75 29.859 1 95.06 345 THR A CA 1
ATOM 2522 C C . THR A 1 345 ? 8.188 15.164 28.547 1 95.06 345 THR A C 1
ATOM 2524 O O . THR A 1 345 ? 7.781 14 28.5 1 95.06 345 THR A O 1
ATOM 2527 N N . GLY A 1 346 ? 8.109 15.961 27.484 1 94.25 346 GLY A N 1
ATOM 2528 C CA . GLY A 1 346 ? 7.656 15.461 26.203 1 94.25 346 GLY A CA 1
ATOM 2529 C C . GLY A 1 346 ? 6.215 15.82 25.891 1 94.25 346 GLY A C 1
ATOM 2530 O O . GLY A 1 346 ? 5.594 15.227 25.016 1 94.25 346 GLY A O 1
ATOM 2531 N N . ALA A 1 347 ? 5.629 16.812 26.531 1 94.69 347 ALA A N 1
ATOM 2532 C CA . ALA A 1 347 ? 4.219 17.172 26.391 1 94.69 347 ALA A CA 1
ATOM 2533 C C . ALA A 1 347 ? 4.043 18.375 25.484 1 94.69 347 ALA A C 1
ATOM 2535 O O . ALA A 1 347 ? 4.992 19.141 25.25 1 94.69 347 ALA A O 1
ATOM 2536 N N . VAL A 1 348 ? 2.898 18.406 24.906 1 96.69 348 VAL A N 1
ATOM 2537 C CA . VAL A 1 348 ? 2.475 19.594 24.156 1 96.69 348 VAL A CA 1
ATOM 2538 C C . VAL A 1 348 ? 1.314 20.281 24.875 1 96.69 348 VAL A C 1
ATOM 2540 O O . VAL A 1 348 ? 0.354 19.609 25.281 1 96.69 348 VAL A O 1
ATOM 2543 N N . ARG A 1 349 ? 1.446 21.516 25.094 1 95.56 349 ARG A N 1
ATOM 2544 C CA . ARG A 1 349 ? 0.383 22.312 25.703 1 95.56 349 ARG A CA 1
ATOM 2545 C C . ARG A 1 349 ? -0.024 23.469 24.766 1 95.56 349 ARG A C 1
ATOM 2547 O O . ARG A 1 349 ? 0.829 24.094 24.141 1 95.56 349 ARG A O 1
ATOM 2554 N N . ILE A 1 350 ? -1.257 23.625 24.656 1 95.94 350 ILE A N 1
ATOM 2555 C CA . ILE A 1 350 ? -1.794 24.719 23.844 1 95.94 350 ILE A CA 1
ATOM 2556 C C . ILE A 1 350 ? -2.523 25.719 24.734 1 95.94 350 ILE A C 1
ATOM 2558 O O . ILE A 1 350 ? -3.434 25.344 25.469 1 95.94 350 ILE A O 1
ATOM 2562 N N . SER A 1 351 ? -2.207 26.922 24.734 1 93.69 351 SER A N 1
ATOM 2563 C CA . SER A 1 351 ? -2.941 27.984 25.422 1 93.69 351 SER A CA 1
ATOM 2564 C C . SER A 1 351 ? -3.877 28.703 24.453 1 93.69 351 SER A C 1
ATOM 2566 O O . SER A 1 351 ? -3.664 28.688 23.25 1 93.69 351 SER A O 1
ATOM 2568 N N . GLY A 1 352 ? -4.965 29.234 24.953 1 87.38 352 GLY A N 1
ATOM 2569 C CA . GLY A 1 352 ? -5.836 30.094 24.172 1 87.38 352 GLY A CA 1
ATOM 2570 C C . GLY A 1 352 ? -6.809 29.328 23.297 1 87.38 352 GLY A C 1
ATOM 2571 O O . GLY A 1 352 ? -7.238 29.828 22.25 1 87.38 352 GLY A O 1
ATOM 2572 N N . ILE A 1 353 ? -6.805 28.031 23.469 1 78.19 353 ILE A N 1
ATOM 2573 C CA . ILE A 1 353 ? -7.812 27.344 22.688 1 78.19 353 ILE A CA 1
ATOM 2574 C C . ILE A 1 353 ? -9.172 27.469 23.359 1 78.19 353 ILE A C 1
ATOM 2576 O O . ILE A 1 353 ? -9.266 27.453 24.594 1 78.19 353 ILE A O 1
ATOM 2580 N N . ALA A 1 354 ? -10.062 28.172 22.609 1 60.34 354 ALA A N 1
ATOM 2581 C CA . ALA A 1 354 ? -11.398 28.422 23.141 1 60.34 354 ALA A CA 1
ATOM 2582 C C . ALA A 1 354 ? -12.328 27.234 22.875 1 60.34 354 ALA A C 1
ATOM 2584 O O . ALA A 1 354 ? -12.18 26.547 21.859 1 60.34 354 ALA A O 1
ATOM 2585 N N . MET B 1 1 ? -25.828 15.75 22.672 1 53.84 1 MET B N 1
ATOM 2586 C CA . MET B 1 1 ? -24.828 14.727 23.016 1 53.84 1 MET B CA 1
ATOM 2587 C C . MET B 1 1 ? -23.516 15 22.297 1 53.84 1 MET B C 1
ATOM 2589 O O . MET B 1 1 ? -23.484 15.406 21.141 1 53.84 1 MET B O 1
ATOM 2593 N N . SER B 1 2 ? -22.406 15.195 22.969 1 71.81 2 SER B N 1
ATOM 2594 C CA . SER B 1 2 ? -21.078 15.508 22.469 1 71.81 2 SER B CA 1
ATOM 2595 C C . SER B 1 2 ? -20.469 14.312 21.734 1 71.81 2 SER B C 1
ATOM 2597 O O . SER B 1 2 ? -20.359 13.219 22.297 1 71.81 2 SER B O 1
ATOM 2599 N N . LEU B 1 3 ? -20.281 14.453 20.391 1 82.12 3 LEU B N 1
ATOM 2600 C CA . LEU B 1 3 ? -19.75 13.367 19.562 1 82.12 3 LEU B CA 1
ATOM 2601 C C . LEU B 1 3 ? -18.234 13.273 19.703 1 82.12 3 LEU B C 1
ATOM 2603 O O . LEU B 1 3 ? -17.547 14.289 19.844 1 82.12 3 LEU B O 1
ATOM 2607 N N . SER B 1 4 ? -17.812 12.047 19.906 1 77.88 4 SER B N 1
ATOM 2608 C CA . SER B 1 4 ? -16.375 11.75 19.938 1 77.88 4 SER B CA 1
ATOM 2609 C C . SER B 1 4 ? -15.977 10.852 18.781 1 77.88 4 SER B C 1
ATOM 2611 O O . SER B 1 4 ? -16.828 10.344 18.047 1 77.88 4 SER B O 1
ATOM 2613 N N . TYR B 1 5 ? -14.711 10.836 18.609 1 80.38 5 TYR B N 1
ATOM 2614 C CA . TYR B 1 5 ? -14.18 9.953 17.578 1 80.38 5 TYR B CA 1
ATOM 2615 C C . TYR B 1 5 ? -14.633 8.516 17.797 1 80.38 5 TYR B C 1
ATOM 2617 O O . TYR B 1 5 ? -14.977 7.812 16.844 1 80.38 5 TYR B O 1
ATOM 2625 N N . LYS B 1 6 ? -14.609 8.062 18.969 1 77.44 6 LYS B N 1
ATOM 2626 C CA . LYS B 1 6 ? -15.055 6.715 19.297 1 77.44 6 LYS B CA 1
ATOM 2627 C C . LYS B 1 6 ? -16.516 6.496 18.906 1 77.44 6 LYS B C 1
ATOM 2629 O O . LYS B 1 6 ? -16.875 5.434 18.406 1 77.44 6 LYS B O 1
ATOM 2634 N N . ASP B 1 7 ? -17.234 7.465 19.031 1 79.44 7 ASP B N 1
ATOM 2635 C CA . ASP B 1 7 ? -18.641 7.398 18.656 1 79.44 7 ASP B CA 1
ATOM 2636 C C . ASP B 1 7 ? -18.797 7.227 17.141 1 79.44 7 ASP B C 1
ATOM 2638 O O . ASP B 1 7 ? -19.875 6.828 16.672 1 79.44 7 ASP B O 1
ATOM 2642 N N . SER B 1 8 ? -17.859 7.535 16.516 1 80.5 8 SER B N 1
ATOM 2643 C CA . SER B 1 8 ? -17.938 7.48 15.062 1 80.5 8 SER B CA 1
ATOM 2644 C C . SER B 1 8 ? -17.328 6.188 14.523 1 80.5 8 SER B C 1
ATOM 2646 O O . SER B 1 8 ? -17.219 6.004 13.312 1 80.5 8 SER B O 1
ATOM 2648 N N . GLY B 1 9 ? -16.906 5.367 15.359 1 79.69 9 GLY B N 1
ATOM 2649 C CA . GLY B 1 9 ? -16.484 4.043 14.953 1 79.69 9 GLY B CA 1
ATOM 2650 C C . GLY B 1 9 ? -14.977 3.895 14.891 1 79.69 9 GLY B C 1
ATOM 2651 O O . GLY B 1 9 ? -14.461 2.859 14.461 1 79.69 9 GLY B O 1
ATOM 2652 N N . VAL B 1 10 ? -14.312 4.93 15.289 1 81.12 10 VAL B N 1
ATOM 2653 C CA . VAL B 1 10 ? -12.852 4.84 15.281 1 81.12 10 VAL B CA 1
ATOM 2654 C C . VAL B 1 10 ? -12.32 4.871 16.703 1 81.12 10 VAL B C 1
ATOM 2656 O O . VAL B 1 10 ? -12.625 5.797 17.469 1 81.12 10 VAL B O 1
ATOM 2659 N N . ASP B 1 11 ? -11.539 3.816 17.062 1 81.25 11 ASP B N 1
ATOM 2660 C CA . ASP B 1 11 ? -11.031 3.66 18.422 1 81.25 11 ASP B CA 1
ATOM 2661 C C . ASP B 1 11 ? -9.523 3.859 18.469 1 81.25 11 ASP B C 1
ATOM 2663 O O . ASP B 1 11 ? -8.758 2.941 18.172 1 81.25 11 ASP B O 1
ATOM 2667 N N . ILE B 1 12 ? -9.109 4.98 18.906 1 77.5 12 ILE B N 1
ATOM 2668 C CA . ILE B 1 12 ? -7.699 5.352 18.969 1 77.5 12 ILE B CA 1
ATOM 2669 C C . ILE B 1 12 ? -6.957 4.406 19.906 1 77.5 12 ILE B C 1
ATOM 2671 O O . ILE B 1 12 ? -5.828 4 19.625 1 77.5 12 ILE B O 1
ATOM 2675 N N . GLU B 1 13 ? -7.605 4.012 20.984 1 78.38 13 GLU B N 1
ATOM 2676 C CA . GLU B 1 13 ? -6.992 3.094 21.938 1 78.38 13 GLU B CA 1
ATOM 2677 C C . GLU B 1 13 ? -6.742 1.726 21.312 1 78.38 13 GLU B C 1
ATOM 2679 O O . GLU B 1 13 ? -5.727 1.085 21.594 1 78.38 13 GLU B O 1
ATOM 2684 N N . ALA B 1 14 ? -7.699 1.311 20.578 1 83.81 14 ALA B N 1
ATOM 2685 C CA . ALA B 1 14 ? -7.523 0.051 19.859 1 83.81 14 ALA B CA 1
ATOM 2686 C C . ALA B 1 14 ? -6.324 0.115 18.922 1 83.81 14 ALA B C 1
ATOM 2688 O O . ALA B 1 14 ? -5.59 -0.866 18.766 1 83.81 14 ALA B O 1
ATOM 2689 N N . GLY B 1 15 ? -6.137 1.227 18.297 1 83.06 15 GLY B N 1
ATOM 2690 C CA . GLY B 1 15 ? -4.973 1.428 17.453 1 83.06 15 GLY B CA 1
ATOM 2691 C C . GLY B 1 15 ? -3.658 1.311 18.203 1 83.06 15 GLY B C 1
ATOM 2692 O O . GLY B 1 15 ? -2.738 0.628 17.75 1 83.06 15 GLY B O 1
ATOM 2693 N N . ASN B 1 16 ? -3.613 1.902 19.344 1 82.81 16 ASN B N 1
ATOM 2694 C CA . ASN B 1 16 ? -2.416 1.83 20.172 1 82.81 16 ASN B CA 1
ATOM 2695 C C . ASN B 1 16 ? -2.148 0.405 20.641 1 82.81 16 ASN B C 1
ATOM 2697 O O . ASN B 1 16 ? -1 -0.043 20.672 1 82.81 16 ASN B O 1
ATOM 2701 N N . ARG B 1 17 ? -3.156 -0.219 21.016 1 87.31 17 ARG B N 1
ATOM 2702 C CA . ARG B 1 17 ? -3.033 -1.61 21.438 1 87.31 17 ARG B CA 1
ATOM 2703 C C . ARG B 1 17 ? -2.486 -2.48 20.312 1 87.31 17 ARG B C 1
ATOM 2705 O O . ARG B 1 17 ? -1.645 -3.35 20.547 1 87.31 17 ARG B O 1
ATOM 2712 N N . THR B 1 18 ? -2.984 -2.256 19.172 1 89.5 18 THR B N 1
ATOM 2713 C CA . THR B 1 18 ? -2.502 -2.998 18.016 1 89.5 18 THR B CA 1
ATOM 2714 C C . THR B 1 18 ? -0.995 -2.828 17.844 1 89.5 18 THR B C 1
ATOM 2716 O O . THR B 1 18 ? -0.271 -3.807 17.656 1 89.5 18 THR B O 1
ATOM 2719 N N . VAL B 1 19 ? -0.532 -1.629 17.938 1 87.56 19 VAL B N 1
ATOM 2720 C CA . VAL B 1 19 ? 0.89 -1.333 17.797 1 87.56 19 VAL B CA 1
ATOM 2721 C C . VAL B 1 19 ? 1.685 -2.094 18.859 1 87.56 19 VAL B C 1
ATOM 2723 O O . VAL B 1 19 ? 2.734 -2.67 18.562 1 87.56 19 VAL B O 1
ATOM 2726 N N . ASP B 1 20 ? 1.206 -2.176 20.016 1 90.44 20 ASP B N 1
ATOM 2727 C CA . ASP B 1 20 ? 1.871 -2.881 21.109 1 90.44 20 ASP B CA 1
ATOM 2728 C C . ASP B 1 20 ? 1.968 -4.375 20.812 1 90.44 20 ASP B C 1
ATOM 2730 O O . ASP B 1 20 ? 2.98 -5.008 21.125 1 90.44 20 ASP B O 1
ATOM 2734 N N . LEU B 1 21 ? 0.959 -4.863 20.25 1 91.88 21 LEU B N 1
ATOM 2735 C CA . LEU B 1 21 ? 0.877 -6.301 20 1 91.88 21 LEU B CA 1
ATOM 2736 C C . LEU B 1 21 ? 1.815 -6.719 18.875 1 91.88 21 LEU B C 1
ATOM 2738 O O . LEU B 1 21 ? 2.264 -7.867 18.828 1 91.88 21 LEU B O 1
ATOM 2742 N N . ILE B 1 22 ? 2.143 -5.789 18 1 93.69 22 ILE B N 1
ATOM 2743 C CA . ILE B 1 22 ? 2.834 -6.227 16.781 1 93.69 22 ILE B CA 1
ATOM 2744 C C . ILE B 1 22 ? 4.289 -5.766 16.828 1 93.69 22 ILE B C 1
ATOM 2746 O O . ILE B 1 22 ? 5.109 -6.207 16.031 1 93.69 22 ILE B O 1
ATOM 2750 N N . ARG B 1 23 ? 4.609 -4.91 17.75 1 93.25 23 ARG B N 1
ATOM 2751 C CA . ARG B 1 23 ? 5.914 -4.254 17.797 1 93.25 23 ARG B CA 1
ATOM 2752 C C . ARG B 1 23 ? 7.043 -5.281 17.812 1 93.25 23 ARG B C 1
ATOM 2754 O O . ARG B 1 23 ? 7.988 -5.176 17.031 1 93.25 23 ARG B O 1
ATOM 2761 N N . ASP B 1 24 ? 6.988 -6.277 18.641 1 95 24 ASP B N 1
ATOM 2762 C CA . ASP B 1 24 ? 8.047 -7.277 18.766 1 95 24 ASP B CA 1
ATOM 2763 C C . ASP B 1 24 ? 8.164 -8.125 17.5 1 95 24 ASP B C 1
ATOM 2765 O O . ASP B 1 24 ? 9.266 -8.492 17.094 1 95 24 ASP B O 1
ATOM 2769 N N . ALA B 1 25 ? 7.051 -8.469 16.984 1 95.12 25 ALA B N 1
ATOM 2770 C CA . ALA B 1 25 ? 7.059 -9.258 15.758 1 95.12 25 ALA B CA 1
ATOM 2771 C C . ALA B 1 25 ? 7.754 -8.508 14.625 1 95.12 25 ALA B C 1
ATOM 2773 O O . ALA B 1 25 ? 8.594 -9.078 13.922 1 95.12 25 ALA B O 1
ATOM 2774 N N . ALA B 1 26 ? 7.402 -7.273 14.445 1 95 26 ALA B N 1
ATOM 2775 C CA . ALA B 1 26 ? 8.047 -6.453 13.422 1 95 26 ALA B CA 1
ATOM 2776 C C . ALA B 1 26 ? 9.547 -6.328 13.688 1 95 26 ALA B C 1
ATOM 2778 O O . ALA B 1 26 ? 10.359 -6.527 12.781 1 95 26 ALA B O 1
ATOM 2779 N N . ALA B 1 27 ? 9.922 -6.078 14.906 1 95.81 27 ALA B N 1
ATOM 2780 C CA . ALA B 1 27 ? 11.32 -5.883 15.281 1 95.81 27 ALA B CA 1
ATOM 2781 C C . ALA B 1 27 ? 12.141 -7.145 15.008 1 95.81 27 ALA B C 1
ATOM 2783 O O . ALA B 1 27 ? 13.328 -7.062 14.672 1 95.81 27 ALA B O 1
ATOM 2784 N N . SER B 1 28 ? 11.531 -8.266 15.109 1 97.25 28 SER B N 1
ATOM 2785 C CA . SER B 1 28 ? 12.219 -9.539 14.898 1 97.25 28 SER B CA 1
ATOM 2786 C C . SER B 1 28 ? 12.68 -9.68 13.453 1 97.25 28 SER B C 1
ATOM 2788 O O . SER B 1 28 ? 13.5 -10.547 13.141 1 97.25 28 SER B O 1
ATOM 2790 N N . THR B 1 29 ? 12.164 -8.867 12.57 1 97.69 29 THR B N 1
ATOM 2791 C CA . THR B 1 29 ? 12.539 -8.93 11.164 1 97.69 29 THR B CA 1
ATOM 2792 C C . THR B 1 29 ? 13.672 -7.953 10.859 1 97.69 29 THR B C 1
ATOM 2794 O O . THR B 1 29 ? 14.203 -7.934 9.75 1 97.69 29 THR B O 1
ATOM 2797 N N . PHE B 1 30 ? 14.023 -7.117 11.781 1 96.56 30 PHE B N 1
ATOM 2798 C CA . PHE B 1 30 ? 14.938 -6.012 11.523 1 96.56 30 PHE B CA 1
ATOM 2799 C C . PHE B 1 30 ? 16.375 -6.512 11.414 1 96.56 30 PHE B C 1
ATOM 2801 O O . PHE B 1 30 ? 16.75 -7.469 12.094 1 96.56 30 PHE B O 1
ATOM 2808 N N . THR B 1 31 ? 17.094 -5.934 10.492 1 94.44 31 THR B N 1
ATOM 2809 C CA . THR B 1 31 ? 18.547 -6.016 10.406 1 94.44 31 THR B CA 1
ATOM 2810 C C . THR B 1 31 ? 19.188 -4.707 10.852 1 94.44 31 THR B C 1
ATOM 2812 O O . THR B 1 31 ? 18.5 -3.73 11.125 1 94.44 31 THR B O 1
ATOM 2815 N N . PRO B 1 32 ? 20.531 -4.664 10.898 1 93.5 32 PRO B N 1
ATOM 2816 C CA . PRO B 1 32 ? 21.203 -3.408 11.25 1 93.5 32 PRO B CA 1
ATOM 2817 C C . PRO B 1 32 ? 20.922 -2.295 10.242 1 93.5 32 PRO B C 1
ATOM 2819 O O . PRO B 1 32 ? 21.172 -1.122 10.523 1 93.5 32 PRO B O 1
ATOM 2822 N N . ALA B 1 33 ? 20.359 -2.656 9.102 1 95.38 33 ALA B N 1
ATOM 2823 C CA . ALA B 1 33 ? 20.062 -1.667 8.07 1 95.38 33 ALA B CA 1
ATOM 2824 C C . ALA B 1 33 ? 18.828 -0.851 8.422 1 95.38 33 ALA B C 1
ATOM 2826 O O . ALA B 1 33 ? 18.594 0.219 7.859 1 95.38 33 ALA B O 1
ATOM 2827 N N . VAL B 1 34 ? 18 -1.4 9.312 1 96.5 34 VAL B N 1
ATOM 2828 C CA . VAL B 1 34 ? 16.812 -0.683 9.742 1 96.5 34 VAL B CA 1
ATOM 2829 C C . VAL B 1 34 ? 17.172 0.325 10.828 1 96.5 34 VAL B C 1
ATOM 2831 O O . VAL B 1 34 ? 17.656 -0.054 11.898 1 96.5 34 VAL B O 1
ATOM 2834 N N . LEU B 1 35 ? 16.859 1.631 10.57 1 94.12 35 LEU B N 1
ATOM 2835 C CA . LEU B 1 35 ? 17.344 2.666 11.469 1 94.12 35 LEU B CA 1
ATOM 2836 C C . LEU B 1 35 ? 16.219 3.189 12.359 1 94.12 35 LEU B C 1
ATOM 2838 O O . LEU B 1 35 ? 16.453 4.023 13.242 1 94.12 35 LEU B O 1
ATOM 2842 N N . THR B 1 36 ? 15 2.83 12.078 1 88 36 THR B N 1
ATOM 2843 C CA . THR B 1 36 ? 13.875 3.357 12.844 1 88 36 THR B CA 1
ATOM 2844 C C . THR B 1 36 ? 13.07 2.223 13.477 1 88 36 THR B C 1
ATOM 2846 O O . THR B 1 36 ? 13.039 1.108 12.945 1 88 36 THR B O 1
ATOM 2849 N N . GLY B 1 37 ? 12.555 2.514 14.609 1 79.19 37 GLY B N 1
ATOM 2850 C CA . GLY B 1 37 ? 11.547 1.633 15.188 1 79.19 37 GLY B CA 1
ATOM 2851 C C . GLY B 1 37 ? 10.141 1.975 14.75 1 79.19 37 GLY B C 1
ATOM 2852 O O . GLY B 1 37 ? 9.945 2.746 13.805 1 79.19 37 GLY B O 1
ATOM 2853 N N . VAL B 1 38 ? 9.18 1.381 15.406 1 74.56 38 VAL B N 1
ATOM 2854 C CA . VAL B 1 38 ? 7.762 1.619 15.141 1 74.56 38 VAL B CA 1
ATOM 2855 C C . VAL B 1 38 ? 7.359 2.99 15.68 1 74.56 38 VAL B C 1
ATOM 2857 O O . VAL B 1 38 ? 7.781 3.385 16.766 1 74.56 38 VAL B O 1
ATOM 2860 N N . GLY B 1 39 ? 6.688 3.93 14.773 1 73.12 39 GLY B N 1
ATOM 2861 C CA . GLY B 1 39 ? 6.137 5.176 15.289 1 73.12 39 GLY B CA 1
ATOM 2862 C C . GLY B 1 39 ? 6.625 6.398 14.539 1 73.12 39 GLY B C 1
ATOM 2863 O O . GLY B 1 39 ? 6.023 7.469 14.633 1 73.12 39 GLY B O 1
ATOM 2864 N N . SER B 1 40 ? 7.723 6.293 13.828 1 84.12 40 SER B N 1
ATOM 2865 C CA . SER B 1 40 ? 8.211 7.414 13.031 1 84.12 40 SER B CA 1
ATOM 2866 C C . SER B 1 40 ? 7.289 7.691 11.844 1 84.12 40 SER B C 1
ATOM 2868 O O . SER B 1 40 ? 6.457 6.855 11.484 1 84.12 40 SER B O 1
ATOM 2870 N N . PHE B 1 41 ? 7.355 8.945 11.383 1 92.44 41 PHE B N 1
ATOM 2871 C CA . PHE B 1 41 ? 6.547 9.297 10.219 1 92.44 41 PHE B CA 1
ATOM 2872 C C . PHE B 1 41 ? 6.938 8.445 9.016 1 92.44 41 PHE B C 1
ATOM 2874 O O . PHE B 1 41 ? 6.074 8.008 8.25 1 92.44 41 PHE B O 1
ATOM 2881 N N . GLY B 1 42 ? 8.172 8.227 8.836 1 94.25 42 GLY B N 1
ATOM 2882 C CA . GLY B 1 42 ? 8.727 7.375 7.801 1 94.25 42 GLY B CA 1
ATOM 2883 C C . GLY B 1 42 ? 9.703 6.344 8.336 1 94.25 42 GLY B C 1
ATOM 2884 O O . GLY B 1 42 ? 10.32 6.551 9.383 1 94.25 42 GLY B O 1
ATOM 2885 N N . ALA B 1 43 ? 9.82 5.234 7.613 1 96.12 43 ALA B N 1
ATOM 2886 C CA . ALA B 1 43 ? 10.75 4.172 7.988 1 96.12 43 ALA B CA 1
ATOM 2887 C C . ALA B 1 43 ? 12.07 4.301 7.23 1 96.12 43 ALA B C 1
ATOM 2889 O O . ALA B 1 43 ? 12.078 4.633 6.043 1 96.12 43 ALA B O 1
ATOM 2890 N N . PHE B 1 44 ? 13.195 4.039 7.945 1 97.12 44 PHE B N 1
ATOM 2891 C CA . PHE B 1 44 ? 14.523 4.223 7.363 1 97.12 44 PHE B CA 1
ATOM 2892 C C . PHE B 1 44 ? 15.188 2.877 7.109 1 97.12 44 PHE B C 1
ATOM 2894 O O . PHE B 1 44 ? 15.148 1.989 7.965 1 97.12 44 PHE B O 1
ATOM 2901 N N . TYR B 1 45 ? 15.742 2.752 5.977 1 97.56 45 TYR B N 1
ATOM 2902 C CA . TYR B 1 45 ? 16.531 1.58 5.621 1 97.56 45 TYR B CA 1
ATOM 2903 C C . TYR B 1 45 ? 17.875 1.989 5 1 97.56 45 TYR B C 1
ATOM 2905 O O . TYR B 1 45 ? 17.906 2.525 3.889 1 97.56 45 TYR B O 1
ATOM 2913 N N . ASP B 1 46 ? 18.922 1.689 5.695 1 96.56 46 ASP B N 1
ATOM 2914 C CA . ASP B 1 46 ? 20.281 2.078 5.305 1 96.56 46 ASP B CA 1
ATOM 2915 C C . ASP B 1 46 ? 20.812 1.173 4.195 1 96.56 46 ASP B C 1
ATOM 2917 O O . ASP B 1 46 ? 20.922 -0.043 4.375 1 96.56 46 ASP B O 1
ATOM 2921 N N . LEU B 1 47 ? 21.188 1.797 3.082 1 94.62 47 LEU B N 1
ATOM 2922 C CA . LEU B 1 47 ? 21.688 1.03 1.95 1 94.62 47 LEU B CA 1
ATOM 2923 C C . LEU B 1 47 ? 23.203 0.907 2.016 1 94.62 47 LEU B C 1
ATOM 2925 O O . LEU B 1 47 ? 23.812 0.228 1.186 1 94.62 47 LEU B O 1
ATOM 2929 N N . SER B 1 48 ? 23.828 1.494 2.984 1 88.81 48 SER B N 1
ATOM 2930 C CA . SER B 1 48 ? 25.266 1.666 3 1 88.81 48 SER B CA 1
ATOM 2931 C C . SER B 1 48 ? 25.984 0.321 3.045 1 88.81 48 SER B C 1
ATOM 2933 O O . SER B 1 48 ? 27.078 0.17 2.48 1 88.81 48 SER B O 1
ATOM 2935 N N . GLU B 1 49 ? 25.375 -0.624 3.719 1 84.44 49 GLU B N 1
ATOM 2936 C CA . GLU B 1 49 ? 26.047 -1.918 3.826 1 84.44 49 GLU B CA 1
ATOM 2937 C C . GLU B 1 49 ? 25.734 -2.803 2.623 1 84.44 49 GLU B C 1
ATOM 2939 O O . GLU B 1 49 ? 26.469 -3.754 2.338 1 84.44 49 GLU B O 1
ATOM 2944 N N . ILE B 1 50 ? 24.703 -2.51 1.908 1 85.44 50 ILE B N 1
ATOM 2945 C CA . ILE B 1 50 ? 24.234 -3.352 0.81 1 85.44 50 ILE B CA 1
ATOM 2946 C C . ILE B 1 50 ? 24.734 -2.785 -0.519 1 85.44 50 ILE B C 1
ATOM 2948 O O . ILE B 1 50 ? 25.141 -3.537 -1.406 1 85.44 50 ILE B O 1
ATOM 2952 N N . ALA B 1 51 ? 24.859 -1.52 -0.549 1 78 51 ALA B N 1
ATOM 2953 C CA . ALA B 1 51 ? 25.109 -0.804 -1.798 1 78 51 ALA B CA 1
ATOM 2954 C C . ALA B 1 51 ? 26.484 -1.169 -2.375 1 78 51 ALA B C 1
ATOM 2956 O O . ALA B 1 51 ? 26.625 -1.349 -3.588 1 78 51 ALA B O 1
ATOM 2957 N N . PRO B 1 52 ? 27.484 -1.426 -1.51 1 80.5 52 PRO B N 1
ATOM 2958 C CA . PRO B 1 52 ? 28.812 -1.709 -2.072 1 80.5 52 PRO B CA 1
ATOM 2959 C C . PRO B 1 52 ? 28.844 -3.031 -2.834 1 80.5 52 PRO B C 1
ATOM 2961 O O . PRO B 1 52 ? 29.75 -3.25 -3.646 1 80.5 52 PRO B O 1
ATOM 2964 N N . SER B 1 53 ? 27.922 -3.82 -2.613 1 86.38 53 SER B N 1
ATOM 2965 C CA . SER B 1 53 ? 27.906 -5.117 -3.279 1 86.38 53 SER B CA 1
ATOM 2966 C C . SER B 1 53 ? 27.266 -5.02 -4.66 1 86.38 53 SER B C 1
ATOM 2968 O O . SER B 1 53 ? 27.219 -6.004 -5.402 1 86.38 53 SER B O 1
ATOM 2970 N N . TYR B 1 54 ? 26.844 -3.828 -5.066 1 90.75 54 TYR B N 1
ATOM 2971 C CA . TYR B 1 54 ? 26.203 -3.602 -6.355 1 90.75 54 TYR B CA 1
ATOM 2972 C C . TYR B 1 54 ? 26.938 -2.535 -7.156 1 90.75 54 TYR B C 1
ATOM 2974 O O . TYR B 1 54 ? 27.297 -1.482 -6.621 1 90.75 54 TYR B O 1
ATOM 2982 N N . ARG B 1 55 ? 27.25 -2.83 -8.375 1 91.25 55 ARG B N 1
ATOM 2983 C CA . ARG B 1 55 ? 27.844 -1.846 -9.273 1 91.25 55 ARG B CA 1
ATOM 2984 C C . ARG B 1 55 ? 26.781 -0.882 -9.805 1 91.25 55 ARG B C 1
ATOM 2986 O O . ARG B 1 55 ? 26.984 0.334 -9.789 1 91.25 55 ARG B O 1
ATOM 2993 N N . GLN B 1 56 ? 25.656 -1.406 -10.258 1 93.75 56 GLN B N 1
ATOM 2994 C CA . GLN B 1 56 ? 24.5 -0.662 -10.742 1 93.75 56 GLN B CA 1
ATOM 2995 C C . GLN B 1 56 ? 23.219 -1.135 -10.062 1 93.75 56 GLN B C 1
ATOM 2997 O O . GLN B 1 56 ? 22.391 -1.811 -10.68 1 93.75 56 GLN B O 1
ATOM 3002 N N . PRO B 1 57 ? 23.031 -0.638 -8.789 1 94.81 57 PRO B N 1
ATOM 3003 C CA . PRO B 1 57 ? 21.875 -1.098 -8.016 1 94.81 57 PRO B CA 1
ATOM 3004 C C . PRO B 1 57 ? 20.547 -0.614 -8.594 1 94.81 57 PRO B C 1
ATOM 3006 O O . PRO B 1 57 ? 20.391 0.577 -8.875 1 94.81 57 PRO B O 1
ATOM 3009 N N . VAL B 1 58 ? 19.625 -1.515 -8.828 1 96.62 58 VAL B N 1
ATOM 3010 C CA . VAL B 1 58 ? 18.281 -1.213 -9.297 1 96.62 58 VAL B CA 1
ATOM 3011 C C . VAL B 1 58 ? 17.266 -1.659 -8.258 1 96.62 58 VAL B C 1
ATOM 3013 O O . VAL B 1 58 ? 17.266 -2.818 -7.836 1 96.62 58 VAL B O 1
ATOM 3016 N N . LEU B 1 59 ? 16.453 -0.683 -7.785 1 97.19 59 LEU B N 1
ATOM 3017 C CA . LEU B 1 59 ? 15.328 -1.062 -6.93 1 97.19 59 LEU B CA 1
ATOM 3018 C C . LEU B 1 59 ? 14.242 -1.771 -7.734 1 97.19 59 LEU B C 1
ATOM 3020 O O . LEU B 1 59 ? 13.961 -1.393 -8.875 1 97.19 59 LEU B O 1
ATOM 3024 N N . VAL B 1 60 ? 13.68 -2.805 -7.215 1 98.12 60 VAL B N 1
ATOM 3025 C CA . VAL B 1 60 ? 12.523 -3.492 -7.77 1 98.12 60 VAL B CA 1
ATOM 3026 C C . VAL B 1 60 ? 11.383 -3.484 -6.754 1 98.12 60 VAL B C 1
ATOM 3028 O O . VAL B 1 60 ? 11.562 -3.895 -5.605 1 98.12 60 VAL B O 1
ATOM 3031 N N . GLN B 1 61 ? 10.195 -2.986 -7.156 1 98.5 61 GLN B N 1
ATOM 3032 C CA . GLN B 1 61 ? 9.094 -2.822 -6.215 1 98.5 61 GLN B CA 1
ATOM 3033 C C . GLN B 1 61 ? 7.812 -3.451 -6.758 1 98.5 61 GLN B C 1
ATOM 3035 O O . GLN B 1 61 ? 7.605 -3.504 -7.973 1 98.5 61 GLN B O 1
ATOM 3040 N N . SER B 1 62 ? 7.023 -3.973 -5.902 1 98.12 62 SER B N 1
ATOM 3041 C CA . SER B 1 62 ? 5.707 -4.512 -6.23 1 98.12 62 SER B CA 1
ATOM 3042 C C . SER B 1 62 ? 4.707 -4.246 -5.113 1 98.12 62 SER B C 1
ATOM 3044 O O . SER B 1 62 ? 5.062 -4.262 -3.934 1 98.12 62 SER B O 1
ATOM 3046 N N . VAL B 1 63 ? 3.51 -3.889 -5.453 1 98.06 63 VAL B N 1
ATOM 3047 C CA . VAL B 1 63 ? 2.387 -3.74 -4.535 1 98.06 63 VAL B CA 1
ATOM 3048 C C . VAL B 1 63 ? 1.272 -4.715 -4.918 1 98.06 63 VAL B C 1
ATOM 3050 O O . VAL B 1 63 ? 1.006 -4.926 -6.102 1 98.06 63 VAL B O 1
ATOM 3053 N N . ASP B 1 64 ? 0.701 -5.355 -3.936 1 97.38 64 ASP B N 1
ATOM 3054 C CA . ASP B 1 64 ? -0.383 -6.301 -4.191 1 97.38 64 ASP B CA 1
ATOM 3055 C C . ASP B 1 64 ? -1.246 -6.496 -2.949 1 97.38 64 ASP B C 1
ATOM 3057 O O . ASP B 1 64 ? -0.922 -5.984 -1.875 1 97.38 64 ASP B O 1
ATOM 3061 N N . GLY B 1 65 ? -2.355 -7.148 -3.09 1 97.31 65 GLY B N 1
ATOM 3062 C CA . GLY B 1 65 ? -3.244 -7.562 -2.018 1 97.31 65 GLY B CA 1
ATOM 3063 C C . GLY B 1 65 ? -3.537 -9.047 -2.023 1 97.31 65 GLY B C 1
ATOM 3064 O O . GLY B 1 65 ? -2.979 -9.797 -2.832 1 97.31 65 GLY B O 1
ATOM 3065 N N . VAL B 1 66 ? -4.406 -9.484 -1.08 1 97.44 66 VAL B N 1
ATOM 3066 C CA . VAL B 1 66 ? -4.777 -10.891 -1.036 1 97.44 66 VAL B CA 1
ATOM 3067 C C . VAL B 1 66 ? -6.184 -11.078 -1.601 1 97.44 66 VAL B C 1
ATOM 3069 O O . VAL B 1 66 ? -6.699 -12.195 -1.646 1 97.44 66 VAL B O 1
ATOM 3072 N N . GLY B 1 67 ? -6.832 -10 -1.945 1 96.06 67 GLY B N 1
ATOM 3073 C CA . GLY B 1 67 ? -8.141 -10.039 -2.574 1 96.06 67 GLY B CA 1
ATOM 3074 C C . GLY B 1 67 ? -9.227 -10.586 -1.664 1 96.06 67 GLY B C 1
ATOM 3075 O O . GLY B 1 67 ? -9.188 -10.383 -0.45 1 96.06 67 GLY B O 1
ATOM 3076 N N . THR B 1 68 ? -10.164 -11.266 -2.285 1 97 68 THR B N 1
ATOM 3077 C CA . THR B 1 68 ? -11.359 -11.672 -1.546 1 97 68 THR B CA 1
ATOM 3078 C C . THR B 1 68 ? -11.109 -12.977 -0.803 1 97 68 THR B C 1
ATOM 3080 O O . THR B 1 68 ? -12.039 -13.555 -0.226 1 97 68 THR B O 1
ATOM 3083 N N . LYS B 1 69 ? -9.836 -13.469 -0.826 1 97.81 69 LYS B N 1
ATOM 3084 C CA . LYS B 1 69 ? -9.469 -14.562 0.071 1 97.81 69 LYS B CA 1
ATOM 3085 C C . LYS B 1 69 ? -9.742 -14.195 1.526 1 97.81 69 LYS B C 1
ATOM 3087 O O . LYS B 1 69 ? -10.008 -15.062 2.355 1 97.81 69 LYS B O 1
ATOM 3092 N N . THR B 1 70 ? -9.773 -12.906 1.866 1 97.5 70 THR B N 1
ATOM 3093 C CA . THR B 1 70 ? -10.055 -12.422 3.213 1 97.5 70 THR B CA 1
ATOM 3094 C C . THR B 1 70 ? -11.469 -12.812 3.646 1 97.5 70 THR B C 1
ATOM 3096 O O . THR B 1 70 ? -11.719 -13.031 4.832 1 97.5 70 THR B O 1
ATOM 3099 N N . VAL B 1 71 ? -12.406 -12.898 2.695 1 97.44 71 VAL B N 1
ATOM 3100 C CA . VAL B 1 71 ? -13.781 -13.266 3.012 1 97.44 71 VAL B CA 1
ATOM 3101 C C . VAL B 1 71 ? -13.82 -14.711 3.518 1 97.44 71 VAL B C 1
ATOM 3103 O O . VAL B 1 71 ? -14.523 -15.016 4.484 1 97.44 71 VAL B O 1
ATOM 3106 N N . VAL B 1 72 ? -13.047 -15.57 2.84 1 97.44 72 VAL B N 1
ATOM 3107 C CA . VAL B 1 72 ? -12.984 -16.969 3.254 1 97.44 72 VAL B CA 1
ATOM 3108 C C . VAL B 1 72 ? -12.336 -17.062 4.637 1 97.44 72 VAL B C 1
ATOM 3110 O O . VAL B 1 72 ? -12.789 -17.844 5.48 1 97.44 72 VAL B O 1
ATOM 3113 N N . ALA B 1 73 ? -11.273 -16.312 4.863 1 96.88 73 ALA B N 1
ATOM 3114 C CA . ALA B 1 73 ? -10.609 -16.281 6.168 1 96.88 73 ALA B CA 1
ATOM 3115 C C . ALA B 1 73 ? -11.586 -15.875 7.266 1 96.88 73 ALA B C 1
ATOM 3117 O O . ALA B 1 73 ? -11.609 -16.469 8.344 1 96.88 73 ALA B O 1
ATOM 3118 N N . ARG B 1 74 ? -12.367 -14.883 7.027 1 96 74 ARG B N 1
ATOM 3119 C CA . ARG B 1 74 ? -13.352 -14.422 7.996 1 96 74 ARG B CA 1
ATOM 3120 C C . ARG B 1 74 ? -14.391 -15.5 8.281 1 96 74 ARG B C 1
ATOM 3122 O O . ARG B 1 74 ? -14.711 -15.781 9.445 1 96 74 ARG B O 1
ATOM 3129 N N . GLN B 1 75 ? -14.906 -16.062 7.195 1 95.81 75 GLN B N 1
ATOM 3130 C CA . GLN B 1 75 ? -15.922 -17.094 7.348 1 95.81 75 GLN B CA 1
ATOM 3131 C C . GLN B 1 75 ? -15.391 -18.281 8.148 1 95.81 75 GLN B C 1
ATOM 3133 O O . GLN B 1 75 ? -16.125 -18.891 8.938 1 95.81 75 GLN B O 1
ATOM 3138 N N . ALA B 1 76 ? -14.148 -18.562 7.941 1 95.06 76 ALA B N 1
ATOM 3139 C CA . ALA B 1 76 ? -13.492 -19.672 8.648 1 95.06 76 ALA B CA 1
ATOM 3140 C C . ALA B 1 76 ? -13 -19.219 10.023 1 95.06 76 ALA B C 1
ATOM 3142 O O . ALA B 1 76 ? -12.578 -20.031 10.836 1 95.06 76 ALA B O 1
ATOM 3143 N N . ASP B 1 77 ? -12.969 -17.953 10.305 1 93.44 77 ASP B N 1
ATOM 3144 C CA . ASP B 1 77 ? -12.406 -17.344 11.5 1 93.44 77 ASP B CA 1
ATOM 3145 C C . ASP B 1 77 ? -10.953 -17.766 11.695 1 93.44 77 ASP B C 1
ATOM 3147 O O . ASP B 1 77 ? -10.562 -18.188 12.789 1 93.44 77 ASP B O 1
ATOM 3151 N N . ASP B 1 78 ? -10.25 -17.734 10.656 1 94.44 78 ASP B N 1
ATOM 3152 C CA . ASP B 1 78 ? -8.836 -18.109 10.641 1 94.44 78 ASP B CA 1
ATOM 3153 C C . ASP B 1 78 ? -8.031 -17.172 9.727 1 94.44 78 ASP B C 1
ATOM 3155 O O . ASP B 1 78 ? -8.008 -17.359 8.516 1 94.44 78 ASP B O 1
ATOM 3159 N N . PHE B 1 79 ? -7.363 -16.219 10.375 1 94.81 79 PHE B N 1
ATOM 3160 C CA . PHE B 1 79 ? -6.547 -15.273 9.633 1 94.81 79 PHE B CA 1
ATOM 3161 C C . PHE B 1 79 ? -5.066 -15.602 9.766 1 94.81 79 PHE B C 1
ATOM 3163 O O . PHE B 1 79 ? -4.207 -14.789 9.43 1 94.81 79 PHE B O 1
ATOM 3170 N N . SER B 1 80 ? -4.711 -16.797 10.156 1 91.31 80 SER B N 1
ATOM 3171 C CA . SER B 1 80 ? -3.352 -17.141 10.57 1 91.31 80 SER B CA 1
ATOM 3172 C C . SER B 1 80 ? -2.408 -17.188 9.375 1 91.31 80 SER B C 1
ATOM 3174 O O . SER B 1 80 ? -1.196 -17.016 9.523 1 91.31 80 SER B O 1
ATOM 3176 N N . ARG B 1 81 ? -2.926 -17.375 8.164 1 93.5 81 ARG B N 1
ATOM 3177 C CA . ARG B 1 81 ? -2.049 -17.609 7.02 1 93.5 81 ARG B CA 1
ATOM 3178 C C . ARG B 1 81 ? -2.102 -16.438 6.043 1 93.5 81 ARG B C 1
ATOM 3180 O O . ARG B 1 81 ? -1.259 -16.328 5.152 1 93.5 81 ARG B O 1
ATOM 3187 N N . ILE B 1 82 ? -3.023 -15.523 6.23 1 97.44 82 ILE B N 1
ATOM 3188 C CA . ILE B 1 82 ? -3.305 -14.5 5.227 1 97.44 82 ILE B CA 1
ATOM 3189 C C . ILE B 1 82 ? -2.135 -13.523 5.145 1 97.44 82 ILE B C 1
ATOM 3191 O O . ILE B 1 82 ? -1.823 -13.008 4.066 1 97.44 82 ILE B O 1
ATOM 3195 N N . GLY B 1 83 ? -1.488 -13.273 6.312 1 97.88 83 GLY B N 1
ATOM 3196 C CA . GLY B 1 83 ? -0.296 -12.438 6.297 1 97.88 83 GLY B CA 1
ATOM 3197 C C . GLY B 1 83 ? 0.811 -13 5.422 1 97.88 83 GLY B C 1
ATOM 3198 O O . GLY B 1 83 ? 1.425 -12.266 4.645 1 97.88 83 GLY B O 1
ATOM 3199 N N . ALA B 1 84 ? 1.05 -14.305 5.547 1 97.75 84 ALA B N 1
ATOM 3200 C CA . ALA B 1 84 ? 2.059 -14.969 4.73 1 97.75 84 ALA B CA 1
ATOM 3201 C C . ALA B 1 84 ? 1.685 -14.93 3.252 1 97.75 84 ALA B C 1
ATOM 3203 O O . ALA B 1 84 ? 2.555 -14.797 2.387 1 97.75 84 ALA B O 1
ATOM 3204 N N . ASP B 1 85 ? 0.379 -15.078 2.971 1 98.62 85 ASP B N 1
ATOM 3205 C CA . ASP B 1 85 ? -0.103 -14.977 1.598 1 98.62 85 ASP B CA 1
ATOM 3206 C C . ASP B 1 85 ? 0.308 -13.641 0.973 1 98.62 85 ASP B C 1
ATOM 3208 O O . ASP B 1 85 ? 0.75 -13.602 -0.177 1 98.62 85 ASP B O 1
ATOM 3212 N N . LEU B 1 86 ? 0.15 -12.625 1.756 1 98.75 86 LEU B N 1
ATOM 3213 C CA . LEU B 1 86 ? 0.436 -11.281 1.278 1 98.75 86 LEU B CA 1
ATOM 3214 C C . LEU B 1 86 ? 1.911 -11.133 0.921 1 98.75 86 LEU B C 1
ATOM 3216 O O . LEU B 1 86 ? 2.246 -10.609 -0.144 1 98.75 86 LEU B O 1
ATOM 3220 N N . VAL B 1 87 ? 2.797 -11.586 1.778 1 98.81 87 VAL B N 1
ATOM 3221 C CA . VAL B 1 87 ? 4.234 -11.492 1.558 1 98.81 87 VAL B CA 1
ATOM 3222 C C . VAL B 1 87 ? 4.625 -12.305 0.328 1 98.81 87 VAL B C 1
ATOM 3224 O O . VAL B 1 87 ? 5.422 -11.859 -0.499 1 98.81 87 VAL B O 1
ATOM 3227 N N . SER B 1 88 ? 4.035 -13.469 0.188 1 98.69 88 SER B N 1
ATOM 3228 C CA . SER B 1 88 ? 4.328 -14.32 -0.96 1 98.69 88 SER B CA 1
ATOM 3229 C C . SER B 1 88 ? 3.895 -13.664 -2.264 1 98.69 88 SER B C 1
ATOM 3231 O O . SER B 1 88 ? 4.637 -13.68 -3.25 1 98.69 88 SER B O 1
ATOM 3233 N N . ALA B 1 89 ? 2.701 -13.086 -2.25 1 98.31 89 ALA B N 1
ATOM 3234 C CA . ALA B 1 89 ? 2.189 -12.422 -3.445 1 98.31 89 ALA B CA 1
ATOM 3235 C C . ALA B 1 89 ? 3.139 -11.32 -3.908 1 98.31 89 ALA B C 1
ATOM 3237 O O . ALA B 1 89 ? 3.443 -11.219 -5.098 1 98.31 89 ALA B O 1
ATOM 3238 N N . CYS B 1 90 ? 3.627 -10.562 -3.014 1 98.56 90 CYS B N 1
ATOM 3239 C CA . CYS B 1 90 ? 4.477 -9.422 -3.34 1 98.56 90 CYS B CA 1
ATOM 3240 C C . CYS B 1 90 ? 5.895 -9.875 -3.672 1 98.56 90 CYS B C 1
ATOM 3242 O O . CYS B 1 90 ? 6.461 -9.461 -4.684 1 98.56 90 CYS B O 1
ATOM 3244 N N . CYS B 1 91 ? 6.457 -10.734 -2.875 1 98.81 91 CYS B N 1
ATOM 3245 C CA . CYS B 1 91 ? 7.855 -11.125 -3.016 1 98.81 91 CYS B CA 1
ATOM 3246 C C . CYS B 1 91 ? 8.07 -11.969 -4.27 1 98.81 91 CYS B C 1
ATOM 3248 O O . CYS B 1 91 ? 9.102 -11.859 -4.926 1 98.81 91 CYS B O 1
ATOM 3250 N N . ASN B 1 92 ? 7.098 -12.836 -4.586 1 98.81 92 ASN B N 1
ATOM 3251 C CA . ASN B 1 92 ? 7.211 -13.617 -5.812 1 98.81 92 ASN B CA 1
ATOM 3252 C C . ASN B 1 92 ? 7.289 -12.719 -7.047 1 98.81 92 ASN B C 1
ATOM 3254 O O . ASN B 1 92 ? 7.98 -13.039 -8.016 1 98.81 92 ASN B O 1
ATOM 3258 N N . ASP B 1 93 ? 6.609 -11.594 -7.027 1 98.38 93 ASP B N 1
ATOM 3259 C CA . ASP B 1 93 ? 6.559 -10.672 -8.156 1 98.38 93 ASP B CA 1
ATOM 3260 C C . ASP B 1 93 ? 7.941 -10.086 -8.453 1 98.38 93 ASP B C 1
ATOM 3262 O O . ASP B 1 93 ? 8.273 -9.812 -9.602 1 98.38 93 ASP B O 1
ATOM 3266 N N . ILE B 1 94 ? 8.734 -9.875 -7.418 1 98.56 94 ILE B N 1
ATOM 3267 C CA . ILE B 1 94 ? 10.031 -9.266 -7.699 1 98.56 94 ILE B CA 1
ATOM 3268 C C . ILE B 1 94 ? 11.094 -10.352 -7.836 1 98.56 94 ILE B C 1
ATOM 3270 O O . ILE B 1 94 ? 12.086 -10.172 -8.539 1 98.56 94 ILE B O 1
ATOM 3274 N N . ALA B 1 95 ? 10.867 -11.492 -7.215 1 98.69 95 ALA B N 1
ATOM 3275 C CA . ALA B 1 95 ? 11.828 -12.586 -7.273 1 98.69 95 ALA B CA 1
ATOM 3276 C C . ALA B 1 95 ? 12.008 -13.094 -8.703 1 98.69 95 ALA B C 1
ATOM 3278 O O . ALA B 1 95 ? 13.102 -13.5 -9.094 1 98.69 95 ALA B O 1
ATOM 3279 N N . VAL B 1 96 ? 10.977 -13.039 -9.508 1 98.69 96 VAL B N 1
ATOM 3280 C CA . VAL B 1 96 ? 11.023 -13.555 -10.875 1 98.69 96 VAL B CA 1
ATOM 3281 C C . VAL B 1 96 ? 11.969 -12.703 -11.719 1 98.69 96 VAL B C 1
ATOM 3283 O O . VAL B 1 96 ? 12.352 -13.094 -12.82 1 98.69 96 VAL B O 1
ATOM 3286 N N . HIS B 1 97 ? 12.352 -11.547 -11.195 1 98.38 97 HIS B N 1
ATOM 3287 C CA . HIS B 1 97 ? 13.305 -10.68 -11.883 1 98.38 97 HIS B CA 1
ATOM 3288 C C . HIS B 1 97 ? 14.703 -10.828 -11.305 1 98.38 97 HIS B C 1
ATOM 3290 O O . HIS B 1 97 ? 15.625 -10.102 -11.688 1 98.38 97 HIS B O 1
ATOM 3296 N N . GLY B 1 98 ? 14.867 -11.719 -10.32 1 98.19 98 GLY B N 1
ATOM 3297 C CA . GLY B 1 98 ? 16.156 -11.945 -9.68 1 98.19 98 GLY B CA 1
ATOM 3298 C C . GLY B 1 98 ? 16.422 -11 -8.523 1 98.19 98 GLY B C 1
ATOM 3299 O O . GLY B 1 98 ? 17.547 -10.906 -8.039 1 98.19 98 GLY B O 1
ATOM 3300 N N . ALA B 1 99 ? 15.438 -10.32 -8.07 1 98.19 99 ALA B N 1
ATOM 3301 C CA . ALA B 1 99 ? 15.625 -9.312 -7.023 1 98.19 99 ALA B CA 1
ATOM 3302 C C . ALA B 1 99 ? 15.562 -9.945 -5.637 1 98.19 99 ALA B C 1
ATOM 3304 O O . ALA B 1 99 ? 14.758 -10.852 -5.398 1 98.19 99 ALA B O 1
ATOM 3305 N N . ARG B 1 100 ? 16.359 -9.484 -4.738 1 97.5 100 ARG B N 1
ATOM 3306 C CA . ARG B 1 100 ? 16.312 -9.852 -3.326 1 97.5 100 ARG B CA 1
ATOM 3307 C C . ARG B 1 100 ? 15.453 -8.859 -2.537 1 97.5 100 ARG B C 1
ATOM 3309 O O . ARG B 1 100 ? 15.664 -7.648 -2.619 1 97.5 100 ARG B O 1
ATOM 3316 N N . PRO B 1 101 ? 14.508 -9.391 -1.771 1 98.44 101 PRO B N 1
ATOM 3317 C CA . PRO B 1 101 ? 13.703 -8.477 -0.959 1 98.44 101 PRO B CA 1
ATOM 3318 C C . PRO B 1 101 ? 14.523 -7.77 0.119 1 98.44 101 PRO B C 1
ATOM 3320 O O . PRO B 1 101 ? 15.422 -8.375 0.715 1 98.44 101 PRO B O 1
ATOM 3323 N N . LEU B 1 102 ? 14.242 -6.473 0.396 1 98.19 102 LEU B N 1
ATOM 3324 C CA . LEU B 1 102 ? 14.891 -5.691 1.447 1 98.19 102 LEU B CA 1
ATOM 3325 C C . LEU B 1 102 ? 13.883 -5.266 2.508 1 98.19 102 LEU B C 1
ATOM 3327 O O . LEU B 1 102 ? 14.031 -5.598 3.686 1 98.19 102 LEU B O 1
ATOM 3331 N N . THR B 1 103 ? 12.836 -4.594 2.068 1 98.56 103 THR B N 1
ATOM 3332 C CA . THR B 1 103 ? 11.859 -4.043 3.008 1 98.56 103 THR B CA 1
ATOM 3333 C C . THR B 1 103 ? 10.445 -4.441 2.613 1 98.56 103 THR B C 1
ATOM 3335 O O . THR B 1 103 ? 10.18 -4.75 1.449 1 98.56 103 THR B O 1
ATOM 3338 N N . PHE B 1 104 ? 9.609 -4.484 3.566 1 98.69 104 PHE B N 1
ATOM 3339 C CA . PHE B 1 104 ? 8.188 -4.734 3.389 1 98.69 104 PHE B CA 1
ATOM 3340 C C . PHE B 1 104 ? 7.355 -3.758 4.219 1 98.69 104 PHE B C 1
ATOM 3342 O O . PHE B 1 104 ? 7.707 -3.455 5.359 1 98.69 104 PHE B O 1
ATOM 3349 N N . LEU B 1 105 ? 6.328 -3.133 3.635 1 98.31 105 LEU B N 1
ATOM 3350 C CA . LEU B 1 105 ? 5.309 -2.346 4.324 1 98.31 105 LEU B CA 1
ATOM 3351 C C . LEU B 1 105 ? 3.928 -2.967 4.137 1 98.31 105 LEU B C 1
ATOM 3353 O O . LEU B 1 105 ? 3.643 -3.559 3.094 1 98.31 105 LEU B O 1
ATOM 3357 N N . ASP B 1 106 ? 3.107 -2.793 5.145 1 98 106 ASP B N 1
ATOM 3358 C CA . ASP B 1 106 ? 1.762 -3.354 5.051 1 98 106 ASP B CA 1
ATOM 3359 C C . ASP B 1 106 ? 0.704 -2.297 5.355 1 98 106 ASP B C 1
ATOM 3361 O O . ASP B 1 106 ? 0.994 -1.29 6.008 1 98 106 ASP B O 1
ATOM 3365 N N . TYR B 1 107 ? -0.418 -2.467 4.871 1 98.12 107 TYR B N 1
ATOM 3366 C CA . TYR B 1 107 ? -1.656 -1.742 5.133 1 98.12 107 TYR B CA 1
ATOM 3367 C C . TYR B 1 107 ? -2.803 -2.705 5.418 1 98.12 107 TYR B C 1
ATOM 3369 O O . TYR B 1 107 ? -3.135 -3.551 4.586 1 98.12 107 TYR B O 1
ATOM 3377 N N . VAL B 1 108 ? -3.355 -2.654 6.625 1 97.75 108 VAL B N 1
ATOM 3378 C CA . VAL B 1 108 ? -4.492 -3.48 7.027 1 97.75 108 VAL B CA 1
ATOM 3379 C C . VAL B 1 108 ? -5.695 -2.592 7.32 1 97.75 108 VAL B C 1
ATOM 3381 O O . VAL B 1 108 ? -5.652 -1.749 8.219 1 97.75 108 VAL B O 1
ATOM 3384 N N . ALA B 1 109 ? -6.77 -2.766 6.562 1 97.19 109 ALA B N 1
ATOM 3385 C CA . ALA B 1 109 ? -7.973 -1.96 6.738 1 97.19 109 ALA B CA 1
ATOM 3386 C C . ALA B 1 109 ? -9.18 -2.84 7.062 1 97.19 109 ALA B C 1
ATOM 3388 O O . ALA B 1 109 ? -9.266 -3.98 6.605 1 97.19 109 ALA B O 1
ATOM 3389 N N . ASN B 1 110 ? -10.062 -2.357 7.816 1 95.56 110 ASN B N 1
ATOM 3390 C CA . ASN B 1 110 ? -11.281 -3.051 8.211 1 95.56 110 ASN B CA 1
ATOM 3391 C C . ASN B 1 110 ? -12.391 -2.068 8.586 1 95.56 110 ASN B C 1
ATOM 3393 O O . ASN B 1 110 ? -12.156 -0.861 8.664 1 95.56 110 ASN B O 1
ATOM 3397 N N . ASP B 1 111 ? -13.578 -2.623 8.805 1 94.5 111 ASP B N 1
ATOM 3398 C CA . ASP B 1 111 ? -14.695 -1.794 9.234 1 94.5 111 ASP B CA 1
ATOM 3399 C C . ASP B 1 111 ? -14.539 -1.359 10.688 1 94.5 111 ASP B C 1
ATOM 3401 O O . ASP B 1 111 ? -14.719 -0.185 11.016 1 94.5 111 ASP B O 1
ATOM 3405 N N . VAL B 1 112 ? -14.211 -2.301 11.531 1 92.5 112 VAL B N 1
ATOM 3406 C CA . VAL B 1 112 ? -13.953 -2.074 12.945 1 92.5 112 VAL B CA 1
ATOM 3407 C C . VAL B 1 112 ? -12.648 -2.754 13.352 1 92.5 112 VAL B C 1
ATOM 3409 O O . VAL B 1 112 ? -12.445 -3.938 13.078 1 92.5 112 VAL B O 1
ATOM 3412 N N . LEU B 1 113 ? -11.867 -1.979 14.023 1 91.94 113 LEU B N 1
ATOM 3413 C CA . LEU B 1 113 ? -10.547 -2.48 14.383 1 91.94 113 LEU B CA 1
ATOM 3414 C C . LEU B 1 113 ? -10.648 -3.531 15.484 1 91.94 113 LEU B C 1
ATOM 3416 O O . LEU B 1 113 ? -11.234 -3.275 16.547 1 91.94 113 LEU B O 1
ATOM 3420 N N . ASP B 1 114 ? -10.211 -4.68 15.219 1 93.06 114 ASP B N 1
ATOM 3421 C CA . ASP B 1 114 ? -9.945 -5.738 16.188 1 93.06 114 ASP B CA 1
ATOM 3422 C C . ASP B 1 114 ? -8.445 -5.953 16.375 1 93.06 114 ASP B C 1
ATOM 3424 O O . ASP B 1 114 ? -7.812 -6.648 15.578 1 93.06 114 ASP B O 1
ATOM 3428 N N . PRO B 1 115 ? -7.941 -5.426 17.438 1 94.25 115 PRO B N 1
ATOM 3429 C CA . PRO B 1 115 ? -6.488 -5.438 17.625 1 94.25 115 PRO B CA 1
ATOM 3430 C C . PRO B 1 115 ? -5.895 -6.844 17.562 1 94.25 115 PRO B C 1
ATOM 3432 O O . PRO B 1 115 ? -4.824 -7.043 16.984 1 94.25 115 PRO B O 1
ATOM 3435 N N . GLU B 1 116 ? -6.551 -7.84 18.141 1 94.06 116 GLU B N 1
ATOM 3436 C CA . GLU B 1 116 ? -6.027 -9.203 18.172 1 94.06 116 GLU B CA 1
ATOM 3437 C C . GLU B 1 116 ? -6.004 -9.812 16.766 1 94.06 116 GLU B C 1
ATOM 3439 O O . GLU B 1 116 ? -5.059 -10.523 16.422 1 94.06 116 GLU B O 1
ATOM 3444 N N . ARG B 1 117 ? -6.984 -9.578 16.031 1 94.44 117 ARG B N 1
ATOM 3445 C CA . ARG B 1 117 ? -7.043 -10.078 14.664 1 94.44 117 ARG B CA 1
ATOM 3446 C C . ARG B 1 117 ? -5.953 -9.438 13.805 1 94.44 117 ARG B C 1
ATOM 3448 O O . ARG B 1 117 ? -5.277 -10.133 13.039 1 94.44 117 ARG B O 1
ATOM 3455 N N . VAL B 1 118 ? -5.859 -8.156 13.898 1 94.88 118 VAL B N 1
ATOM 3456 C CA . VAL B 1 118 ? -4.832 -7.453 13.141 1 94.88 118 VAL B CA 1
ATOM 3457 C C . VAL B 1 118 ? -3.449 -7.949 13.555 1 94.88 118 VAL B C 1
ATOM 3459 O O . VAL B 1 118 ? -2.568 -8.133 12.711 1 94.88 118 VAL B O 1
ATOM 3462 N N . ALA B 1 119 ? -3.273 -8.148 14.82 1 94.88 119 ALA B N 1
ATOM 3463 C CA . ALA B 1 119 ? -1.995 -8.656 15.305 1 94.88 119 ALA B CA 1
ATOM 3464 C C . ALA B 1 119 ? -1.685 -10.023 14.703 1 94.88 119 ALA B C 1
ATOM 3466 O O . ALA B 1 119 ? -0.54 -10.305 14.336 1 94.88 119 ALA B O 1
ATOM 3467 N N . GLN B 1 120 ? -2.666 -10.859 14.602 1 95.25 120 GLN B N 1
ATOM 3468 C CA . GLN B 1 120 ? -2.484 -12.172 13.984 1 95.25 120 GLN B CA 1
ATOM 3469 C C . GLN B 1 120 ? -1.996 -12.039 12.547 1 95.25 120 GLN B C 1
ATOM 3471 O O . GLN B 1 120 ? -1.08 -12.75 12.125 1 95.25 120 GLN B O 1
ATOM 3476 N N . ILE B 1 121 ? -2.596 -11.195 11.844 1 97.38 121 ILE B N 1
ATOM 3477 C CA . ILE B 1 121 ? -2.254 -10.961 10.445 1 97.38 121 ILE B CA 1
ATOM 3478 C C . ILE B 1 121 ? -0.823 -10.438 10.344 1 97.38 121 ILE B C 1
ATOM 3480 O O . ILE B 1 121 ? -0.006 -10.984 9.602 1 97.38 121 ILE B O 1
ATOM 3484 N N . VAL B 1 122 ? -0.498 -9.438 11.133 1 97.12 122 VAL B N 1
ATOM 3485 C CA . VAL B 1 122 ? 0.797 -8.773 11.047 1 97.12 122 VAL B CA 1
ATOM 3486 C C . VAL B 1 122 ? 1.896 -9.711 11.547 1 97.12 122 VAL B C 1
ATOM 3488 O O . VAL B 1 122 ? 3.01 -9.703 11.016 1 97.12 122 VAL B O 1
ATOM 3491 N N . CYS B 1 123 ? 1.624 -10.5 12.547 1 97 123 CYS B N 1
ATOM 3492 C CA . CYS B 1 123 ? 2.596 -11.484 13.008 1 97 123 CYS B CA 1
ATOM 3493 C C . CYS B 1 123 ? 2.893 -12.5 11.906 1 97 123 CYS B C 1
ATOM 3495 O O . CYS B 1 123 ? 4.031 -12.945 11.758 1 97 123 CYS B O 1
ATOM 3497 N N . GLY B 1 124 ? 1.848 -12.891 11.18 1 97.38 124 GLY B N 1
ATOM 3498 C CA . GLY B 1 124 ? 2.057 -13.742 10.016 1 97.38 124 GLY B CA 1
ATOM 3499 C C . GLY B 1 124 ? 2.92 -13.094 8.953 1 97.38 124 GLY B C 1
ATOM 3500 O O . GLY B 1 124 ? 3.76 -13.75 8.336 1 97.38 124 GLY B O 1
ATOM 3501 N N . ILE B 1 125 ? 2.686 -11.789 8.742 1 98.5 125 ILE B N 1
ATOM 3502 C CA . ILE B 1 125 ? 3.51 -11.039 7.805 1 98.5 125 ILE B CA 1
ATOM 3503 C C . ILE B 1 125 ? 4.965 -11.062 8.266 1 98.5 125 ILE B C 1
ATOM 3505 O O . ILE B 1 125 ? 5.867 -11.352 7.477 1 98.5 125 ILE B O 1
ATOM 3509 N N . ALA B 1 126 ? 5.164 -10.781 9.523 1 98.12 126 ALA B N 1
ATOM 3510 C CA . ALA B 1 126 ? 6.512 -10.727 10.086 1 98.12 126 ALA B CA 1
ATOM 3511 C C . ALA B 1 126 ? 7.23 -12.07 9.922 1 98.12 126 ALA B C 1
ATOM 3513 O O . ALA B 1 126 ? 8.398 -12.109 9.531 1 98.12 126 ALA B O 1
ATOM 3514 N N . GLU B 1 127 ? 6.57 -13.109 10.219 1 98 127 GLU B N 1
ATOM 3515 C CA . GLU B 1 127 ? 7.16 -14.438 10.078 1 98 127 GLU B CA 1
ATOM 3516 C C . GLU B 1 127 ? 7.566 -14.711 8.633 1 98 127 GLU B C 1
ATOM 3518 O O . GLU B 1 127 ? 8.656 -15.211 8.367 1 98 127 GLU B O 1
ATOM 3523 N N . ALA B 1 128 ? 6.684 -14.414 7.742 1 98.38 128 ALA B N 1
ATOM 3524 C CA . ALA B 1 128 ? 6.969 -14.617 6.324 1 98.38 128 ALA B CA 1
ATOM 3525 C C . ALA B 1 128 ? 8.117 -13.727 5.863 1 98.38 128 ALA B C 1
ATOM 3527 O O . ALA B 1 128 ? 8.938 -14.141 5.043 1 98.38 128 ALA B O 1
ATOM 3528 N N . CYS B 1 129 ? 8.156 -12.477 6.324 1 98.56 129 CYS B N 1
ATOM 3529 C CA . CYS B 1 129 ? 9.25 -11.57 5.996 1 98.56 129 CYS B CA 1
ATOM 3530 C C . CYS B 1 129 ? 10.586 -12.148 6.453 1 98.56 129 CYS B C 1
ATOM 3532 O O . CYS B 1 129 ? 11.562 -12.141 5.695 1 98.56 129 CYS B O 1
ATOM 3534 N N . ARG B 1 130 ? 10.641 -12.641 7.645 1 97.81 130 ARG B N 1
ATOM 3535 C CA . ARG B 1 130 ? 11.875 -13.242 8.148 1 97.81 130 ARG B CA 1
ATOM 3536 C C . ARG B 1 130 ? 12.336 -14.383 7.25 1 97.81 130 ARG B C 1
ATOM 3538 O O . ARG B 1 130 ? 13.531 -14.516 6.973 1 97.81 130 ARG B O 1
ATOM 3545 N N . ALA B 1 131 ? 11.422 -15.109 6.77 1 96.69 131 ALA B N 1
ATOM 3546 C CA . ALA B 1 131 ? 11.727 -16.297 5.969 1 96.69 131 ALA B CA 1
ATOM 3547 C C . ALA B 1 131 ? 12.375 -15.906 4.645 1 96.69 131 ALA B C 1
ATOM 3549 O O . ALA B 1 131 ? 13.133 -16.688 4.062 1 96.69 131 ALA B O 1
ATOM 3550 N N . VAL B 1 132 ? 12.133 -14.719 4.152 1 97.5 132 VAL B N 1
ATOM 3551 C CA . VAL B 1 132 ? 12.672 -14.352 2.846 1 97.5 132 VAL B CA 1
ATOM 3552 C C . VAL B 1 132 ? 13.75 -13.281 3.014 1 97.5 132 VAL B C 1
ATOM 3554 O O . VAL B 1 132 ? 14.273 -12.758 2.025 1 97.5 132 VAL B O 1
ATOM 3557 N N . GLY B 1 133 ? 14.023 -12.867 4.234 1 96.44 133 GLY B N 1
ATOM 3558 C CA . GLY B 1 133 ? 15.102 -11.922 4.508 1 96.44 133 GLY B CA 1
ATOM 3559 C C . GLY B 1 133 ? 14.68 -10.477 4.328 1 96.44 133 GLY B C 1
ATOM 3560 O O . GLY B 1 133 ? 15.523 -9.609 4.098 1 96.44 133 GLY B O 1
ATOM 3561 N N . ALA B 1 134 ? 13.422 -10.195 4.363 1 98.12 134 ALA B N 1
ATOM 3562 C CA . ALA B 1 134 ? 12.914 -8.828 4.273 1 98.12 134 ALA B CA 1
ATOM 3563 C C . ALA B 1 134 ? 12.617 -8.258 5.66 1 98.12 134 ALA B C 1
ATOM 3565 O O . ALA B 1 134 ? 12.289 -9.008 6.586 1 98.12 134 ALA B O 1
ATOM 3566 N N . SER B 1 135 ? 12.734 -6.984 5.82 1 98.25 135 SER B N 1
ATOM 3567 C CA . SER B 1 135 ? 12.391 -6.305 7.066 1 98.25 135 SER B CA 1
ATOM 3568 C C . SER B 1 135 ? 11.023 -5.633 6.969 1 98.25 135 SER B C 1
ATOM 3570 O O . SER B 1 135 ? 10.781 -4.844 6.055 1 98.25 135 SER B O 1
ATOM 3572 N N . LEU B 1 136 ? 10.086 -6.016 7.867 1 97.88 136 LEU B N 1
ATOM 3573 C CA . LEU B 1 136 ? 8.82 -5.309 8.008 1 97.88 136 LEU B CA 1
ATOM 3574 C C . LEU B 1 136 ? 9.016 -3.979 8.727 1 97.88 136 LEU B C 1
ATOM 3576 O O . LEU B 1 136 ? 8.93 -3.914 9.953 1 97.88 136 LEU B O 1
ATOM 3580 N N . ILE B 1 137 ? 9.156 -2.842 7.957 1 97 137 ILE B N 1
ATOM 3581 C CA . ILE B 1 137 ? 9.75 -1.651 8.555 1 97 137 ILE B CA 1
ATOM 3582 C C . ILE B 1 137 ? 8.656 -0.628 8.859 1 97 137 ILE B C 1
ATOM 3584 O O . ILE B 1 137 ? 8.914 0.4 9.484 1 97 137 ILE B O 1
ATOM 3588 N N . GLY B 1 138 ? 7.445 -0.918 8.414 1 94.06 138 GLY B N 1
ATOM 3589 C CA . GLY B 1 138 ? 6.355 0.016 8.633 1 94.06 138 GLY B CA 1
ATOM 3590 C C . GLY B 1 138 ? 5.012 -0.508 8.164 1 94.06 138 GLY B C 1
ATOM 3591 O O . GLY B 1 138 ? 4.934 -1.593 7.582 1 94.06 138 GLY B O 1
ATOM 3592 N N . GLY B 1 139 ? 3.996 0.275 8.43 1 94.19 139 GLY B N 1
ATOM 3593 C CA . GLY B 1 139 ? 2.643 -0.081 8.031 1 94.19 139 GLY B CA 1
ATOM 3594 C C . GLY B 1 139 ? 1.601 0.915 8.508 1 94.19 139 GLY B C 1
ATOM 3595 O O . GLY B 1 139 ? 1.939 1.95 9.078 1 94.19 139 GLY B O 1
ATOM 3596 N N . GLU B 1 140 ? 0.416 0.633 8.125 1 93.25 140 GLU B N 1
ATOM 3597 C CA . GLU B 1 140 ? -0.747 1.433 8.492 1 93.25 140 GLU B CA 1
ATOM 3598 C C . GLU B 1 140 ? -1.958 0.547 8.773 1 93.25 140 GLU B C 1
ATOM 3600 O O . GLU B 1 140 ? -2.215 -0.412 8.047 1 93.25 140 GLU B O 1
ATOM 3605 N N . THR B 1 141 ? -2.594 0.792 9.898 1 92.88 141 THR B N 1
ATOM 3606 C CA . THR B 1 141 ? -3.871 0.163 10.219 1 92.88 141 THR B CA 1
ATOM 3607 C C . THR B 1 141 ? -5.012 1.17 10.102 1 92.88 141 THR B C 1
ATOM 3609 O O . THR B 1 141 ? -5.008 2.199 10.781 1 92.88 141 THR B O 1
ATOM 3612 N N . ALA B 1 142 ? -5.973 0.882 9.273 1 92.69 142 ALA B N 1
ATOM 3613 C CA . ALA B 1 142 ? -7.07 1.812 9.023 1 92.69 142 ALA B CA 1
ATOM 3614 C C . ALA B 1 142 ? -8.398 1.223 9.484 1 92.69 142 ALA B C 1
ATOM 3616 O O . ALA B 1 142 ? -8.711 0.065 9.188 1 92.69 142 ALA B O 1
ATOM 3617 N N . GLU B 1 143 ? -9.055 1.95 10.281 1 93.5 143 GLU B N 1
ATOM 3618 C CA . GLU B 1 143 ? -10.445 1.67 10.625 1 93.5 143 GLU B CA 1
ATOM 3619 C C . GLU B 1 143 ? -11.398 2.545 9.812 1 93.5 143 GLU B C 1
ATOM 3621 O O . GLU B 1 143 ? -11.445 3.762 10 1 93.5 143 GLU B O 1
ATOM 3626 N N . MET B 1 144 ? -12.188 1.922 8.953 1 95.12 144 MET B N 1
ATOM 3627 C CA . MET B 1 144 ? -12.961 2.699 7.984 1 95.12 144 MET B CA 1
ATOM 3628 C C . MET B 1 144 ? -14.43 2.285 8.008 1 95.12 144 MET B C 1
ATOM 3630 O O . MET B 1 144 ? -14.938 1.753 7.02 1 95.12 144 MET B O 1
ATOM 3634 N N . PRO B 1 145 ? -15.133 2.645 9.102 1 93.19 145 PRO B N 1
ATOM 3635 C CA . PRO B 1 145 ? -16.578 2.385 9.125 1 93.19 145 PRO B CA 1
ATOM 3636 C C . PRO B 1 145 ? -17.312 3.062 7.98 1 93.19 145 PRO B C 1
ATOM 3638 O O . PRO B 1 145 ? -17.031 4.215 7.648 1 93.19 145 PRO B O 1
ATOM 3641 N N . GLY B 1 146 ? -18.219 2.34 7.387 1 93.56 146 GLY B N 1
ATOM 3642 C CA . GLY B 1 146 ? -19 2.895 6.285 1 93.56 146 GLY B CA 1
ATOM 3643 C C . GLY B 1 146 ? -18.344 2.672 4.93 1 93.56 146 GLY B C 1
ATOM 3644 O O . GLY B 1 146 ? -18.922 3.031 3.898 1 93.56 146 GLY B O 1
ATOM 3645 N N . VAL B 1 147 ? -17.203 2.074 4.879 1 97 147 VAL B N 1
ATOM 3646 C CA . VAL B 1 147 ? -16.516 1.77 3.629 1 97 147 VAL B CA 1
ATOM 3647 C C . VAL B 1 147 ? -16.516 0.261 3.393 1 97 147 VAL B C 1
ATOM 3649 O O . VAL B 1 147 ? -16.875 -0.203 2.307 1 97 147 VAL B O 1
ATOM 3652 N N . TYR B 1 148 ? -16.203 -0.472 4.371 1 97.5 148 TYR B N 1
ATOM 3653 C CA . TYR B 1 148 ? -16.156 -1.929 4.324 1 97.5 148 TYR B CA 1
ATOM 3654 C C . TYR B 1 148 ? -17.453 -2.539 4.832 1 97.5 148 TYR B C 1
ATOM 3656 O O . TYR B 1 148 ? -18.125 -1.952 5.676 1 97.5 148 TYR B O 1
ATOM 3664 N N . LEU B 1 1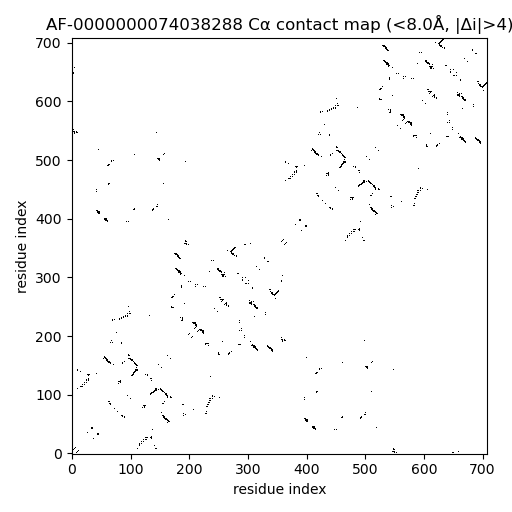49 ? -17.797 -3.727 4.301 1 97.12 149 LEU B N 1
ATOM 3665 C CA . LEU B 1 149 ? -18.859 -4.516 4.906 1 97.12 149 LEU B CA 1
ATOM 3666 C C . LEU B 1 149 ? -18.469 -4.961 6.312 1 97.12 149 LEU B C 1
ATOM 3668 O O . LEU B 1 149 ? -17.281 -5.09 6.621 1 97.12 149 LEU B O 1
ATOM 3672 N N . PRO B 1 150 ? -19.438 -5.199 7.215 1 95.19 150 PRO B N 1
ATOM 3673 C CA . PRO B 1 150 ? -19.141 -5.578 8.594 1 95.19 150 PRO B CA 1
ATOM 3674 C C . PRO B 1 150 ? -18.25 -6.82 8.68 1 95.19 150 PRO B C 1
ATOM 3676 O O . PRO B 1 150 ? -18.578 -7.855 8.094 1 95.19 150 PRO B O 1
ATOM 3679 N N . GLY B 1 151 ? -17.141 -6.672 9.312 1 94.56 151 GLY B N 1
ATOM 3680 C CA . GLY B 1 151 ? -16.25 -7.785 9.594 1 94.56 151 GLY B CA 1
ATOM 3681 C C . GLY B 1 151 ? -15.211 -8.016 8.508 1 94.56 151 GLY B C 1
ATOM 3682 O O . GLY B 1 151 ? -14.305 -8.836 8.672 1 94.56 151 GLY B O 1
ATOM 3683 N N . GLU B 1 152 ? -15.281 -7.297 7.426 1 96.06 152 GLU B N 1
ATOM 3684 C CA . GLU B 1 152 ? -14.398 -7.555 6.293 1 96.06 152 GLU B CA 1
ATOM 3685 C C . GLU B 1 152 ? -13.086 -6.797 6.434 1 96.06 152 GLU B C 1
ATOM 3687 O O . GLU B 1 152 ? -13 -5.836 7.203 1 96.06 152 GLU B O 1
ATOM 3692 N N . HIS B 1 153 ? -12.055 -7.273 5.719 1 96.75 153 HIS B N 1
ATOM 3693 C CA . HIS B 1 153 ? -10.695 -6.742 5.742 1 96.75 153 HIS B CA 1
ATOM 3694 C C . HIS B 1 153 ? -10.141 -6.594 4.332 1 96.75 153 HIS B C 1
ATOM 3696 O O . HIS B 1 153 ? -10.57 -7.289 3.412 1 96.75 153 HIS B O 1
ATOM 3702 N N . ASP B 1 154 ? -9.32 -5.703 4.172 1 97.94 154 ASP B N 1
ATOM 3703 C CA . ASP B 1 154 ? -8.422 -5.637 3.021 1 97.94 154 ASP B CA 1
ATOM 3704 C C . ASP B 1 154 ? -6.965 -5.523 3.467 1 97.94 154 ASP B C 1
ATOM 3706 O O . ASP B 1 154 ? -6.672 -4.926 4.504 1 97.94 154 ASP B O 1
ATOM 3710 N N . LEU B 1 155 ? -6.09 -6.227 2.801 1 98.44 155 LEU B N 1
ATOM 3711 C CA . LEU B 1 155 ? -4.664 -6.262 3.09 1 98.44 155 LEU B CA 1
ATOM 3712 C C . LEU B 1 155 ? -3.85 -5.855 1.863 1 98.44 155 LEU B C 1
ATOM 3714 O O . LEU B 1 155 ? -4.031 -6.422 0.781 1 98.44 155 LEU B O 1
ATOM 3718 N N . VAL B 1 156 ? -2.967 -4.91 2.023 1 98.69 156 VAL B N 1
ATOM 3719 C CA . VAL B 1 156 ? -2.08 -4.449 0.962 1 98.69 156 VAL B CA 1
ATOM 3720 C C . VAL B 1 156 ? -0.628 -4.539 1.427 1 98.69 156 VAL B C 1
ATOM 3722 O O . VAL B 1 156 ? -0.317 -4.223 2.578 1 98.69 156 VAL B O 1
ATOM 3725 N N . GLY B 1 157 ? 0.217 -5.043 0.596 1 98.62 157 GLY B N 1
ATOM 3726 C CA . GLY B 1 157 ? 1.643 -5.129 0.867 1 98.62 157 GLY B CA 1
ATOM 3727 C C . GLY B 1 157 ? 2.496 -4.512 -0.225 1 98.62 157 GLY B C 1
ATOM 3728 O O . GLY B 1 157 ? 2.113 -4.52 -1.396 1 98.62 157 GLY B O 1
ATOM 3729 N N . VAL B 1 158 ? 3.598 -3.988 0.168 1 98.56 158 VAL B N 1
ATOM 3730 C CA . VAL B 1 158 ? 4.582 -3.473 -0.778 1 98.56 158 VAL B CA 1
ATOM 3731 C C . VAL B 1 158 ? 5.969 -4.012 -0.426 1 98.56 158 VAL B C 1
ATOM 3733 O O . VAL B 1 158 ? 6.41 -3.904 0.719 1 98.56 158 VAL B O 1
ATOM 3736 N N . VAL B 1 159 ? 6.578 -4.578 -1.375 1 98.81 159 VAL B N 1
ATOM 3737 C CA . VAL B 1 159 ? 7.945 -5.059 -1.208 1 98.81 159 VAL B CA 1
ATOM 3738 C C . VAL B 1 159 ? 8.898 -4.203 -2.037 1 98.81 159 VAL B C 1
ATOM 3740 O O . VAL B 1 159 ? 8.562 -3.793 -3.15 1 98.81 159 VAL B O 1
ATOM 3743 N N . THR B 1 160 ? 9.992 -3.852 -1.462 1 98.5 160 THR B N 1
ATOM 3744 C CA . THR B 1 160 ? 11.125 -3.25 -2.162 1 98.5 160 THR B CA 1
ATOM 3745 C C . THR B 1 160 ? 12.344 -4.164 -2.102 1 98.5 160 THR B C 1
ATOM 3747 O O . THR B 1 160 ? 12.742 -4.605 -1.021 1 98.5 160 THR B O 1
ATOM 3750 N N . GLY B 1 161 ? 12.82 -4.512 -3.227 1 98.25 161 GLY B N 1
ATOM 3751 C CA . GLY B 1 161 ? 14.031 -5.301 -3.336 1 98.25 161 GLY B CA 1
ATOM 3752 C C . GLY B 1 161 ? 15.102 -4.637 -4.184 1 98.25 161 GLY B C 1
ATOM 3753 O O . GLY B 1 161 ? 14.984 -3.463 -4.539 1 98.25 161 GLY B O 1
ATOM 3754 N N . ILE B 1 162 ? 16.156 -5.395 -4.449 1 97.19 162 ILE B N 1
ATOM 3755 C CA . ILE B 1 162 ? 17.297 -4.855 -5.191 1 97.19 162 ILE B CA 1
ATOM 3756 C C . ILE B 1 162 ? 17.859 -5.926 -6.117 1 97.19 162 ILE B C 1
ATOM 3758 O O . ILE B 1 162 ? 17.844 -7.117 -5.789 1 97.19 162 ILE B O 1
ATOM 3762 N N . VAL B 1 163 ? 18.328 -5.527 -7.258 1 97.12 163 VAL B N 1
ATOM 3763 C CA . VAL B 1 163 ? 18.969 -6.414 -8.219 1 97.12 163 VAL B CA 1
ATOM 3764 C C . VAL B 1 163 ? 20.062 -5.652 -8.969 1 97.12 163 VAL B C 1
ATOM 3766 O O . VAL B 1 163 ? 20 -4.43 -9.102 1 97.12 163 VAL B O 1
ATOM 3769 N N . GLU B 1 164 ? 21.125 -6.398 -9.312 1 96.56 164 GLU B N 1
ATOM 3770 C CA . GLU B 1 164 ? 22.109 -5.82 -10.219 1 96.56 164 GLU B CA 1
ATOM 3771 C C . GLU B 1 164 ? 21.531 -5.621 -11.617 1 96.56 164 GLU B C 1
ATOM 3773 O O . GLU B 1 164 ? 20.875 -6.512 -12.156 1 96.56 164 GLU B O 1
ATOM 3778 N N . ARG B 1 165 ? 21.766 -4.508 -12.172 1 95.38 165 ARG B N 1
ATOM 3779 C CA . ARG B 1 165 ? 21.125 -4.129 -13.43 1 95.38 165 ARG B CA 1
ATOM 3780 C C . ARG B 1 165 ? 21.359 -5.188 -14.5 1 95.38 165 ARG B C 1
ATOM 3782 O O . ARG B 1 165 ? 20.406 -5.609 -15.172 1 95.38 165 ARG B O 1
ATOM 3789 N N . ASP B 1 166 ? 22.578 -5.602 -14.625 1 95.75 166 ASP B N 1
ATOM 3790 C CA . ASP B 1 166 ? 22.906 -6.516 -15.719 1 95.75 166 ASP B CA 1
ATOM 3791 C C . ASP B 1 166 ? 22.5 -7.945 -15.375 1 95.75 166 ASP B C 1
ATOM 3793 O O . ASP B 1 166 ? 22.734 -8.867 -16.156 1 95.75 166 ASP B O 1
ATOM 3797 N N . ARG B 1 167 ? 21.906 -8.18 -14.211 1 96.25 167 ARG B N 1
ATOM 3798 C CA . ARG B 1 167 ? 21.438 -9.5 -13.805 1 96.25 167 ARG B CA 1
ATOM 3799 C C . ARG B 1 167 ? 19.906 -9.562 -13.805 1 96.25 167 ARG B C 1
ATOM 3801 O O . ARG B 1 167 ? 19.328 -10.562 -13.375 1 96.25 167 ARG B O 1
ATOM 3808 N N . ILE B 1 168 ? 19.297 -8.5 -14.195 1 97.12 168 ILE B N 1
ATOM 3809 C CA . ILE B 1 168 ? 17.844 -8.469 -14.273 1 97.12 168 ILE B CA 1
ATOM 3810 C C . ILE B 1 168 ? 17.359 -9.555 -15.234 1 97.12 168 ILE B C 1
ATOM 3812 O O . ILE B 1 168 ? 17.859 -9.672 -16.359 1 97.12 168 ILE B O 1
ATOM 3816 N N . ILE B 1 169 ? 16.453 -10.344 -14.805 1 97.69 169 ILE B N 1
ATOM 3817 C CA . ILE B 1 169 ? 15.789 -11.344 -15.641 1 97.69 169 ILE B CA 1
ATOM 3818 C C . ILE B 1 169 ? 14.445 -10.797 -16.125 1 97.69 169 ILE B C 1
ATOM 3820 O O . ILE B 1 169 ? 13.555 -10.531 -15.32 1 97.69 169 ILE B O 1
ATOM 3824 N N . ASN B 1 170 ? 14.289 -10.617 -17.438 1 94.5 170 ASN B N 1
ATOM 3825 C CA . ASN B 1 170 ? 13.062 -10.031 -17.953 1 94.5 170 ASN B CA 1
ATOM 3826 C C . ASN B 1 170 ? 12.555 -10.797 -19.172 1 94.5 170 ASN B C 1
ATOM 3828 O O . ASN B 1 170 ? 11.656 -10.328 -19.891 1 94.5 170 ASN B O 1
ATOM 3832 N N . GLY B 1 171 ? 13.133 -11.906 -19.531 1 96.62 171 GLY B N 1
ATOM 3833 C CA . GLY B 1 171 ? 12.648 -12.781 -20.578 1 96.62 171 GLY B CA 1
ATOM 3834 C C . GLY B 1 171 ? 13.227 -12.453 -21.938 1 96.62 171 GLY B C 1
ATOM 3835 O O . GLY B 1 171 ? 12.984 -13.164 -22.922 1 96.62 171 GLY B O 1
ATOM 3836 N N . GLU B 1 172 ? 14.086 -11.445 -22.047 1 95.5 172 GLU B N 1
ATOM 3837 C CA . GLU B 1 172 ? 14.578 -10.953 -23.328 1 95.5 172 GLU B CA 1
ATOM 3838 C C . GLU B 1 172 ? 15.469 -11.992 -24.016 1 95.5 172 GLU B C 1
ATOM 3840 O O . GLU B 1 172 ? 15.602 -11.992 -25.234 1 95.5 172 GLU B O 1
ATOM 3845 N N . THR B 1 173 ? 16.078 -12.914 -23.219 1 97.56 173 THR B N 1
ATOM 3846 C CA . THR B 1 173 ? 17.047 -13.859 -23.781 1 97.56 173 THR B CA 1
ATOM 3847 C C . THR B 1 173 ? 16.391 -15.203 -24.062 1 97.56 173 THR B C 1
ATOM 3849 O O . THR B 1 173 ? 17.062 -16.156 -24.469 1 97.56 173 THR B O 1
ATOM 3852 N N . ILE B 1 174 ? 15.102 -15.305 -23.844 1 98.69 174 ILE B N 1
ATOM 3853 C CA . ILE B 1 174 ? 14.359 -16.531 -24.172 1 98.69 174 ILE B CA 1
ATOM 3854 C C . ILE B 1 174 ? 14.422 -16.797 -25.672 1 98.69 174 ILE B C 1
ATOM 3856 O O . ILE B 1 174 ? 14.289 -15.867 -26.469 1 98.69 174 ILE B O 1
ATOM 3860 N N . THR B 1 175 ? 14.648 -18.016 -26.031 1 98.44 175 THR B N 1
ATOM 3861 C CA . THR B 1 175 ? 14.688 -18.406 -27.438 1 98.44 175 THR B CA 1
ATOM 3862 C C . THR B 1 175 ? 13.977 -19.75 -27.656 1 98.44 175 THR B C 1
ATOM 3864 O O . THR B 1 175 ? 13.836 -20.531 -26.719 1 98.44 175 THR B O 1
ATOM 3867 N N . PRO B 1 176 ? 13.5 -19.922 -28.953 1 98.69 176 PRO B N 1
ATOM 3868 C CA . PRO B 1 176 ? 12.945 -21.234 -29.25 1 98.69 176 PRO B CA 1
ATOM 3869 C C . PRO B 1 176 ? 13.891 -22.375 -28.875 1 98.69 176 PRO B C 1
ATOM 3871 O O . PRO B 1 176 ? 15.102 -22.281 -29.078 1 98.69 176 PRO B O 1
ATOM 3874 N N . GLY B 1 177 ? 13.32 -23.406 -28.281 1 98.69 177 GLY B N 1
ATOM 3875 C CA . GLY B 1 177 ? 14.117 -24.531 -27.828 1 98.69 177 GLY B CA 1
ATOM 3876 C C . GLY B 1 177 ? 14.336 -24.516 -26.312 1 98.69 177 GLY B C 1
ATOM 3877 O O . GLY B 1 177 ? 14.664 -25.547 -25.734 1 98.69 177 GLY B O 1
ATOM 3878 N N . ASP B 1 178 ? 14.148 -23.406 -25.688 1 98.88 178 ASP B N 1
ATOM 3879 C CA . ASP B 1 178 ? 14.203 -23.344 -24.234 1 98.88 178 ASP B CA 1
ATOM 3880 C C . ASP B 1 178 ? 13.109 -24.203 -23.609 1 98.88 178 ASP B C 1
ATOM 3882 O O . ASP B 1 178 ? 12.023 -24.344 -24.172 1 98.88 178 ASP B O 1
ATOM 3886 N N . VAL B 1 179 ? 13.414 -24.797 -22.453 1 98.88 179 VAL B N 1
ATOM 3887 C CA . VAL B 1 179 ? 12.445 -25.625 -21.75 1 98.88 179 VAL B CA 1
ATOM 3888 C C . VAL B 1 179 ? 11.695 -24.766 -20.719 1 98.88 179 VAL B C 1
ATOM 3890 O O . VAL B 1 179 ? 12.234 -23.781 -20.219 1 98.88 179 VAL B O 1
ATOM 3893 N N . ILE B 1 180 ? 10.484 -25.125 -20.484 1 98.94 180 ILE B N 1
ATOM 3894 C CA . ILE B 1 180 ? 9.648 -24.469 -19.484 1 98.94 180 ILE B CA 1
ATOM 3895 C C . ILE B 1 180 ? 9.391 -25.422 -18.312 1 98.94 180 ILE B C 1
ATOM 3897 O O . ILE B 1 180 ? 8.812 -26.5 -18.5 1 98.94 180 ILE B O 1
ATOM 3901 N N . LEU B 1 181 ? 9.891 -25.094 -17.172 1 98.94 181 LEU B N 1
ATOM 3902 C CA . LEU B 1 181 ? 9.602 -25.828 -15.938 1 98.94 181 LEU B CA 1
ATOM 3903 C C . LEU B 1 181 ? 8.477 -25.172 -15.156 1 98.94 181 LEU B C 1
ATOM 3905 O O . LEU B 1 181 ? 8.406 -23.938 -15.078 1 98.94 181 LEU B O 1
ATOM 3909 N N . GLY B 1 182 ? 7.559 -25.969 -14.711 1 98.81 182 GLY B N 1
ATOM 3910 C CA . GLY B 1 182 ? 6.508 -25.5 -13.82 1 98.81 182 GLY B CA 1
ATOM 3911 C C . GLY B 1 182 ? 6.742 -25.891 -12.367 1 98.81 182 GLY B C 1
ATOM 3912 O O . GLY B 1 182 ? 7.18 -27 -12.078 1 98.81 182 GLY B O 1
ATOM 3913 N N . VAL B 1 183 ? 6.574 -24.953 -11.477 1 98.88 183 VAL B N 1
ATOM 3914 C CA . VAL B 1 183 ? 6.625 -25.203 -10.039 1 98.88 183 VAL B CA 1
ATOM 3915 C C . VAL B 1 183 ? 5.207 -25.219 -9.469 1 98.88 183 VAL B C 1
ATOM 3917 O O . VAL B 1 183 ? 4.395 -24.344 -9.797 1 98.88 183 VAL B O 1
ATOM 3920 N N . ALA B 1 184 ? 4.945 -26.109 -8.594 1 98.75 184 ALA B N 1
ATOM 3921 C CA . ALA B 1 184 ? 3.592 -26.391 -8.125 1 98.75 184 ALA B CA 1
ATOM 3922 C C . ALA B 1 184 ? 3.045 -25.219 -7.305 1 98.75 184 ALA B C 1
ATOM 3924 O O . ALA B 1 184 ? 3.785 -24.562 -6.562 1 98.75 184 ALA B O 1
ATOM 3925 N N . SER B 1 185 ? 1.757 -24.938 -7.5 1 98.5 185 SER B N 1
ATOM 3926 C CA . SER B 1 185 ? 1.029 -24.125 -6.523 1 98.5 185 SER B CA 1
ATOM 3927 C C . SER B 1 185 ? 0.466 -25 -5.402 1 98.5 185 SER B C 1
ATOM 3929 O O . SER B 1 185 ? 0.426 -26.219 -5.523 1 98.5 185 SER B O 1
ATOM 3931 N N . SER B 1 186 ? 0.069 -24.422 -4.305 1 96.94 186 SER B N 1
ATOM 3932 C CA . SER B 1 186 ? -0.513 -25.125 -3.17 1 96.94 186 SER B CA 1
ATOM 3933 C C . SER B 1 186 ? -2.037 -25.062 -3.207 1 96.94 186 SER B C 1
ATOM 3935 O O . SER B 1 186 ? -2.705 -25.641 -2.338 1 96.94 186 SER B O 1
ATOM 3937 N N . GLY B 1 187 ? -2.619 -24.578 -4.145 1 97.06 187 GLY B N 1
ATOM 3938 C CA . GLY B 1 187 ? -4.027 -24.266 -4.332 1 97.06 187 GLY B CA 1
ATOM 3939 C C . GLY B 1 187 ? -4.254 -23 -5.145 1 97.06 187 GLY B C 1
ATOM 3940 O O . GLY B 1 187 ? -3.549 -22.75 -6.129 1 97.06 187 GLY B O 1
ATOM 3941 N N . LEU B 1 188 ? -5.258 -22.203 -4.734 1 98 188 LEU B N 1
ATOM 3942 C CA . LEU B 1 188 ? -5.617 -21.016 -5.496 1 98 188 LEU B CA 1
ATOM 3943 C C . LEU B 1 188 ? -4.613 -19.891 -5.258 1 98 188 LEU B C 1
ATOM 3945 O O . LEU B 1 188 ? -4.602 -18.906 -5.988 1 98 188 LEU B O 1
ATOM 3949 N N . HIS B 1 189 ? -3.768 -20.062 -4.207 1 98.19 189 HIS B N 1
ATOM 3950 C CA . HIS B 1 189 ? -2.963 -18.938 -3.732 1 98.19 189 HIS B CA 1
ATOM 3951 C C . HIS B 1 189 ? -3.84 -17.734 -3.373 1 98.19 189 HIS B C 1
ATOM 3953 O O . HIS B 1 189 ? -4.637 -17.812 -2.436 1 98.19 189 HIS B O 1
ATOM 3959 N N . THR B 1 190 ? -3.748 -16.609 -4.07 1 97.38 190 THR B N 1
ATOM 3960 C CA . THR B 1 190 ? -4.539 -15.445 -3.717 1 97.38 190 THR B CA 1
ATOM 3961 C C . THR B 1 190 ? -5.395 -14.992 -4.898 1 97.38 190 THR B C 1
ATOM 3963 O O . THR B 1 190 ? -5.824 -13.836 -4.953 1 97.38 190 THR B O 1
ATOM 3966 N N . ASN B 1 191 ? -5.676 -15.867 -5.816 1 95.5 191 ASN B N 1
ATOM 3967 C CA . ASN B 1 191 ? -6.387 -15.461 -7.023 1 95.5 191 ASN B CA 1
ATOM 3968 C C . ASN B 1 191 ? -7.605 -16.344 -7.277 1 95.5 191 ASN B C 1
ATOM 3970 O O . ASN B 1 191 ? -7.609 -17.531 -6.922 1 95.5 191 ASN B O 1
ATOM 3974 N N . GLY B 1 192 ? -8.648 -15.695 -7.867 1 95.56 192 GLY B N 1
ATOM 3975 C CA . GLY B 1 192 ? -9.812 -16.438 -8.305 1 95.56 192 GLY B CA 1
ATOM 3976 C C . GLY B 1 192 ? -10.852 -16.625 -7.211 1 95.56 192 GLY B C 1
ATOM 3977 O O . GLY B 1 192 ? -11.836 -17.344 -7.398 1 95.56 192 GLY B O 1
ATOM 3978 N N . PHE B 1 193 ? -10.695 -15.992 -6.16 1 97 193 PHE B N 1
ATOM 3979 C CA . PHE B 1 193 ? -11.531 -16.266 -4.992 1 97 193 PHE B CA 1
ATOM 3980 C C . PHE B 1 193 ? -12.945 -15.734 -5.203 1 97 193 PHE B C 1
ATOM 3982 O O . PHE B 1 193 ? -13.898 -16.25 -4.629 1 97 193 PHE B O 1
ATOM 3989 N N . SER B 1 194 ? -13.125 -14.656 -5.953 1 95 194 SER B N 1
ATOM 3990 C CA . SER B 1 194 ? -14.477 -14.195 -6.227 1 95 194 SER B CA 1
ATOM 3991 C C . SER B 1 194 ? -15.305 -15.273 -6.918 1 95 194 SER B C 1
ATOM 3993 O O . SER B 1 194 ? -16.453 -15.508 -6.559 1 95 194 SER B O 1
ATOM 3995 N N . LEU B 1 195 ? -14.734 -15.922 -7.902 1 95.69 195 LEU B N 1
ATOM 3996 C CA . LEU B 1 195 ? -15.422 -17.016 -8.578 1 95.69 195 LEU B CA 1
ATOM 3997 C C . LEU B 1 195 ? -15.617 -18.203 -7.629 1 95.69 195 LEU B C 1
ATOM 3999 O O . LEU B 1 195 ? -16.703 -18.797 -7.574 1 95.69 195 LEU B O 1
ATOM 4003 N N . ALA B 1 196 ? -14.547 -18.562 -6.914 1 97.38 196 ALA B N 1
ATOM 4004 C CA . ALA B 1 196 ? -14.641 -19.672 -5.961 1 97.38 196 ALA B CA 1
ATOM 4005 C C . ALA B 1 196 ? -15.773 -19.438 -4.961 1 97.38 196 ALA B C 1
ATOM 4007 O O . ALA B 1 196 ? -16.578 -20.328 -4.695 1 97.38 196 ALA B O 1
ATOM 4008 N N . ARG B 1 197 ? -15.836 -18.25 -4.422 1 96.94 197 ARG B N 1
ATOM 4009 C CA . ARG B 1 197 ? -16.859 -17.906 -3.439 1 96.94 197 ARG B CA 1
ATOM 4010 C C . ARG B 1 197 ? -18.25 -17.984 -4.051 1 96.94 197 ARG B C 1
ATOM 4012 O O . ARG B 1 197 ? -19.203 -18.453 -3.402 1 96.94 197 ARG B O 1
ATOM 4019 N N . LYS B 1 198 ? -18.391 -17.484 -5.246 1 96.38 198 LYS B N 1
ATOM 4020 C CA . LYS B 1 198 ? -19.672 -17.547 -5.938 1 96.38 198 LYS B CA 1
ATOM 4021 C C . LYS B 1 198 ? -20.125 -18.984 -6.125 1 96.38 198 LYS B C 1
ATOM 4023 O O . LYS B 1 198 ? -21.297 -19.312 -5.922 1 96.38 198 LYS B O 1
ATOM 4028 N N . ILE B 1 199 ? -19.25 -19.828 -6.547 1 96.94 199 ILE B N 1
ATOM 4029 C CA . ILE B 1 199 ? -19.547 -21.25 -6.734 1 96.94 199 ILE B CA 1
ATOM 4030 C C . ILE B 1 199 ? -20.016 -21.859 -5.414 1 96.94 199 ILE B C 1
ATOM 4032 O O . ILE B 1 199 ? -21.031 -22.562 -5.375 1 96.94 199 ILE B O 1
ATOM 4036 N N . ILE B 1 200 ? -19.266 -21.594 -4.332 1 97.19 200 ILE B N 1
ATOM 4037 C CA . ILE B 1 200 ? -19.594 -22.125 -3.012 1 97.19 200 ILE B CA 1
ATOM 4038 C C . ILE B 1 200 ? -20.984 -21.672 -2.598 1 97.19 200 ILE B C 1
ATOM 4040 O O . ILE B 1 200 ? -21.781 -22.469 -2.08 1 97.19 200 ILE B O 1
ATOM 4044 N N . GLN B 1 201 ? -21.266 -20.438 -2.834 1 95.81 201 GLN B N 1
ATOM 4045 C CA . GLN B 1 201 ? -22.562 -19.875 -2.48 1 95.81 201 GLN B CA 1
ATOM 4046 C C . GLN B 1 201 ? -23.688 -20.516 -3.281 1 95.81 201 GLN B C 1
ATOM 4048 O O . GLN B 1 201 ? -24.672 -20.969 -2.709 1 95.81 201 GLN B O 1
ATOM 4053 N N . VAL B 1 202 ? -23.562 -20.562 -4.609 1 96 202 VAL B N 1
ATOM 4054 C CA . VAL B 1 202 ? -24.609 -21.047 -5.508 1 96 202 VAL B CA 1
ATOM 4055 C C . VAL B 1 202 ? -24.859 -22.531 -5.273 1 96 202 VAL B C 1
ATOM 4057 O O . VAL B 1 202 ? -26 -23 -5.289 1 96 202 VAL B O 1
ATOM 4060 N N . ALA B 1 203 ? -23.828 -23.234 -5.055 1 96.88 203 ALA B N 1
ATOM 4061 C CA . ALA B 1 203 ? -23.922 -24.672 -4.863 1 96.88 203 ALA B CA 1
ATOM 4062 C C . ALA B 1 203 ? -24.188 -25.016 -3.402 1 96.88 203 ALA B C 1
ATOM 4064 O O . ALA B 1 203 ? -24.359 -26.188 -3.055 1 96.88 203 ALA B O 1
ATOM 4065 N N . ASP B 1 204 ? -24.188 -24.016 -2.547 1 97.31 204 ASP B N 1
ATOM 4066 C CA . ASP B 1 204 ? -24.453 -24.172 -1.117 1 97.31 204 ASP B CA 1
ATOM 4067 C C . ASP B 1 204 ? -23.5 -25.188 -0.488 1 97.31 204 ASP B C 1
ATOM 4069 O O . ASP B 1 204 ? -23.938 -26.141 0.156 1 97.31 204 ASP B O 1
ATOM 4073 N N . LEU B 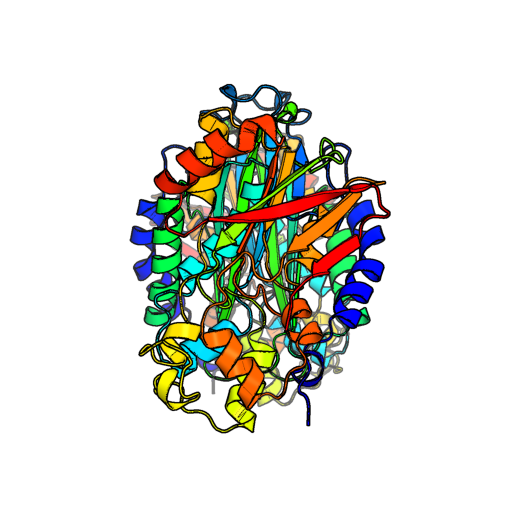1 205 ? -22.266 -25.016 -0.767 1 97.81 205 LEU B N 1
ATOM 4074 C CA . LEU B 1 205 ? -21.25 -25.938 -0.245 1 97.81 205 LEU B CA 1
ATOM 4075 C C . LEU B 1 205 ? -20.875 -25.562 1.183 1 97.81 205 LEU B C 1
ATOM 4077 O O . LEU B 1 205 ? -20.781 -24.375 1.515 1 97.81 205 LEU B O 1
ATOM 4081 N N . SER B 1 206 ? -20.578 -26.578 1.995 1 97.56 206 SER B N 1
ATOM 4082 C CA . SER B 1 206 ? -20.047 -26.344 3.338 1 97.56 206 SER B CA 1
ATOM 4083 C C . SER B 1 206 ? -18.531 -26.172 3.326 1 97.56 206 SER B C 1
ATOM 4085 O O . SER B 1 206 ? -17.812 -27.062 2.842 1 97.56 206 SER B O 1
ATOM 4087 N N . LEU B 1 207 ? -18.031 -25.156 3.924 1 97.56 207 LEU B N 1
ATOM 4088 C CA . LEU B 1 207 ? -16.594 -24.906 4.016 1 97.56 207 LEU B CA 1
ATOM 4089 C C . LEU B 1 207 ? -15.914 -26 4.832 1 97.56 207 LEU B C 1
ATOM 4091 O O . LEU B 1 207 ? -14.719 -26.266 4.648 1 97.56 207 LEU B O 1
ATOM 4095 N N . LYS B 1 208 ? -16.641 -26.656 5.652 1 97.19 208 LYS B N 1
ATOM 4096 C CA . LYS B 1 208 ? -16.078 -27.641 6.551 1 97.19 208 LYS B CA 1
ATOM 4097 C C . LYS B 1 208 ? -16.062 -29.031 5.906 1 97.19 208 LYS B C 1
ATOM 4099 O O . LYS B 1 208 ? -15.414 -29.953 6.406 1 97.19 208 LYS B O 1
ATOM 4104 N N . ALA B 1 209 ? -16.734 -29.172 4.805 1 97.81 209 ALA B N 1
ATOM 4105 C CA . ALA B 1 209 ? -16.828 -30.484 4.148 1 97.81 209 ALA B CA 1
ATOM 4106 C C . ALA B 1 209 ? -15.5 -30.875 3.527 1 97.81 209 ALA B C 1
ATOM 4108 O O . ALA B 1 209 ? -14.828 -30.062 2.902 1 97.81 209 ALA B O 1
ATOM 4109 N N . PRO B 1 210 ? -15.156 -32.188 3.736 1 97.88 210 PRO B N 1
ATOM 4110 C CA . PRO B 1 210 ? -13.984 -32.688 3.01 1 97.88 210 PRO B CA 1
ATOM 4111 C C . PRO B 1 210 ? -14.18 -32.688 1.495 1 97.88 210 PRO B C 1
ATOM 4113 O O . PRO B 1 210 ? -15.281 -32.938 1.01 1 97.88 210 PRO B O 1
ATOM 4116 N N . LEU B 1 211 ? -13.109 -32.438 0.772 1 98.12 211 LEU B N 1
ATOM 4117 C CA . LEU B 1 211 ? -13.188 -32.375 -0.683 1 98.12 211 LEU B CA 1
ATOM 4118 C C . LEU B 1 211 ? -13.711 -33.656 -1.265 1 98.12 211 LEU B C 1
ATOM 4120 O O . LEU B 1 211 ? -14.484 -33.656 -2.23 1 98.12 211 LEU B O 1
ATOM 4124 N N . GLU B 1 212 ? -13.336 -34.781 -0.73 1 97.19 212 GLU B N 1
ATOM 4125 C CA . GLU B 1 212 ? -13.766 -36.094 -1.217 1 97.19 212 GLU B CA 1
ATOM 4126 C C . GLU B 1 212 ? -15.273 -36.25 -1.09 1 97.19 212 GLU B C 1
ATOM 4128 O O . GLU B 1 212 ? -15.898 -36.969 -1.88 1 97.19 212 GLU B O 1
ATOM 4133 N N . GLN B 1 213 ? -15.836 -35.625 -0.082 1 97.38 213 GLN B N 1
ATOM 4134 C CA . GLN B 1 213 ? -17.281 -35.656 0.091 1 97.38 213 GLN B CA 1
ATOM 4135 C C . GLN B 1 213 ? -17.984 -34.781 -0.934 1 97.38 213 GLN B C 1
ATOM 4137 O O . GLN B 1 213 ? -19.094 -35.094 -1.377 1 97.38 213 GLN B O 1
ATOM 4142 N N . LEU B 1 214 ? -17.375 -33.656 -1.229 1 97.5 214 LEU B N 1
ATOM 4143 C CA . LEU B 1 214 ? -17.953 -32.719 -2.188 1 97.5 214 LEU B CA 1
ATOM 4144 C C . LEU B 1 214 ? -17.859 -33.281 -3.605 1 97.5 214 LEU B C 1
ATOM 4146 O O . LEU B 1 214 ? -18.719 -33 -4.441 1 97.5 214 LEU B O 1
ATOM 4150 N N . LEU B 1 215 ? -16.812 -34 -3.922 1 96.75 215 LEU B N 1
ATOM 4151 C CA . LEU B 1 215 ? -16.609 -34.656 -5.211 1 96.75 215 LEU B CA 1
ATOM 4152 C C . LEU B 1 215 ? -15.938 -36 -5.027 1 96.75 215 LEU B C 1
ATOM 4154 O O . LEU B 1 215 ? -14.719 -36.094 -4.855 1 96.75 215 LEU B O 1
ATOM 4158 N N . PRO B 1 216 ? -16.719 -37.031 -5.133 1 94.25 216 PRO B N 1
ATOM 4159 C CA . PRO B 1 216 ? -16.109 -38.344 -5.016 1 94.25 216 PRO B CA 1
ATOM 4160 C C . PRO B 1 216 ? -14.977 -38.562 -6.008 1 94.25 216 PRO B C 1
ATOM 4162 O O . PRO B 1 216 ? -15.117 -38.281 -7.199 1 94.25 216 PRO B O 1
ATOM 4165 N N . GLY B 1 217 ? -13.781 -39 -5.48 1 91.44 217 GLY B N 1
ATOM 4166 C CA . GLY B 1 217 ? -12.625 -39.219 -6.344 1 91.44 217 GLY B CA 1
ATOM 4167 C C . GLY B 1 217 ? -11.68 -38.031 -6.375 1 91.44 217 GLY B C 1
ATOM 4168 O O . GLY B 1 217 ? -10.648 -38.062 -7.047 1 91.44 217 GLY B O 1
ATOM 4169 N N . ALA B 1 218 ? -12.047 -36.938 -5.711 1 89.94 218 ALA B N 1
ATOM 4170 C CA . ALA B 1 218 ? -11.195 -35.75 -5.699 1 89.94 218 ALA B CA 1
ATOM 4171 C C . ALA B 1 218 ? -9.828 -36.062 -5.105 1 89.94 218 ALA B C 1
ATOM 4173 O O . ALA B 1 218 ? -8.836 -35.406 -5.434 1 89.94 218 ALA B O 1
ATOM 4174 N N . GLY B 1 219 ? -9.773 -37.125 -4.23 1 90 219 GLY B N 1
ATOM 4175 C CA . GLY B 1 219 ? -8.492 -37.625 -3.74 1 90 219 GLY B CA 1
ATOM 4176 C C . GLY B 1 219 ? -7.918 -36.75 -2.623 1 90 219 GLY B C 1
ATOM 4177 O O . GLY B 1 219 ? -6.699 -36.594 -2.533 1 90 219 GLY B O 1
ATOM 4178 N N . SER B 1 220 ? -8.703 -36.062 -1.829 1 93.88 220 SER B N 1
ATOM 4179 C CA . SER B 1 220 ? -8.211 -35.281 -0.706 1 93.88 220 SER B CA 1
ATOM 4180 C C . SER B 1 220 ? -9.219 -35.25 0.438 1 93.88 220 SER B C 1
ATOM 4182 O O . SER B 1 220 ? -10.406 -35 0.223 1 93.88 220 SER B O 1
ATOM 4184 N N . SER B 1 221 ? -8.742 -35.469 1.638 1 95.19 221 SER B N 1
ATOM 4185 C CA . SER B 1 221 ? -9.586 -35.469 2.83 1 95.19 221 SER B CA 1
ATOM 4186 C C . SER B 1 221 ? -9.586 -34.094 3.484 1 95.19 221 SER B C 1
ATOM 4188 O O . SER B 1 221 ? -10.273 -33.875 4.484 1 95.19 221 SER B O 1
ATOM 4190 N N . ARG B 1 222 ? -8.875 -33.188 2.914 1 96.06 222 ARG B N 1
ATOM 4191 C CA . ARG B 1 222 ? -8.867 -31.828 3.453 1 96.06 222 ARG B CA 1
ATOM 4192 C C . ARG B 1 222 ? -10.234 -31.172 3.287 1 96.06 222 ARG B C 1
ATOM 4194 O O . ARG B 1 222 ? -10.953 -31.453 2.326 1 96.06 222 ARG B O 1
ATOM 4201 N N . SER B 1 223 ? -10.547 -30.281 4.25 1 97.81 223 SER B N 1
ATOM 4202 C CA . SER B 1 223 ? -11.789 -29.531 4.125 1 97.81 223 SER B CA 1
ATOM 4203 C C . SER B 1 223 ? -11.695 -28.484 3.023 1 97.81 223 SER B C 1
ATOM 4205 O O . SER B 1 223 ? -10.594 -28.094 2.623 1 97.81 223 SER B O 1
ATOM 4207 N N . LEU B 1 224 ? -12.852 -28.078 2.545 1 98.25 224 LEU B N 1
ATOM 4208 C CA . LEU B 1 224 ? -12.898 -27 1.552 1 98.25 224 LEU B CA 1
ATOM 4209 C C . LEU B 1 224 ? -12.203 -25.75 2.066 1 98.25 224 LEU B C 1
ATOM 4211 O O . LEU B 1 224 ? -11.406 -25.141 1.351 1 98.25 224 LEU B O 1
ATOM 4215 N N . GLN B 1 225 ? -12.453 -25.344 3.293 1 97.44 225 GLN B N 1
ATOM 4216 C CA . GLN B 1 225 ? -11.844 -24.141 3.846 1 97.44 225 GLN B CA 1
ATOM 4217 C C . GLN B 1 225 ? -10.328 -24.312 3.971 1 97.44 225 GLN B C 1
ATOM 4219 O O . GLN B 1 225 ? -9.578 -23.359 3.715 1 97.44 225 GLN B O 1
ATOM 4224 N N . ASP B 1 226 ? -9.867 -25.484 4.348 1 97.19 226 ASP B N 1
ATOM 4225 C CA . ASP B 1 226 ? -8.43 -25.719 4.449 1 97.19 226 ASP B CA 1
ATOM 4226 C C . ASP B 1 226 ? -7.754 -25.594 3.084 1 97.19 226 ASP B C 1
ATOM 4228 O O . ASP B 1 226 ? -6.66 -25.047 2.969 1 97.19 226 ASP B O 1
ATOM 4232 N N . ALA B 1 227 ? -8.406 -26.141 2.076 1 97.81 227 ALA B N 1
ATOM 4233 C CA . ALA B 1 227 ? -7.863 -26.062 0.721 1 97.81 227 ALA B CA 1
ATOM 4234 C C . ALA B 1 227 ? -7.836 -24.625 0.219 1 97.81 227 ALA B C 1
ATOM 4236 O O . ALA B 1 227 ? -6.871 -24.203 -0.427 1 97.81 227 ALA B O 1
ATOM 4237 N N . LEU B 1 228 ? -8.883 -23.906 0.503 1 98.25 228 LEU B N 1
ATOM 4238 C CA . LEU B 1 228 ? -8.992 -22.516 0.05 1 98.25 228 LEU B CA 1
ATOM 4239 C C . LEU B 1 228 ? -7.996 -21.625 0.787 1 98.25 228 LEU B C 1
ATOM 4241 O O . LEU B 1 228 ? -7.449 -20.688 0.206 1 98.25 228 LEU B O 1
ATOM 4245 N N . LEU B 1 229 ? -7.699 -21.953 2.066 1 97.56 229 LEU B N 1
ATOM 4246 C CA . LEU B 1 229 ? -6.871 -21.078 2.893 1 97.56 229 LEU B CA 1
ATOM 4247 C C . LEU B 1 229 ? -5.422 -21.547 2.893 1 97.56 229 LEU B C 1
ATOM 4249 O O . LEU B 1 229 ? -4.59 -21.016 3.631 1 97.56 229 LEU B O 1
ATOM 4253 N N . GLU B 1 230 ? -5.191 -22.609 2.07 1 96 230 GLU B N 1
ATOM 4254 C CA . GLU B 1 230 ? -3.799 -23.031 1.964 1 96 230 GLU B CA 1
ATOM 4255 C C . GLU B 1 230 ? -2.887 -21.875 1.596 1 96 230 GLU B C 1
ATOM 4257 O O . GLU B 1 230 ? -3.236 -21.047 0.745 1 96 230 GLU B O 1
ATOM 4262 N N . ALA B 1 231 ? -1.721 -21.828 2.209 1 95.31 231 ALA B N 1
ATOM 4263 C CA . ALA B 1 231 ? -0.822 -20.672 2.1 1 95.31 231 ALA B CA 1
ATOM 4264 C C . ALA B 1 231 ? -0.288 -20.531 0.677 1 95.31 231 ALA B C 1
ATOM 4266 O O . ALA B 1 231 ? 0.019 -21.531 0.02 1 95.31 231 ALA B O 1
ATOM 4267 N N . HIS B 1 232 ? -0.235 -19.312 0.208 1 98 232 HIS B N 1
ATOM 4268 C CA . HIS B 1 232 ? 0.455 -18.953 -1.028 1 98 232 HIS B CA 1
ATOM 4269 C C . HIS B 1 232 ? 1.937 -19.312 -0.952 1 98 232 HIS B C 1
ATOM 4271 O O . HIS B 1 232 ? 2.66 -18.797 -0.1 1 98 232 HIS B O 1
ATOM 4277 N N . VAL B 1 233 ? 2.398 -20.188 -1.834 1 98.25 233 VAL B N 1
ATOM 4278 C CA . VAL B 1 233 ? 3.793 -20.625 -1.805 1 98.25 233 VAL B CA 1
ATOM 4279 C C . VAL B 1 233 ? 4.707 -19.422 -2.07 1 98.25 233 VAL B C 1
ATOM 4281 O O . VAL B 1 233 ? 4.469 -18.641 -2.992 1 98.25 233 VAL B O 1
ATOM 4284 N N . ASN B 1 234 ? 5.668 -19.266 -1.225 1 98.69 234 ASN B N 1
ATOM 4285 C CA . ASN B 1 234 ? 6.715 -18.281 -1.483 1 98.69 234 ASN B CA 1
ATOM 4286 C C . ASN B 1 234 ? 7.895 -18.906 -2.221 1 98.69 234 ASN B C 1
ATOM 4288 O O . ASN B 1 234 ? 8.609 -19.734 -1.665 1 98.69 234 ASN B O 1
ATOM 4292 N N . TYR B 1 235 ? 8.156 -18.5 -3.418 1 98.75 235 TYR B N 1
ATOM 4293 C CA . TYR B 1 235 ? 9.156 -19.125 -4.281 1 98.75 235 TYR B CA 1
ATOM 4294 C C . TYR B 1 235 ? 10.492 -18.406 -4.16 1 98.75 235 TYR B C 1
ATOM 4296 O O . TYR B 1 235 ? 11.492 -18.844 -4.73 1 98.75 235 TYR B O 1
ATOM 4304 N N . THR B 1 236 ? 10.57 -17.328 -3.408 1 98.69 236 THR B N 1
ATOM 4305 C CA . THR B 1 236 ? 11.727 -16.438 -3.344 1 98.69 236 THR B CA 1
ATOM 4306 C C . THR B 1 236 ? 12.977 -17.203 -2.914 1 98.69 236 THR B C 1
ATOM 4308 O O . THR B 1 236 ? 14.008 -17.141 -3.588 1 98.69 236 THR B O 1
ATOM 4311 N N . PRO B 1 237 ? 12.898 -18 -1.824 1 98.25 237 PRO B N 1
ATOM 4312 C CA . PRO B 1 237 ? 14.125 -18.703 -1.428 1 98.25 237 PRO B CA 1
ATOM 4313 C C . PRO B 1 237 ? 14.633 -19.656 -2.504 1 98.25 237 PRO B C 1
ATOM 4315 O O . PRO B 1 237 ? 15.836 -19.734 -2.75 1 98.25 237 PRO B O 1
ATOM 4318 N N . GLY B 1 238 ? 13.742 -20.391 -3.117 1 98.62 238 GLY B N 1
ATOM 4319 C CA . GLY B 1 238 ? 14.125 -21.297 -4.184 1 98.62 238 GLY B CA 1
ATOM 4320 C C . GLY B 1 238 ? 14.742 -20.594 -5.379 1 98.62 238 GLY B C 1
ATOM 4321 O O . GLY B 1 238 ? 15.75 -21.047 -5.922 1 98.62 238 GLY B O 1
ATOM 4322 N N . ILE B 1 239 ? 14.133 -19.5 -5.812 1 98.75 239 ILE B N 1
ATOM 4323 C CA . ILE B 1 239 ? 14.625 -18.734 -6.953 1 98.75 239 ILE B CA 1
ATOM 4324 C C . ILE B 1 239 ? 16.031 -18.203 -6.656 1 98.75 239 ILE B C 1
ATOM 4326 O O . ILE B 1 239 ? 16.922 -18.328 -7.484 1 98.75 239 ILE B O 1
ATOM 4330 N N . LEU B 1 240 ? 16.219 -17.625 -5.465 1 98 240 LEU B N 1
ATOM 4331 C CA . LEU B 1 240 ? 17.516 -17.094 -5.09 1 98 240 LEU B CA 1
ATOM 4332 C C . LEU B 1 240 ? 18.578 -18.188 -5.055 1 98 240 LEU B C 1
ATOM 4334 O O . LEU B 1 240 ? 19.734 -17.969 -5.438 1 98 240 LEU B O 1
ATOM 4338 N N . ALA B 1 241 ? 18.203 -19.359 -4.613 1 98.38 241 ALA B N 1
ATOM 4339 C CA . ALA B 1 241 ? 19.125 -20.5 -4.586 1 98.38 241 ALA B CA 1
ATOM 4340 C C . ALA B 1 241 ? 19.547 -20.891 -6 1 98.38 241 ALA B C 1
ATOM 4342 O O . ALA B 1 241 ? 20.719 -21.203 -6.234 1 98.38 241 ALA B O 1
ATOM 4343 N N . LEU B 1 242 ? 18.641 -20.922 -6.938 1 98.75 242 LEU B N 1
ATOM 4344 C CA . LEU B 1 242 ? 18.969 -21.234 -8.328 1 98.75 242 LEU B CA 1
ATOM 4345 C C . LEU B 1 242 ? 19.953 -20.203 -8.883 1 98.75 242 LEU B C 1
ATOM 4347 O O . LEU B 1 242 ? 20.906 -20.578 -9.57 1 98.75 242 LEU B O 1
ATOM 4351 N N . LEU B 1 243 ? 19.703 -18.953 -8.594 1 98.25 243 LEU B N 1
ATOM 4352 C CA . LEU B 1 243 ? 20.562 -17.875 -9.062 1 98.25 243 LEU B CA 1
ATOM 4353 C C . LEU B 1 243 ? 21.969 -18 -8.477 1 98.25 243 LEU B C 1
ATOM 4355 O O . LEU B 1 243 ? 22.953 -17.844 -9.188 1 98.25 243 LEU B O 1
ATOM 4359 N N . GLU B 1 244 ? 22.031 -18.266 -7.172 1 97.44 244 GLU B N 1
ATOM 4360 C CA . GLU B 1 244 ? 23.312 -18.422 -6.488 1 97.44 244 GLU B CA 1
ATOM 4361 C C . GLU B 1 244 ? 24.109 -19.578 -7.07 1 97.44 244 GLU B C 1
ATOM 4363 O O . GLU B 1 244 ? 25.344 -19.516 -7.137 1 97.44 244 GLU B O 1
ATOM 4368 N N . ALA B 1 245 ? 23.438 -20.594 -7.52 1 98.31 245 ALA B N 1
ATOM 4369 C CA . ALA B 1 245 ? 24.094 -21.766 -8.07 1 98.31 245 ALA B CA 1
ATOM 4370 C C . ALA B 1 245 ? 24.516 -21.531 -9.516 1 98.31 245 ALA B C 1
ATOM 4372 O O . ALA B 1 245 ? 25.188 -22.375 -10.117 1 98.31 245 ALA B O 1
ATOM 4373 N N . GLY B 1 246 ? 24.125 -20.469 -10.102 1 97.94 246 GLY B N 1
ATOM 4374 C CA . GLY B 1 246 ? 24.562 -20.125 -11.445 1 97.94 246 GLY B CA 1
ATOM 4375 C C . GLY B 1 246 ? 23.703 -20.75 -12.523 1 97.94 246 GLY B C 1
ATOM 4376 O O . GLY B 1 246 ? 24.141 -20.875 -13.672 1 97.94 246 GLY B O 1
ATOM 4377 N N . ILE B 1 247 ? 22.484 -21.234 -12.164 1 98.44 247 ILE B N 1
ATOM 4378 C CA . ILE B 1 247 ? 21.578 -21.734 -13.188 1 98.44 247 ILE B CA 1
ATOM 4379 C C . ILE B 1 247 ? 21.219 -20.594 -14.148 1 98.44 247 ILE B C 1
ATOM 4381 O O . ILE B 1 247 ? 20.875 -19.5 -13.719 1 98.44 247 ILE B O 1
ATOM 4385 N N . PRO B 1 248 ? 21.281 -20.812 -15.438 1 98.31 248 PRO B N 1
ATOM 4386 C CA . PRO B 1 248 ? 21.016 -19.734 -16.406 1 98.31 248 PRO B CA 1
ATOM 4387 C C . PRO B 1 248 ? 19.531 -19.516 -16.641 1 98.31 248 PRO B C 1
ATOM 4389 O O . PRO B 1 248 ? 18.984 -19.906 -17.672 1 98.31 248 PRO B O 1
ATOM 4392 N N . LEU B 1 249 ? 18.891 -18.859 -15.781 1 98.69 249 LEU B N 1
ATOM 4393 C CA . LEU B 1 249 ? 17.469 -18.547 -15.875 1 98.69 249 LEU B CA 1
ATOM 4394 C C . LEU B 1 249 ? 17.219 -17.453 -16.906 1 98.69 249 LEU B C 1
ATOM 4396 O O . LEU B 1 249 ? 17.734 -16.328 -16.781 1 98.69 249 LEU B O 1
ATOM 4400 N N . ARG B 1 250 ? 16.422 -17.703 -17.906 1 98.69 250 ARG B N 1
ATOM 4401 C CA . ARG B 1 250 ? 16.156 -16.75 -18.969 1 98.69 250 ARG B CA 1
ATOM 4402 C C . ARG B 1 250 ? 14.875 -15.961 -18.719 1 98.69 250 ARG B C 1
ATOM 4404 O O . ARG B 1 250 ? 14.719 -14.844 -19.203 1 98.69 250 ARG B O 1
ATOM 4411 N N . GLY B 1 251 ? 13.953 -16.562 -18.016 1 98.5 251 GLY B N 1
ATOM 4412 C CA . GLY B 1 251 ? 12.688 -15.945 -17.672 1 98.5 251 GLY B CA 1
ATOM 4413 C C . GLY B 1 251 ? 11.906 -16.719 -16.625 1 98.5 251 GLY B C 1
ATOM 4414 O O . GLY B 1 251 ? 12.016 -17.953 -16.562 1 98.5 251 GLY B O 1
ATOM 4415 N N . MET B 1 252 ? 11.195 -16.047 -15.875 1 98.75 252 MET B N 1
ATOM 4416 C CA . MET B 1 252 ? 10.281 -16.625 -14.891 1 98.75 252 MET B CA 1
ATOM 4417 C C . MET B 1 252 ? 8.961 -15.859 -14.859 1 98.75 252 MET B C 1
ATOM 4419 O O . MET B 1 252 ? 8.945 -14.641 -15.031 1 98.75 252 MET B O 1
ATOM 4423 N N . ALA B 1 253 ? 7.887 -16.547 -14.68 1 98.56 253 ALA B N 1
ATOM 4424 C CA . ALA B 1 253 ? 6.57 -15.938 -14.547 1 98.56 253 ALA B CA 1
ATOM 4425 C C . ALA B 1 253 ? 5.887 -16.375 -13.25 1 98.56 253 ALA B C 1
ATOM 4427 O O . ALA B 1 253 ? 5.781 -17.562 -12.969 1 98.56 253 ALA B O 1
ATOM 4428 N N . HIS B 1 254 ? 5.543 -15.359 -12.422 1 98.62 254 HIS B N 1
ATOM 4429 C CA . HIS B 1 254 ? 4.672 -15.594 -11.273 1 98.62 254 HIS B CA 1
ATOM 4430 C C . HIS B 1 254 ? 3.229 -15.828 -11.711 1 98.62 254 HIS B C 1
ATOM 4432 O O . HIS B 1 254 ? 2.568 -14.898 -12.195 1 98.62 254 HIS B O 1
ATOM 4438 N N . ILE B 1 255 ? 2.705 -17.047 -11.5 1 98.25 255 ILE B N 1
ATOM 4439 C CA . ILE B 1 255 ? 1.401 -17.406 -12.047 1 98.25 255 ILE B CA 1
ATOM 4440 C C . ILE B 1 255 ? 0.307 -17.062 -11.039 1 98.25 255 ILE B C 1
ATOM 4442 O O . ILE B 1 255 ? 0.196 -17.719 -10 1 98.25 255 ILE B O 1
ATOM 4446 N N . THR B 1 256 ? -0.445 -16.094 -11.359 1 94.94 256 THR B N 1
ATOM 4447 C CA . THR B 1 256 ? -1.541 -15.609 -10.531 1 94.94 256 THR B CA 1
ATOM 4448 C C . THR B 1 256 ? -2.855 -15.625 -11.305 1 94.94 256 THR B C 1
ATOM 4450 O O . THR B 1 256 ? -3.23 -16.656 -11.883 1 94.94 256 THR B O 1
ATOM 4453 N N . GLY B 1 257 ? -3.59 -14.508 -11.266 1 90.62 257 GLY B N 1
ATOM 4454 C CA . GLY B 1 257 ? -4.762 -14.43 -12.117 1 90.62 257 GLY B CA 1
ATOM 4455 C C . GLY B 1 257 ? -4.43 -14.508 -13.594 1 90.62 257 GLY B C 1
ATOM 4456 O O . GLY B 1 257 ? -3.43 -13.938 -14.047 1 90.62 257 GLY B O 1
ATOM 4457 N N . GLY B 1 258 ? -5.254 -15.211 -14.344 1 91.38 258 GLY B N 1
ATOM 4458 C CA . GLY B 1 258 ? -4.984 -15.43 -15.758 1 91.38 258 GLY B CA 1
ATOM 4459 C C . GLY B 1 258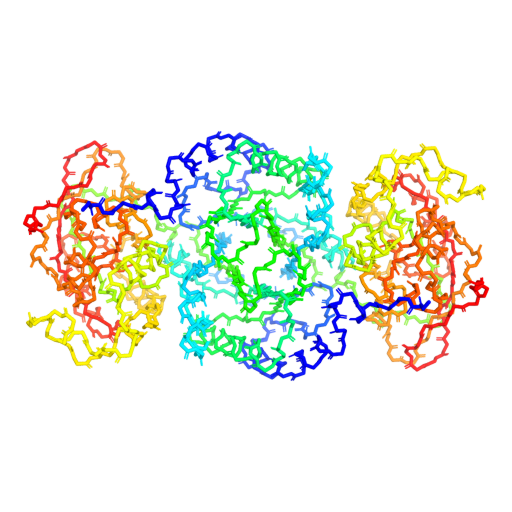 ? -4.211 -16.703 -16.031 1 91.38 258 GLY B C 1
ATOM 4460 O O . GLY B 1 258 ? -4.137 -17.172 -17.172 1 91.38 258 GLY B O 1
ATOM 4461 N N . GLY B 1 259 ? -3.664 -17.281 -14.961 1 94.88 259 GLY B N 1
ATOM 4462 C CA . GLY B 1 259 ? -2.959 -18.547 -15.094 1 94.88 259 GLY B CA 1
ATOM 4463 C C . GLY B 1 259 ? -1.754 -18.469 -16.016 1 94.88 259 GLY B C 1
ATOM 4464 O O . GLY B 1 259 ? -1.156 -17.391 -16.172 1 94.88 259 GLY B O 1
ATOM 4465 N N . VAL B 1 260 ? -1.371 -19.609 -16.531 1 96.56 260 VAL B N 1
ATOM 4466 C CA . VAL B 1 260 ? -0.205 -19.688 -17.406 1 96.56 260 VAL B CA 1
ATOM 4467 C C . VAL B 1 260 ? -0.495 -18.969 -18.719 1 96.56 260 VAL B C 1
ATOM 4469 O O . VAL B 1 260 ? 0.421 -18.453 -19.359 1 96.56 260 VAL B O 1
ATOM 4472 N N . LEU B 1 261 ? -1.731 -18.766 -19.109 1 95.06 261 LEU B N 1
ATOM 4473 C CA . LEU B 1 261 ? -2.15 -18.219 -20.391 1 95.06 261 LEU B CA 1
ATOM 4474 C C . LEU B 1 261 ? -1.873 -16.719 -20.453 1 95.06 261 LEU B C 1
ATOM 4476 O O . LEU B 1 261 ? -1.588 -16.188 -21.531 1 95.06 261 LEU B O 1
ATOM 4480 N N . GLU B 1 262 ? -1.958 -16.109 -19.297 1 93 262 GLU B N 1
ATOM 4481 C CA . GLU B 1 262 ? -1.847 -14.664 -19.312 1 93 262 GLU B CA 1
ATOM 4482 C C . GLU B 1 262 ? -0.53 -14.195 -18.703 1 93 262 GLU B C 1
ATOM 4484 O O . GLU B 1 262 ? -0.033 -13.117 -19.031 1 93 262 GLU B O 1
ATOM 4489 N N . ASN B 1 263 ? 0.036 -14.961 -17.812 1 96.06 263 ASN B N 1
ATOM 4490 C CA . ASN B 1 263 ? 1.229 -14.508 -17.109 1 96.06 263 ASN B CA 1
ATOM 4491 C C . ASN B 1 263 ? 2.5 -14.844 -17.875 1 96.06 263 ASN B C 1
ATOM 4493 O O . ASN B 1 263 ? 3.455 -14.062 -17.875 1 96.06 263 ASN B O 1
ATOM 4497 N N . ILE B 1 264 ? 2.557 -15.992 -18.594 1 97.81 264 ILE B N 1
ATOM 4498 C CA . ILE B 1 264 ? 3.758 -16.375 -19.328 1 97.81 264 ILE B CA 1
ATOM 4499 C C . ILE B 1 264 ? 4.004 -15.383 -20.469 1 97.81 264 ILE B C 1
ATOM 4501 O O . ILE B 1 264 ? 5.137 -14.953 -20.688 1 97.81 264 ILE B O 1
ATOM 4505 N N . PRO B 1 265 ? 2.963 -14.93 -21.219 1 96.25 265 PRO B N 1
ATOM 4506 C CA . PRO B 1 265 ? 3.186 -13.984 -22.328 1 96.25 265 PRO B CA 1
ATOM 4507 C C . PRO B 1 265 ? 3.879 -12.703 -21.875 1 96.25 265 PRO B C 1
ATOM 4509 O O . PRO B 1 265 ? 4.559 -12.055 -22.672 1 96.25 265 PRO B O 1
ATOM 4512 N N . ARG B 1 266 ? 3.793 -12.391 -20.625 1 94.31 266 ARG B N 1
ATOM 4513 C CA . ARG B 1 266 ? 4.371 -11.164 -20.094 1 94.31 266 ARG B CA 1
ATOM 4514 C C . ARG B 1 266 ? 5.891 -11.172 -20.219 1 94.31 266 ARG B C 1
ATOM 4516 O O . ARG B 1 266 ? 6.535 -10.125 -20.125 1 94.31 266 ARG B O 1
ATOM 4523 N N . ILE B 1 267 ? 6.488 -12.344 -20.359 1 96.38 267 ILE B N 1
ATOM 4524 C CA . ILE B 1 267 ? 7.945 -12.398 -20.375 1 96.38 267 ILE B CA 1
ATOM 4525 C C . ILE B 1 267 ? 8.43 -12.977 -21.703 1 96.38 267 ILE B C 1
ATOM 4527 O O . ILE B 1 267 ? 9.633 -13.156 -21.906 1 96.38 267 ILE B O 1
ATOM 4531 N N . LEU B 1 268 ? 7.52 -13.32 -22.609 1 97.5 268 LEU B N 1
ATOM 4532 C CA . LEU B 1 268 ? 7.93 -13.852 -23.906 1 97.5 268 LEU B CA 1
ATOM 4533 C C . LEU B 1 268 ? 8.398 -12.734 -24.828 1 97.5 268 LEU B C 1
ATOM 4535 O O . LEU B 1 268 ? 7.691 -11.75 -25.031 1 97.5 268 LEU B O 1
ATOM 4539 N N . PRO B 1 269 ? 9.578 -12.883 -25.375 1 97 269 PRO B N 1
ATOM 4540 C CA . PRO B 1 269 ? 10.008 -11.898 -26.375 1 97 269 PRO B CA 1
ATOM 4541 C C . PRO B 1 269 ? 9.305 -12.07 -27.703 1 97 269 PRO B C 1
ATOM 4543 O O . PRO B 1 269 ? 8.648 -13.094 -27.938 1 97 269 PRO B O 1
ATOM 4546 N N . PRO B 1 270 ? 9.43 -11.047 -28.5 1 95.56 270 PRO B N 1
ATOM 4547 C CA . PRO B 1 270 ? 8.844 -11.188 -29.844 1 95.56 270 PRO B CA 1
ATOM 4548 C C . PRO B 1 270 ? 9.328 -12.438 -30.562 1 95.56 270 PRO B C 1
ATOM 4550 O O . PRO B 1 270 ? 10.508 -12.797 -30.469 1 95.56 270 PRO B O 1
ATOM 4553 N N . GLY B 1 271 ? 8.383 -13.094 -31.219 1 96.94 271 GLY B N 1
ATOM 4554 C CA . GLY B 1 271 ? 8.742 -14.234 -32.031 1 96.94 271 GLY B CA 1
ATOM 4555 C C . GLY B 1 271 ? 8.719 -15.555 -31.297 1 96.94 271 GLY B C 1
ATOM 4556 O O . GLY B 1 271 ? 9.039 -16.594 -31.859 1 96.94 271 GLY B O 1
ATOM 4557 N N . CYS B 1 272 ? 8.32 -15.531 -30.078 1 98.19 272 CYS B N 1
ATOM 4558 C CA . CYS B 1 272 ? 8.328 -16.766 -29.281 1 98.19 272 CYS B CA 1
ATOM 4559 C C . CYS B 1 272 ? 6.93 -17.125 -28.812 1 98.19 272 CYS B C 1
ATOM 4561 O O . CYS B 1 272 ? 6.137 -16.234 -28.484 1 98.19 272 CYS B O 1
ATOM 4563 N N . ASP B 1 273 ? 6.633 -18.359 -28.812 1 98.5 273 ASP B N 1
ATOM 4564 C CA . ASP B 1 273 ? 5.445 -18.953 -28.188 1 98.5 273 ASP B CA 1
ATOM 4565 C C . ASP B 1 273 ? 5.828 -19.953 -27.109 1 98.5 273 ASP B C 1
ATOM 4567 O O . ASP B 1 273 ? 6.984 -20.375 -27.031 1 98.5 273 ASP B O 1
ATOM 4571 N N . ALA B 1 274 ? 4.938 -20.234 -26.25 1 98.62 274 ALA B N 1
ATOM 4572 C CA . ALA B 1 274 ? 5.086 -21.312 -25.281 1 98.62 274 ALA B CA 1
ATOM 4573 C C . ALA B 1 274 ? 4.094 -22.438 -25.562 1 98.62 274 ALA B C 1
ATOM 4575 O O . ALA B 1 274 ? 2.885 -22.203 -25.625 1 98.62 274 ALA B O 1
ATOM 4576 N N . LEU B 1 275 ? 4.57 -23.594 -25.781 1 98.44 275 LEU B N 1
ATOM 4577 C CA . LEU B 1 275 ? 3.746 -24.781 -25.922 1 98.44 275 LEU B CA 1
ATOM 4578 C C . LEU B 1 275 ? 3.811 -25.641 -24.656 1 98.44 275 LEU B C 1
ATOM 4580 O O . LEU B 1 275 ? 4.871 -26.172 -24.312 1 98.44 275 LEU B O 1
ATOM 4584 N N . LEU B 1 276 ? 2.701 -25.797 -24.016 1 98.25 276 LEU B N 1
ATOM 4585 C CA . LEU B 1 276 ? 2.641 -26.5 -22.75 1 98.25 276 LEU B CA 1
ATOM 4586 C C . LEU B 1 276 ? 1.862 -27.812 -22.906 1 98.25 276 LEU B C 1
ATOM 4588 O O . LEU B 1 276 ? 0.938 -27.891 -23.719 1 98.25 276 LEU B O 1
ATOM 4592 N N . ASP B 1 277 ? 2.256 -28.828 -22.156 1 97.81 277 ASP B N 1
ATOM 4593 C CA . ASP B 1 277 ? 1.536 -30.094 -22.016 1 97.81 277 ASP B CA 1
ATOM 4594 C C . ASP B 1 277 ? 0.723 -30.109 -20.719 1 97.81 277 ASP B C 1
ATOM 4596 O O . ASP B 1 277 ? 1.272 -30.328 -19.641 1 97.81 277 ASP B O 1
ATOM 4600 N N . GLY B 1 278 ? -0.573 -29.984 -20.859 1 95.38 278 GLY B N 1
ATOM 4601 C CA . GLY B 1 278 ? -1.456 -29.875 -19.719 1 95.38 278 GLY B CA 1
ATOM 4602 C C . GLY B 1 278 ? -1.482 -31.125 -18.859 1 95.38 278 GLY B C 1
ATOM 4603 O O . GLY B 1 278 ? -1.965 -31.109 -17.719 1 95.38 278 GLY B O 1
ATOM 4604 N N . THR B 1 279 ? -0.957 -32.219 -19.328 1 96.12 279 THR B N 1
ATOM 4605 C CA . THR B 1 279 ? -0.946 -33.469 -18.594 1 96.12 279 THR B CA 1
ATOM 4606 C C . THR B 1 279 ? 0.339 -33.625 -17.781 1 96.12 279 THR B C 1
ATOM 4608 O O . THR B 1 279 ? 0.498 -34.562 -17.016 1 96.12 279 THR B O 1
ATOM 4611 N N . ALA B 1 280 ? 1.222 -32.625 -17.891 1 97.25 280 ALA B N 1
ATOM 4612 C CA . ALA B 1 280 ? 2.578 -32.781 -17.359 1 97.25 280 ALA B CA 1
ATOM 4613 C C . ALA B 1 280 ? 2.639 -32.406 -15.883 1 97.25 280 ALA B C 1
ATOM 4615 O O . ALA B 1 280 ? 3.637 -32.656 -15.211 1 97.25 280 ALA B O 1
ATOM 4616 N N . TRP B 1 281 ? 1.611 -31.812 -15.328 1 96.94 281 TRP B N 1
ATOM 4617 C CA . TRP B 1 281 ? 1.641 -31.438 -13.922 1 96.94 281 TRP B CA 1
ATOM 4618 C C . TRP B 1 281 ? 0.363 -31.875 -13.219 1 96.94 281 TRP B C 1
ATOM 4620 O O . TRP B 1 281 ? -0.616 -32.25 -13.867 1 96.94 281 TRP B O 1
ATOM 4630 N N . LYS B 1 282 ? 0.432 -31.922 -11.938 1 95.25 282 LYS B N 1
ATOM 4631 C CA . LYS B 1 282 ? -0.687 -32.344 -11.109 1 95.25 282 LYS B CA 1
ATOM 4632 C C . LYS B 1 282 ? -1.556 -31.172 -10.703 1 95.25 282 LYS B C 1
ATOM 4634 O O . LYS B 1 282 ? -1.056 -30.188 -10.148 1 95.25 282 LYS B O 1
ATOM 4639 N N . VAL B 1 283 ? -2.799 -31.266 -10.969 1 95.69 283 VAL B N 1
ATOM 4640 C CA . VAL B 1 283 ? -3.756 -30.234 -10.586 1 95.69 283 VAL B CA 1
ATOM 4641 C C . VAL B 1 283 ? -4.316 -30.531 -9.203 1 95.69 283 VAL B C 1
ATOM 4643 O O . VAL B 1 283 ? -4.859 -31.625 -8.969 1 95.69 283 VAL B O 1
ATOM 4646 N N . PRO B 1 284 ? -4.195 -29.641 -8.266 1 96.69 284 PRO B N 1
ATOM 4647 C CA . PRO B 1 284 ? -4.758 -29.859 -6.934 1 96.69 284 PRO B CA 1
ATOM 4648 C C . PRO B 1 284 ? -6.258 -30.156 -6.969 1 96.69 284 PRO B C 1
ATOM 4650 O O . PRO B 1 284 ? -6.988 -29.562 -7.766 1 96.69 284 PRO B O 1
ATOM 4653 N N . PRO B 1 285 ? -6.789 -30.953 -6.086 1 97.25 285 PRO B N 1
ATOM 4654 C CA . PRO B 1 285 ? -8.18 -31.422 -6.074 1 97.25 285 PRO B CA 1
ATOM 4655 C C . PRO B 1 285 ? -9.18 -30.281 -5.98 1 97.25 285 PRO B C 1
ATOM 4657 O O . PRO B 1 285 ? -10.305 -30.391 -6.488 1 97.25 285 PRO B O 1
ATOM 4660 N N . ILE B 1 286 ? -8.82 -29.219 -5.359 1 97.94 286 ILE B N 1
ATOM 4661 C CA . ILE B 1 286 ? -9.734 -28.109 -5.133 1 97.94 286 ILE B CA 1
ATOM 4662 C C . ILE B 1 286 ? -10.258 -27.578 -6.469 1 97.94 286 ILE B C 1
ATOM 4664 O O . ILE B 1 286 ? -11.414 -27.172 -6.574 1 97.94 286 ILE B O 1
ATOM 4668 N N . PHE B 1 287 ? -9.445 -27.625 -7.484 1 96.94 287 PHE B N 1
ATOM 4669 C CA . PHE B 1 287 ? -9.852 -27.094 -8.781 1 96.94 287 PHE B CA 1
ATOM 4670 C C . PHE B 1 287 ? -10.914 -27.984 -9.422 1 96.94 287 PHE B C 1
ATOM 4672 O O . PHE B 1 287 ? -11.836 -27.484 -10.062 1 96.94 287 PHE B O 1
ATOM 4679 N N . SER B 1 288 ? -10.797 -29.297 -9.242 1 96.06 288 SER B N 1
ATOM 4680 C CA . SER B 1 288 ? -11.812 -30.203 -9.758 1 96.06 288 SER B CA 1
ATOM 4681 C C . SER B 1 288 ? -13.148 -30 -9.047 1 96.06 288 SER B C 1
ATOM 4683 O O . SER B 1 288 ? -14.211 -30.062 -9.672 1 96.06 288 SER B O 1
ATOM 4685 N N . VAL B 1 289 ? -13.07 -29.766 -7.77 1 97.56 289 VAL B N 1
ATOM 4686 C CA . VAL B 1 289 ? -14.273 -29.531 -6.984 1 97.56 289 VAL B CA 1
ATOM 4687 C C . VAL B 1 289 ? -14.961 -28.25 -7.473 1 97.56 289 VAL B C 1
ATOM 4689 O O . VAL B 1 289 ? -16.172 -28.25 -7.719 1 97.56 289 VAL B O 1
ATOM 4692 N N . LEU B 1 290 ? -14.195 -27.188 -7.668 1 97.12 290 LEU B N 1
ATOM 4693 C CA . LEU B 1 290 ? -14.758 -25.922 -8.125 1 97.12 290 LEU B CA 1
ATOM 4694 C C . LEU B 1 290 ? -15.305 -26.062 -9.547 1 97.12 290 LEU B C 1
ATOM 4696 O O . LEU B 1 290 ? -16.375 -25.547 -9.852 1 97.12 290 LEU B O 1
ATOM 4700 N N . ALA B 1 291 ? -14.539 -26.734 -10.398 1 96 291 ALA B N 1
ATOM 4701 C CA . ALA B 1 291 ? -14.984 -26.953 -11.773 1 96 291 ALA B CA 1
ATOM 4702 C C . ALA B 1 291 ? -16.328 -27.672 -11.812 1 96 291 ALA B C 1
ATOM 4704 O O . ALA B 1 291 ? -17.234 -27.266 -12.531 1 96 291 ALA B O 1
ATOM 4705 N N . HIS B 1 292 ? -16.469 -28.719 -11.039 1 96.44 292 HIS B N 1
ATOM 4706 C CA . HIS B 1 292 ? -17.656 -29.562 -11.016 1 96.44 292 HIS B CA 1
ATOM 4707 C C . HIS B 1 292 ? -18.875 -28.797 -10.5 1 96.44 292 HIS B C 1
ATOM 4709 O O . HIS B 1 292 ? -19.922 -28.766 -11.156 1 96.44 292 HIS B O 1
ATOM 4715 N N . HIS B 1 293 ? -18.75 -28.141 -9.422 1 97.06 293 HIS B N 1
ATOM 4716 C CA . HIS B 1 293 ? -19.906 -27.531 -8.773 1 97.06 293 HIS B CA 1
ATOM 4717 C C . HIS B 1 293 ? -20.266 -26.188 -9.422 1 97.06 293 HIS B C 1
ATOM 4719 O O . HIS B 1 293 ? -21.391 -25.734 -9.32 1 97.06 293 HIS B O 1
ATOM 4725 N N . GLY B 1 294 ? -19.266 -25.578 -10.031 1 95.88 294 GLY B N 1
ATOM 4726 C CA . GLY B 1 294 ? -19.516 -24.328 -10.727 1 95.88 294 GLY B CA 1
ATOM 4727 C C . GLY B 1 294 ? -19.922 -24.516 -12.18 1 95.88 294 GLY B C 1
ATOM 4728 O O . GLY B 1 294 ? -20.422 -23.594 -12.82 1 95.88 294 GLY B O 1
ATOM 4729 N N . GLY B 1 295 ? -19.703 -25.703 -12.688 1 95.44 295 GLY B N 1
ATOM 4730 C CA . GLY B 1 295 ? -19.906 -25.906 -14.117 1 95.44 295 GLY B CA 1
ATOM 4731 C C . GLY B 1 295 ? -19.016 -25.031 -14.977 1 95.44 295 GLY B C 1
ATOM 4732 O O . GLY B 1 295 ? -19.469 -24.484 -15.984 1 95.44 295 GLY B O 1
ATOM 4733 N N . VAL B 1 296 ? -17.828 -24.859 -14.562 1 92.81 296 VAL B N 1
ATOM 4734 C CA . VAL B 1 296 ? -16.922 -23.938 -15.242 1 92.81 296 VAL B CA 1
ATOM 4735 C C . VAL B 1 296 ? -16.172 -24.656 -16.359 1 92.81 296 VAL B C 1
ATOM 4737 O O . VAL B 1 296 ? -15.609 -25.734 -16.141 1 92.81 296 VAL B O 1
ATOM 4740 N N . ALA B 1 297 ? -16.141 -24.094 -17.578 1 90.81 297 ALA B N 1
ATOM 4741 C CA . ALA B 1 297 ? -15.438 -24.672 -18.719 1 90.81 297 ALA B CA 1
ATOM 4742 C C . ALA B 1 297 ? -13.93 -24.688 -18.484 1 90.81 297 ALA B C 1
ATOM 4744 O O . ALA B 1 297 ? -13.391 -23.766 -17.859 1 90.81 297 ALA B O 1
ATOM 4745 N N . PRO B 1 298 ? -13.312 -25.734 -18.984 1 89.12 298 PRO B N 1
ATOM 4746 C CA . PRO B 1 298 ? -11.867 -25.844 -18.797 1 89.12 298 PRO B CA 1
ATOM 4747 C C . PRO B 1 298 ? -11.125 -24.578 -19.234 1 89.12 298 PRO B C 1
ATOM 4749 O O . PRO B 1 298 ? -10.195 -24.141 -18.547 1 89.12 298 PRO B O 1
ATOM 4752 N N . GLU B 1 299 ? -11.445 -24.047 -20.328 1 86.81 299 GLU B N 1
ATOM 4753 C CA . GLU B 1 299 ? -10.781 -22.844 -20.812 1 86.81 299 GLU B CA 1
ATOM 4754 C C . GLU B 1 299 ? -10.898 -21.688 -19.828 1 86.81 299 GLU B C 1
ATOM 4756 O O . GLU B 1 299 ? -9.945 -20.953 -19.609 1 86.81 299 GLU B O 1
ATOM 4761 N N . GLU B 1 300 ? -12.062 -21.578 -19.234 1 89.12 300 GLU B N 1
ATOM 4762 C CA . GLU B 1 300 ? -12.32 -20.531 -18.266 1 89.12 300 GLU B CA 1
ATOM 4763 C C . GLU B 1 300 ? -11.523 -20.781 -16.969 1 89.12 300 GLU B C 1
ATOM 4765 O O . GLU B 1 300 ? -11.055 -19.828 -16.344 1 89.12 300 GLU B O 1
ATOM 4770 N N . LEU B 1 301 ? -11.438 -22.031 -16.594 1 93.88 301 LEU B N 1
ATOM 4771 C CA . LEU B 1 301 ? -10.648 -22.375 -15.406 1 93.88 301 LEU B CA 1
ATOM 4772 C C . LEU B 1 301 ? -9.219 -21.875 -15.547 1 93.88 301 LEU B C 1
ATOM 4774 O O . LEU B 1 301 ? -8.664 -21.281 -14.625 1 93.88 301 LEU B O 1
ATOM 4778 N N . HIS B 1 302 ? -8.664 -22.047 -16.766 1 92.81 302 HIS B N 1
ATOM 4779 C CA . HIS B 1 302 ? -7.27 -21.688 -17.016 1 92.81 302 HIS B CA 1
ATOM 4780 C C . HIS B 1 302 ? -7.117 -20.172 -17.188 1 92.81 302 HIS B C 1
ATOM 4782 O O . HIS B 1 302 ? -6 -19.656 -17.156 1 92.81 302 HIS B O 1
ATOM 4788 N N . ARG B 1 303 ? -8.211 -19.5 -17.328 1 89.94 303 ARG B N 1
ATOM 4789 C CA . ARG B 1 303 ? -8.188 -18.047 -17.453 1 89.94 303 ARG B CA 1
ATOM 4790 C C . ARG B 1 303 ? -8.305 -17.375 -16.078 1 89.94 303 ARG B C 1
ATOM 4792 O O . ARG B 1 303 ? -7.969 -16.203 -15.922 1 89.94 303 ARG B O 1
ATOM 4799 N N . VAL B 1 304 ? -8.758 -18.141 -15.125 1 92.88 304 VAL B N 1
ATOM 4800 C CA . VAL B 1 304 ? -9.031 -17.562 -13.82 1 92.88 304 VAL B CA 1
ATOM 4801 C C . VAL B 1 304 ? -8.008 -18.062 -12.805 1 92.88 304 VAL B C 1
ATOM 4803 O O . VAL B 1 304 ? -7.488 -17.281 -12 1 92.88 304 VAL B O 1
ATOM 4806 N N . PHE B 1 305 ? -7.773 -19.344 -12.867 1 96.69 305 PHE B N 1
ATOM 4807 C CA . PHE B 1 305 ? -6.988 -19.969 -11.82 1 96.69 305 PHE B CA 1
ATOM 4808 C C . PHE B 1 305 ? -5.598 -20.328 -12.328 1 96.69 305 PHE B C 1
ATOM 4810 O O . PHE B 1 305 ? -5.375 -20.406 -13.539 1 96.69 305 PHE B O 1
ATOM 4817 N N . ASN B 1 306 ? -4.668 -20.578 -11.398 1 97.69 306 ASN B N 1
ATOM 4818 C CA . ASN B 1 306 ? -3.32 -21.016 -11.734 1 97.69 306 ASN B CA 1
ATOM 4819 C C . ASN B 1 306 ? -3.295 -22.5 -12.109 1 97.69 306 ASN B C 1
ATOM 4821 O O . ASN B 1 306 ? -2.32 -22.984 -12.688 1 97.69 306 ASN B O 1
ATOM 4825 N N . MET B 1 307 ? -4.328 -23.281 -11.742 1 97.5 307 MET B N 1
ATOM 4826 C CA . MET B 1 307 ? -4.559 -24.672 -12.094 1 97.5 307 MET B CA 1
ATOM 4827 C C . MET B 1 307 ? -3.365 -25.531 -11.703 1 97.5 307 MET B C 1
ATOM 4829 O O . MET B 1 307 ? -3.023 -26.484 -12.406 1 97.5 307 MET B O 1
ATOM 4833 N N . GLY B 1 308 ? -2.691 -25.172 -10.672 1 97.88 308 GLY B N 1
ATOM 4834 C CA . GLY B 1 308 ? -1.688 -26.062 -10.102 1 97.88 308 GLY B CA 1
ATOM 4835 C C . GLY B 1 308 ? -0.267 -25.594 -10.359 1 97.88 308 GLY B C 1
ATOM 4836 O O . GLY B 1 308 ? 0.682 -26.141 -9.797 1 97.88 308 GLY B O 1
ATOM 4837 N N . VAL B 1 309 ? -0.046 -24.625 -11.219 1 98.56 309 VAL B N 1
ATOM 4838 C CA . VAL B 1 309 ? 1.276 -24.062 -11.477 1 98.56 309 VAL B CA 1
ATOM 4839 C C . VAL B 1 309 ? 1.366 -22.656 -10.891 1 98.56 309 VAL B C 1
ATOM 4841 O O . VAL B 1 309 ? 0.602 -21.766 -11.266 1 98.56 309 VAL B O 1
ATOM 4844 N N . GLY B 1 310 ? 2.332 -22.484 -9.961 1 98.69 310 GLY B N 1
ATOM 4845 C CA . GLY B 1 310 ? 2.445 -21.188 -9.32 1 98.69 310 GLY B CA 1
ATOM 4846 C C . GLY B 1 310 ? 3.617 -20.359 -9.82 1 98.69 310 GLY B C 1
ATOM 4847 O O . GLY B 1 310 ? 3.666 -19.156 -9.617 1 98.69 310 GLY B O 1
ATOM 4848 N N . LEU B 1 311 ? 4.535 -20.969 -10.469 1 98.88 311 LEU B N 1
ATOM 4849 C CA . LEU B 1 311 ? 5.738 -20.359 -11.031 1 98.88 311 LEU B CA 1
ATOM 4850 C C . LEU B 1 311 ? 6.207 -21.125 -12.258 1 98.88 311 LEU B C 1
ATOM 4852 O O . LEU B 1 311 ? 6.164 -22.359 -12.289 1 98.88 311 LEU B O 1
ATOM 4856 N N . THR B 1 312 ? 6.578 -20.438 -13.25 1 98.88 312 THR B N 1
ATOM 4857 C CA . THR B 1 312 ? 7.27 -21.062 -14.367 1 98.88 312 THR B CA 1
ATOM 4858 C C . THR B 1 312 ? 8.703 -20.547 -14.477 1 98.88 312 THR B C 1
ATOM 4860 O O . THR B 1 312 ? 8.969 -19.375 -14.203 1 98.88 312 THR B O 1
ATOM 4863 N N . VAL B 1 313 ? 9.57 -21.406 -14.844 1 98.88 313 VAL B N 1
ATOM 4864 C CA . VAL B 1 313 ? 10.992 -21.125 -15.047 1 98.88 313 VAL B CA 1
ATOM 4865 C C . VAL B 1 313 ? 11.398 -21.531 -16.453 1 98.88 313 VAL B C 1
ATOM 4867 O O . VAL B 1 313 ? 11.203 -22.672 -16.859 1 98.88 313 VAL B O 1
ATOM 4870 N N . ILE B 1 314 ? 11.922 -20.609 -17.172 1 98.94 314 ILE B N 1
ATOM 4871 C CA . ILE B 1 314 ? 12.359 -20.875 -18.531 1 98.94 314 ILE B CA 1
ATOM 4872 C C . ILE B 1 314 ? 13.883 -20.828 -18.609 1 98.94 314 ILE B C 1
ATOM 4874 O O . ILE B 1 314 ? 14.508 -19.875 -18.141 1 98.94 314 ILE B O 1
ATOM 4878 N N . LEU B 1 315 ? 14.508 -21.812 -19.172 1 98.88 315 LEU B N 1
ATOM 4879 C CA . LEU B 1 315 ? 15.961 -21.906 -19.234 1 98.88 315 LEU B CA 1
ATOM 4880 C C . LEU B 1 315 ? 16.391 -22.781 -20.422 1 98.88 315 LEU B C 1
ATOM 4882 O O . LEU B 1 315 ? 15.562 -23.469 -21.016 1 98.88 315 LEU B O 1
ATOM 4886 N N . PRO B 1 316 ? 17.672 -22.719 -20.812 1 98.81 316 PRO B N 1
ATOM 4887 C CA . PRO B 1 316 ? 18.156 -23.562 -21.906 1 98.81 316 PRO B CA 1
ATOM 4888 C C . PRO B 1 316 ? 17.984 -25.047 -21.625 1 98.81 316 PRO B C 1
ATOM 4890 O O . PRO B 1 316 ? 18.188 -25.5 -20.484 1 98.81 316 PRO B O 1
ATOM 4893 N N . ALA B 1 317 ? 17.688 -25.812 -22.672 1 98.62 317 ALA B N 1
ATOM 4894 C CA . ALA B 1 317 ? 17.5 -27.25 -22.547 1 98.62 317 ALA B CA 1
ATOM 4895 C C . ALA B 1 317 ? 18.703 -27.906 -21.906 1 98.62 317 ALA B C 1
ATOM 4897 O O . ALA B 1 317 ? 18.578 -28.891 -21.172 1 98.62 317 ALA B O 1
ATOM 4898 N N . ALA B 1 318 ? 19.859 -27.391 -22.156 1 98.56 318 ALA B N 1
ATOM 4899 C CA . ALA B 1 318 ? 21.109 -27.969 -21.656 1 98.56 318 ALA B CA 1
ATOM 4900 C C . ALA B 1 318 ? 21.188 -27.891 -20.141 1 98.56 318 ALA B C 1
ATOM 4902 O O . ALA B 1 318 ? 21.891 -28.672 -19.5 1 98.56 318 ALA B O 1
ATOM 4903 N N . ALA B 1 319 ? 20.453 -26.938 -19.5 1 98.62 319 ALA B N 1
ATOM 4904 C CA . ALA B 1 319 ? 20.516 -26.719 -18.062 1 98.62 319 ALA B CA 1
ATOM 4905 C C . ALA B 1 319 ? 19.375 -27.422 -17.344 1 98.62 319 ALA B C 1
ATOM 4907 O O . ALA B 1 319 ? 19.281 -27.375 -16.125 1 98.62 319 ALA B O 1
ATOM 4908 N N . ARG B 1 320 ? 18.547 -28.078 -18.078 1 98.31 320 ARG B N 1
ATOM 4909 C CA . ARG B 1 320 ? 17.297 -28.656 -17.578 1 98.31 320 ARG B CA 1
ATOM 4910 C C . ARG B 1 320 ? 17.547 -29.594 -16.406 1 98.31 320 ARG B C 1
ATOM 4912 O O . ARG B 1 320 ? 16.984 -29.422 -15.336 1 98.31 320 ARG B O 1
ATOM 4919 N N . ASP B 1 321 ? 18.422 -30.594 -16.578 1 98.44 321 ASP B N 1
ATOM 4920 C CA . ASP B 1 321 ? 18.625 -31.641 -15.578 1 98.44 321 ASP B CA 1
ATOM 4921 C C . ASP B 1 321 ? 19.25 -31.078 -14.305 1 98.44 321 ASP B C 1
ATOM 4923 O O . ASP B 1 321 ? 18.828 -31.438 -13.195 1 98.44 321 ASP B O 1
ATOM 4927 N N . GLU B 1 322 ? 20.203 -30.234 -14.492 1 98.5 322 GLU B N 1
ATOM 4928 C CA . GLU B 1 322 ? 20.828 -29.609 -13.336 1 98.5 322 GLU B CA 1
ATOM 4929 C C . GLU B 1 322 ? 19.828 -28.766 -12.562 1 98.5 322 GLU B C 1
ATOM 4931 O O . GLU B 1 322 ? 19.781 -28.812 -11.328 1 98.5 322 GLU B O 1
ATOM 4936 N N . ALA B 1 323 ? 19.031 -27.984 -13.273 1 98.69 323 ALA B N 1
ATOM 4937 C CA . ALA B 1 323 ? 18.031 -27.141 -12.641 1 98.69 323 ALA B CA 1
ATOM 4938 C C . ALA B 1 323 ? 17 -27.969 -11.891 1 98.69 323 ALA B C 1
ATOM 4940 O O . ALA B 1 323 ? 16.672 -27.672 -10.742 1 98.69 323 ALA B O 1
ATOM 4941 N N . GLN B 1 324 ? 16.5 -28.969 -12.5 1 98.5 324 GLN B N 1
ATOM 4942 C CA . GLN B 1 324 ? 15.477 -29.812 -11.875 1 98.5 324 GLN B CA 1
ATOM 4943 C C . GLN B 1 324 ? 16.016 -30.5 -10.625 1 98.5 324 GLN B C 1
ATOM 4945 O O . GLN B 1 324 ? 15.305 -30.641 -9.633 1 98.5 324 GLN B O 1
ATOM 4950 N N . ALA B 1 325 ? 17.266 -30.969 -10.672 1 98.38 325 ALA B N 1
ATOM 4951 C CA . ALA B 1 325 ? 17.891 -31.594 -9.508 1 98.38 325 ALA B CA 1
ATOM 4952 C C . ALA B 1 325 ? 17.969 -30.609 -8.344 1 98.38 325 ALA B C 1
ATOM 4954 O O . ALA B 1 325 ? 17.641 -30.969 -7.207 1 98.38 325 ALA B O 1
ATOM 4955 N N . LEU B 1 326 ? 18.422 -29.438 -8.672 1 98.56 326 LEU B N 1
ATOM 4956 C CA . LEU B 1 326 ? 18.547 -28.422 -7.625 1 98.56 326 LEU B CA 1
ATOM 4957 C C . LEU B 1 326 ? 17.172 -28 -7.113 1 98.56 326 LEU B C 1
ATOM 4959 O O . LEU B 1 326 ? 17 -27.766 -5.914 1 98.56 326 LEU B O 1
ATOM 4963 N N . MET B 1 327 ? 16.188 -27.875 -7.988 1 98.69 327 MET B N 1
ATOM 4964 C CA . MET B 1 327 ? 14.844 -27.469 -7.613 1 98.69 327 MET B CA 1
ATOM 4965 C C . MET B 1 327 ? 14.242 -28.438 -6.605 1 98.69 327 MET B C 1
ATOM 4967 O O . MET B 1 327 ? 13.523 -28.016 -5.688 1 98.69 327 MET B O 1
ATOM 4971 N N . LYS B 1 328 ? 14.531 -29.688 -6.719 1 98.19 328 LYS B N 1
ATOM 4972 C CA . LYS B 1 328 ? 14.047 -30.688 -5.781 1 98.19 328 LYS B CA 1
ATOM 4973 C C . LYS B 1 328 ? 14.578 -30.422 -4.375 1 98.19 328 LYS B C 1
ATOM 4975 O O . LYS B 1 328 ? 13.922 -30.766 -3.387 1 98.19 328 LYS B O 1
ATOM 4980 N N . GLU B 1 329 ? 15.695 -29.766 -4.316 1 98 329 GLU B N 1
ATOM 4981 C CA . GLU B 1 329 ? 16.344 -29.516 -3.037 1 98 329 GLU B CA 1
ATOM 4982 C C . GLU B 1 329 ? 15.883 -28.188 -2.434 1 98 329 GLU B C 1
ATOM 4984 O O . GLU B 1 329 ? 15.773 -28.062 -1.213 1 98 329 GLU B O 1
ATOM 4989 N N . VAL B 1 330 ? 15.594 -27.281 -3.289 1 97.75 330 VAL B N 1
ATOM 4990 C CA . VAL B 1 330 ? 15.516 -25.922 -2.76 1 97.75 330 VAL B CA 1
ATOM 4991 C C . VAL B 1 330 ? 14.062 -25.453 -2.746 1 97.75 330 VAL B C 1
ATOM 4993 O O . VAL B 1 330 ? 13.727 -24.453 -2.102 1 97.75 330 VAL B O 1
ATOM 4996 N N . PHE B 1 331 ? 13.195 -26.078 -3.463 1 97.56 331 PHE B N 1
ATOM 4997 C CA . PHE B 1 331 ? 11.773 -25.766 -3.389 1 97.56 331 PHE B CA 1
ATOM 4998 C C . PHE B 1 331 ? 11.055 -26.734 -2.473 1 97.56 331 PHE B C 1
ATOM 5000 O O . PHE B 1 331 ? 11.367 -27.938 -2.451 1 97.56 331 PHE B O 1
ATOM 5007 N N . SER B 1 332 ? 10.031 -26.25 -1.721 1 95.12 332 SER B N 1
ATOM 5008 C CA . SER B 1 332 ? 9.25 -27.078 -0.822 1 95.12 332 SER B CA 1
ATOM 5009 C C . SER B 1 332 ? 8.141 -27.812 -1.572 1 95.12 332 SER B C 1
ATOM 5011 O O . SER B 1 332 ? 7.414 -28.625 -0.989 1 95.12 332 SER B O 1
ATOM 5013 N N . VAL B 1 333 ? 7.953 -27.547 -2.857 1 97.44 333 VAL B N 1
ATOM 5014 C CA . VAL B 1 333 ? 6.906 -28.109 -3.693 1 97.44 333 VAL B CA 1
ATOM 5015 C C . VAL B 1 333 ? 7.523 -28.75 -4.934 1 97.44 333 VAL B C 1
ATOM 5017 O O . VAL B 1 333 ? 8.688 -28.5 -5.258 1 97.44 333 VAL B O 1
ATOM 5020 N N . GLU B 1 334 ? 6.711 -29.516 -5.637 1 97.75 334 GLU B N 1
ATOM 5021 C CA . GLU B 1 334 ? 7.188 -30.25 -6.809 1 97.75 334 GLU B CA 1
ATOM 5022 C C . GLU B 1 334 ? 7.375 -29.328 -8 1 97.75 334 GLU B C 1
ATOM 5024 O O . GLU B 1 334 ? 6.801 -28.234 -8.039 1 97.75 334 GLU B O 1
ATOM 5029 N N . SER B 1 335 ? 8.195 -29.75 -8.906 1 98.44 335 SER B N 1
ATOM 5030 C CA . SER B 1 335 ? 8.367 -29.094 -10.203 1 98.44 335 SER B CA 1
ATOM 5031 C C . SER B 1 335 ? 8.367 -30.109 -11.336 1 98.44 335 SER B C 1
ATOM 5033 O O . SER B 1 335 ? 8.625 -31.297 -11.117 1 98.44 335 SER B O 1
ATOM 5035 N N . TRP B 1 336 ? 7.98 -29.672 -12.531 1 98.44 336 TRP B N 1
ATOM 5036 C CA . TRP B 1 336 ? 7.848 -30.5 -13.727 1 98.44 336 TRP B CA 1
ATOM 5037 C C . TRP B 1 336 ? 8.375 -29.781 -14.961 1 98.44 336 TRP B C 1
ATOM 5039 O O . TRP B 1 336 ? 8.375 -28.547 -15.008 1 98.44 336 TRP B O 1
ATOM 5049 N N . GLU B 1 337 ? 8.867 -30.578 -15.844 1 98.69 337 GLU B N 1
ATOM 5050 C CA . GLU B 1 337 ? 8.961 -30.031 -17.188 1 98.69 337 GLU B CA 1
ATOM 5051 C C . GLU B 1 337 ? 7.59 -29.984 -17.875 1 98.69 337 GLU B C 1
ATOM 5053 O O . GLU B 1 337 ? 6.973 -31.031 -18.094 1 98.69 337 GLU B O 1
ATOM 5058 N N . ILE B 1 338 ? 7.176 -28.781 -18.219 1 98.62 338 ILE B N 1
ATOM 5059 C CA . ILE B 1 338 ? 5.773 -28.719 -18.609 1 98.62 338 ILE B CA 1
ATOM 5060 C C . ILE B 1 338 ? 5.664 -28.234 -20.062 1 98.62 338 ILE B C 1
ATOM 5062 O O . ILE B 1 338 ? 4.57 -28.172 -20.625 1 98.62 338 ILE B O 1
ATOM 5066 N N . GLY B 1 339 ? 6.754 -27.797 -20.625 1 98.69 339 GLY B N 1
ATOM 5067 C CA . GLY B 1 339 ? 6.609 -27.312 -22 1 98.69 339 GLY B CA 1
ATOM 5068 C C . GLY B 1 339 ? 7.914 -26.828 -22.594 1 98.69 339 GLY B C 1
ATOM 5069 O O . GLY B 1 339 ? 8.992 -27.078 -22.047 1 98.69 339 GLY B O 1
ATOM 5070 N N . VAL B 1 340 ? 7.75 -26.172 -23.828 1 98.75 340 VAL B N 1
ATOM 5071 C CA . VAL B 1 340 ? 8.906 -25.688 -24.578 1 98.75 340 VAL B CA 1
ATOM 5072 C C . VAL B 1 340 ? 8.555 -24.375 -25.281 1 98.75 340 VAL B C 1
ATOM 5074 O O . VAL B 1 340 ? 7.387 -24.125 -25.594 1 98.75 340 VAL B O 1
ATOM 5077 N N . VAL B 1 341 ? 9.578 -23.547 -25.391 1 98.81 341 VAL B N 1
ATOM 5078 C CA . VAL B 1 341 ? 9.438 -22.328 -26.188 1 98.81 341 VAL B CA 1
ATOM 5079 C C . VAL B 1 341 ? 9.609 -22.656 -27.672 1 98.81 341 VAL B C 1
ATOM 5081 O O . VAL B 1 341 ? 10.508 -23.406 -28.047 1 98.81 341 VAL B O 1
ATOM 5084 N N . THR B 1 342 ? 8.727 -22.156 -28.484 1 98.62 342 THR B N 1
ATOM 5085 C CA . THR B 1 342 ? 8.789 -22.328 -29.922 1 98.62 342 THR B CA 1
ATOM 5086 C C . THR B 1 342 ? 8.695 -20.984 -30.641 1 98.62 342 THR B C 1
ATOM 5088 O O . THR B 1 342 ? 8.461 -19.953 -30 1 98.62 342 THR B O 1
ATOM 5091 N N . GLU B 1 343 ? 9 -21.031 -31.922 1 98.12 343 GLU B N 1
ATOM 5092 C CA . GLU B 1 343 ? 8.742 -19.828 -32.719 1 98.12 343 GLU B CA 1
ATOM 5093 C C . GLU B 1 343 ? 7.25 -19.5 -32.75 1 98.12 343 GLU B C 1
ATOM 5095 O O . GLU B 1 343 ? 6.414 -20.406 -32.844 1 98.12 343 GLU B O 1
ATOM 5100 N N . GLY B 1 344 ? 7.004 -18.219 -32.625 1 97 344 GLY B N 1
ATOM 5101 C CA . GLY B 1 344 ? 5.594 -17.859 -32.656 1 97 344 GLY B CA 1
ATOM 5102 C C . GLY B 1 344 ? 5.363 -16.375 -32.5 1 97 344 GLY B C 1
ATOM 5103 O O . GLY B 1 344 ? 6.188 -15.562 -32.938 1 97 344 GLY B O 1
ATOM 5104 N N . THR B 1 345 ? 4.133 -15.945 -32.062 1 95.19 345 THR B N 1
ATOM 5105 C CA . THR B 1 345 ? 3.703 -14.547 -32.031 1 95.19 345 THR B CA 1
ATOM 5106 C C . THR B 1 345 ? 3.434 -14.07 -30.625 1 95.19 345 THR B C 1
ATOM 5108 O O . THR B 1 345 ? 2.764 -13.055 -30.422 1 95.19 345 THR B O 1
ATOM 5111 N N . GLY B 1 346 ? 3.885 -14.812 -29.609 1 94.38 346 GLY B N 1
ATOM 5112 C CA . GLY B 1 346 ? 3.699 -14.398 -28.234 1 94.38 346 GLY B CA 1
ATOM 5113 C C . GLY B 1 346 ? 2.555 -15.117 -27.547 1 94.38 346 GLY B C 1
ATOM 5114 O O . GLY B 1 346 ? 2.076 -14.68 -26.5 1 94.38 346 GLY B O 1
ATOM 5115 N N . ALA B 1 347 ? 2.111 -16.266 -28.016 1 94.81 347 ALA B N 1
ATOM 5116 C CA . ALA B 1 347 ? 0.949 -16.984 -27.5 1 94.81 347 ALA B CA 1
ATOM 5117 C C . ALA B 1 347 ? 1.376 -18.156 -26.625 1 94.81 347 ALA B C 1
ATOM 5119 O O . ALA B 1 347 ? 2.516 -18.625 -26.719 1 94.81 347 ALA B O 1
ATOM 5120 N N . VAL B 1 348 ? 0.493 -18.484 -25.75 1 96.69 348 VAL B N 1
ATOM 5121 C CA . VAL B 1 348 ? 0.638 -19.688 -24.953 1 96.69 348 VAL B CA 1
ATOM 5122 C C . VAL B 1 348 ? -0.45 -20.688 -25.344 1 96.69 348 VAL B C 1
ATOM 5124 O O . VAL B 1 348 ? -1.628 -20.344 -25.422 1 96.69 348 VAL B O 1
ATOM 5127 N N . ARG B 1 349 ? -0.06 -21.859 -25.641 1 95.62 349 ARG B N 1
ATOM 5128 C CA . ARG B 1 349 ? -0.993 -22.938 -25.953 1 95.62 349 ARG B CA 1
ATOM 5129 C C . ARG B 1 349 ? -0.794 -24.125 -25 1 95.62 349 ARG B C 1
ATOM 5131 O O . ARG B 1 349 ? 0.34 -24.469 -24.656 1 95.62 349 ARG B O 1
ATOM 5138 N N . ILE B 1 350 ? -1.85 -24.609 -24.547 1 95.81 350 ILE B N 1
ATOM 5139 C CA . ILE B 1 350 ? -1.818 -25.766 -23.656 1 95.81 350 ILE B CA 1
ATOM 5140 C C . ILE B 1 350 ? -2.475 -26.969 -24.344 1 95.81 350 ILE B C 1
ATOM 5142 O O . ILE B 1 350 ? -3.623 -26.875 -24.781 1 95.81 350 ILE B O 1
ATOM 5146 N N . SER B 1 351 ? -1.864 -28.031 -24.484 1 93.62 351 SER B N 1
ATOM 5147 C CA . SER B 1 351 ? -2.449 -29.281 -24.969 1 93.62 351 SER B CA 1
ATOM 5148 C C . SER B 1 351 ? -2.838 -30.203 -23.828 1 93.62 351 SER B C 1
ATOM 5150 O O . SER B 1 351 ? -2.301 -30.078 -22.719 1 93.62 351 SER B O 1
ATOM 5152 N N . GLY B 1 352 ? -3.84 -31.016 -24.016 1 87.06 352 GLY B N 1
ATOM 5153 C CA . GLY B 1 352 ? -4.184 -32.062 -23.062 1 87.06 352 GLY B CA 1
ATOM 5154 C C . GLY B 1 352 ? -5.039 -31.547 -21.906 1 87.06 352 GLY B C 1
ATOM 5155 O O . GLY B 1 352 ? -5.012 -32.094 -20.812 1 87.06 352 GLY B O 1
ATOM 5156 N N . ILE B 1 353 ? -5.445 -30.297 -22.047 1 78.19 353 ILE B N 1
ATOM 5157 C CA . ILE B 1 353 ? -6.34 -29.859 -20.984 1 78.19 353 ILE B CA 1
ATOM 5158 C C . ILE B 1 353 ? -7.75 -30.391 -21.234 1 78.19 353 ILE B C 1
ATOM 5160 O O . ILE B 1 353 ? -8.188 -30.453 -22.391 1 78.19 353 ILE B O 1
ATOM 5164 N N . ALA B 1 354 ? -8.195 -31.281 -20.312 1 60.53 354 ALA B N 1
ATOM 5165 C CA . ALA B 1 354 ? -9.516 -31.891 -20.453 1 60.53 354 ALA B CA 1
ATOM 5166 C C . ALA B 1 354 ? -10.609 -30.969 -19.938 1 60.53 354 ALA B C 1
ATOM 5168 O O . ALA B 1 354 ? -10.383 -30.172 -19.031 1 60.53 354 ALA B O 1
#

Nearest PDB structures (foldseek):
  3qty-assembly1_A  TM=9.241E-01  e=8.806E-50  Francisella tularensis subsp. tularensis
  3qty-assembly1_B  TM=9.519E-01  e=1.423E-47  Francisella tularensis subsp. tularensis
  1cli-assembly2_C  TM=9.509E-01  e=1.962E-44  Escherichia coli
  5avm-assembly4_G  TM=9.614E-01  e=8.188E-36  Thermus thermophilus HB8
  2z1u-assembly1_A-2  TM=7.135E-01  e=4.981E-17  Nitratidesulfovibrio vulgaris str. Hildenborough

Organism: NCBI:txid159291